Protein AF-A0A6S6TS39-F1 (afdb_monomer)

pLDDT: mean 79.41, std 11.92, range [46.09, 97.5]

Sequence (449 aa):
MVLFSTSRSLKNEEISLLAIIEVIFAVGVYWGIAIYYNIYWHIILSISIVPFLLLQSKQSIELSLDKFHSYSLASNKTLFFSLFILLPLFSLGNIFYFKLDYILLWIFSIIIVCFYIILIFAILVFGLSNLKIESRIELASTMSSLYYSFIKIILDLLDSIRAKVVGTILNLRYGYMNITSNWFRRTFLMDMVSVPEIITGIENDTKSESRTFKVSKTWHYIVVKKEVYYESLKEYDIKMMWAFKISSIIQLIGIYFITLVYRISIKSTFWFYYPLILVIKKPNLTTSQDIGVFLSRQYETVLAKIGLLVSIGSLSMFIFKNLKVFEWLPIESSPIKPFLLLFYIDYSALENWKIIHLVLSLLIVVLYLYSDWIKKPYTLNNKPLKKDINVKTIIYLNNIKNLLLNLYLICAFIYVNSFFKILEYNYVPSFLNGFFVKLLELVRYVPFN

Secondary structure (DSSP, 8-state):
-BSS--HHHHHTTPPBHHHHHHHHHHHHHHHHHHHHH---HHHHHHHHHTHHHHS--HHHHHHHHHHHHHHHHHTTTHHHHHHHHHHHHHHHHHHHHS-GGGHHHHHHHHHHHHHHHHHHHHHHHHHHS---HHHHHHHHHHHHHHHHHHHHHHHHHHHHHHHHHHHHHHTHHHHHHTHHHHHHIIIII--TTSPP-SSTTGGG-STTTTTS--HHHHHHHHHHTTTTSTTS--HHHHHHHHHHHHHHHHHHHHHHHHHHHHHHHHHHHHHHTSSTTTT-------SHHHHHHHHHHHHTSHHHHHHHHHHHHHHHHHHHHHS-HHHHTT----TTHHHHHHH---GGG--HHHHHHHHHHHHHHHHHHHHHHHHHHHHHTTPPP---HHHHHHHHHHHHHHHHHHHHHHHHHHHHHHHTTGGGSTTS-HHHHHHHHHHHHHHH--TT-

Radius of gyration: 29.43 Å; Cα contacts (8 Å, |Δi|>4): 382; chains: 1; bounding box: 97×46×82 Å

Nearest PDB structures (foldseek):
  5dwk-assembly1_B  TM=5.947E-01  e=8.948E+00  Escherichia coli K-12

Mean predicted aligned error: 11.2 Å

Structure (mmCIF, N/CA/C/O backbone):
data_AF-A0A6S6TS39-F1
#
_entry.id   AF-A0A6S6TS39-F1
#
loop_
_atom_site.group_PDB
_atom_site.id
_atom_site.type_symbol
_atom_site.label_atom_id
_atom_site.label_alt_id
_atom_site.label_comp_id
_atom_site.label_asym_id
_atom_site.label_entity_id
_atom_site.label_seq_id
_atom_site.pdbx_PDB_ins_code
_atom_site.Cartn_x
_atom_site.Cartn_y
_atom_site.Cartn_z
_atom_site.occupancy
_atom_site.B_iso_or_equiv
_atom_site.auth_seq_id
_atom_site.auth_comp_id
_atom_site.auth_asym_id
_atom_site.auth_atom_id
_atom_site.pdbx_PDB_model_num
ATOM 1 N N . MET A 1 1 ? -5.250 -24.556 -14.741 1.00 92.50 1 MET A N 1
ATOM 2 C CA . MET A 1 1 ? -4.093 -24.144 -13.917 1.00 92.50 1 MET A CA 1
ATOM 3 C C . MET A 1 1 ? -2.839 -24.431 -14.724 1.00 92.50 1 MET A C 1
ATOM 5 O O . MET A 1 1 ? -2.787 -25.486 -15.342 1.00 92.50 1 MET A O 1
ATOM 9 N N . VAL A 1 2 ? -1.878 -23.513 -14.756 1.00 96.25 2 VAL A N 1
ATOM 10 C CA . VAL A 1 2 ? -0.612 -23.634 -15.503 1.00 96.25 2 VAL A CA 1
ATOM 11 C C . VAL A 1 2 ? 0.579 -23.571 -14.549 1.00 96.25 2 VAL A C 1
ATOM 13 O O . VAL A 1 2 ? 0.452 -23.044 -13.447 1.00 96.25 2 VAL A O 1
ATOM 16 N N . LEU A 1 3 ? 1.736 -24.109 -14.949 1.00 96.62 3 LEU A N 1
ATOM 17 C CA . LEU A 1 3 ? 2.952 -24.054 -14.125 1.00 96.62 3 LEU A CA 1
ATOM 18 C C . LEU A 1 3 ? 3.475 -22.618 -13.978 1.00 96.62 3 LEU A C 1
ATOM 20 O O . LEU A 1 3 ? 3.738 -22.177 -12.862 1.00 96.62 3 LEU A O 1
ATOM 24 N N . PHE A 1 4 ? 3.580 -21.898 -15.096 1.00 96.50 4 PHE A N 1
ATOM 25 C CA . PHE A 1 4 ? 3.997 -20.500 -15.175 1.00 96.50 4 PHE A CA 1
ATOM 26 C C . PHE A 1 4 ? 3.076 -19.717 -16.117 1.00 96.50 4 PHE A C 1
ATOM 28 O O . PHE A 1 4 ? 2.427 -20.279 -17.004 1.00 96.50 4 PHE A O 1
ATOM 35 N N . SER A 1 5 ? 3.012 -18.409 -15.912 1.00 93.25 5 SER A N 1
ATOM 36 C CA . SER A 1 5 ? 2.142 -17.495 -16.627 1.00 93.25 5 SER A CA 1
ATOM 37 C C . SER A 1 5 ? 2.709 -17.193 -18.012 1.00 93.25 5 SER A C 1
ATOM 39 O O . SER A 1 5 ? 3.876 -16.851 -18.188 1.00 93.25 5 SER A O 1
ATOM 41 N N . THR A 1 6 ? 1.865 -17.345 -19.025 1.00 93.56 6 THR A N 1
ATOM 42 C CA . THR A 1 6 ? 2.149 -16.997 -20.419 1.00 93.56 6 THR A CA 1
ATOM 43 C C . THR A 1 6 ? 1.131 -15.965 -20.885 1.00 93.56 6 THR A C 1
ATOM 45 O O . THR A 1 6 ? 0.047 -15.851 -20.312 1.00 93.56 6 THR A O 1
ATOM 48 N N . SER A 1 7 ? 1.410 -15.232 -21.965 1.00 89.88 7 SER A N 1
ATOM 49 C CA . SER A 1 7 ? 0.432 -14.283 -22.524 1.00 89.88 7 SER A CA 1
ATOM 50 C C . SER A 1 7 ? -0.902 -14.959 -22.872 1.00 89.88 7 SER A C 1
ATOM 52 O O . SER A 1 7 ? -1.961 -14.355 -22.710 1.00 89.88 7 SER A O 1
ATOM 54 N N . ARG A 1 8 ? -0.863 -16.233 -23.295 1.00 93.62 8 ARG A N 1
ATOM 55 C CA . ARG A 1 8 ? -2.058 -17.047 -23.554 1.00 93.62 8 ARG A CA 1
ATOM 56 C C . ARG A 1 8 ? -2.806 -17.379 -22.262 1.00 93.62 8 ARG A C 1
ATOM 58 O O . ARG A 1 8 ? -4.007 -17.138 -22.199 1.00 93.62 8 ARG A O 1
ATOM 65 N N . SER A 1 9 ? -2.112 -17.870 -21.235 1.00 92.75 9 SER A N 1
ATOM 66 C CA . SER A 1 9 ? -2.749 -18.235 -19.962 1.00 92.75 9 SER A CA 1
ATOM 67 C C . SER A 1 9 ? -3.325 -17.012 -19.239 1.00 92.75 9 SER A C 1
ATOM 69 O O . SER A 1 9 ? -4.412 -17.085 -18.679 1.00 92.75 9 SER A O 1
ATOM 71 N N . LEU A 1 10 ? -2.652 -15.855 -19.321 1.00 89.38 10 LEU A N 1
ATOM 72 C CA . LEU A 1 10 ? -3.146 -14.583 -18.784 1.00 89.38 10 LEU A CA 1
ATOM 73 C C . LEU A 1 10 ? -4.407 -14.092 -19.505 1.00 89.38 10 LEU A C 1
ATOM 75 O O . LEU A 1 10 ? -5.267 -13.494 -18.863 1.00 89.38 10 LEU A O 1
ATOM 79 N N . LYS A 1 11 ? -4.523 -14.328 -20.820 1.00 88.94 11 LYS A N 1
ATOM 80 C CA . LYS A 1 11 ? -5.725 -14.000 -21.606 1.00 88.94 11 LYS A CA 1
ATOM 81 C C . LYS A 1 11 ? -6.897 -14.930 -21.276 1.00 88.94 11 LYS A C 1
ATOM 83 O O . LYS A 1 11 ? -8.036 -14.482 -21.299 1.00 88.94 11 LYS A O 1
ATOM 88 N N . ASN A 1 12 ? -6.602 -16.186 -20.955 1.00 90.12 12 ASN A N 1
ATOM 89 C CA . ASN A 1 12 ? -7.577 -17.200 -20.549 1.00 90.12 12 ASN A CA 1
ATOM 90 C C . ASN A 1 12 ? -7.895 -17.185 -19.042 1.00 90.12 12 ASN A C 1
ATOM 92 O O . ASN A 1 12 ? -8.660 -18.025 -18.582 1.00 90.12 12 ASN A O 1
ATOM 96 N N . GLU A 1 13 ? -7.279 -16.282 -18.274 1.00 88.38 13 GLU A N 1
ATOM 97 C CA . GLU A 1 13 ? -7.418 -16.186 -16.815 1.00 88.38 13 GLU A CA 1
ATOM 98 C C . GLU A 1 13 ? -7.093 -17.487 -16.057 1.00 88.38 13 GLU A C 1
ATOM 100 O O . GLU A 1 13 ? -7.673 -17.820 -15.022 1.00 88.38 13 GLU A O 1
ATOM 105 N N . GLU A 1 14 ? -6.110 -18.232 -16.556 1.00 92.25 14 GLU A N 1
ATOM 106 C CA . GLU A 1 14 ? -5.670 -19.480 -15.944 1.00 92.25 14 GLU A CA 1
ATOM 107 C C . GLU A 1 14 ? -4.732 -19.213 -14.756 1.00 92.25 14 GLU A C 1
ATOM 109 O O . GLU A 1 14 ? -3.702 -18.551 -14.888 1.00 92.25 14 GLU A O 1
ATOM 114 N N . ILE A 1 15 ? -5.065 -19.780 -13.592 1.00 92.25 15 ILE A N 1
ATOM 115 C CA . ILE A 1 15 ? -4.259 -19.681 -12.363 1.00 92.25 15 ILE A CA 1
ATOM 116 C C . ILE A 1 15 ? -2.853 -20.255 -12.584 1.00 92.25 15 ILE A C 1
ATOM 118 O O . ILE A 1 15 ? -2.721 -21.375 -13.088 1.00 92.25 15 ILE A O 1
ATOM 122 N N . SER A 1 16 ? -1.825 -19.513 -12.160 1.00 96.62 16 SER A N 1
ATOM 123 C CA . SER A 1 16 ? -0.421 -19.938 -12.169 1.00 96.62 16 SER A CA 1
ATOM 124 C C . SER A 1 16 ? -0.044 -20.593 -10.836 1.00 96.62 16 SER A C 1
ATOM 126 O O . SER A 1 16 ? -0.217 -20.005 -9.766 1.00 96.62 16 SER A O 1
ATOM 128 N N . LEU A 1 17 ? 0.502 -21.812 -10.890 1.00 95.50 17 LEU A N 1
ATOM 129 C CA . LEU A 1 17 ? 1.027 -22.513 -9.716 1.00 95.50 17 LEU A CA 1
ATOM 130 C C . LEU A 1 17 ? 2.202 -21.748 -9.099 1.00 95.50 17 LEU A C 1
ATOM 132 O O . LEU A 1 17 ? 2.266 -21.600 -7.878 1.00 95.50 17 LEU A O 1
ATOM 136 N N . LEU A 1 18 ? 3.098 -21.216 -9.935 1.00 96.19 18 LEU A N 1
ATOM 137 C CA . LEU A 1 18 ? 4.202 -20.380 -9.475 1.00 96.19 18 LEU A CA 1
ATOM 138 C C . LEU A 1 18 ? 3.677 -19.146 -8.731 1.00 96.19 18 LEU A C 1
ATOM 140 O O . LEU A 1 18 ? 4.179 -18.819 -7.659 1.00 96.19 18 LEU A O 1
ATOM 144 N N . ALA A 1 19 ? 2.602 -18.520 -9.221 1.00 94.69 19 ALA A N 1
ATOM 145 C CA . ALA A 1 19 ? 2.002 -17.382 -8.535 1.00 94.69 19 ALA A CA 1
ATOM 146 C C . ALA A 1 19 ? 1.493 -17.734 -7.124 1.00 94.69 19 ALA A C 1
ATOM 148 O O . ALA A 1 19 ? 1.641 -16.909 -6.224 1.00 94.69 19 ALA A O 1
ATOM 149 N N . ILE A 1 20 ? 0.954 -18.943 -6.915 1.00 92.38 20 ILE A N 1
ATOM 150 C CA . ILE A 1 20 ? 0.531 -19.440 -5.592 1.00 92.38 20 ILE A CA 1
ATOM 151 C C . ILE A 1 20 ? 1.739 -19.630 -4.667 1.00 92.38 20 ILE A C 1
ATOM 153 O O . ILE A 1 20 ? 1.710 -19.183 -3.519 1.00 92.38 20 ILE A O 1
ATOM 157 N N . ILE A 1 21 ? 2.812 -20.257 -5.159 1.00 95.06 21 ILE A N 1
ATOM 158 C CA . ILE A 1 21 ? 4.052 -20.448 -4.388 1.00 95.06 21 ILE A CA 1
ATOM 159 C C . ILE A 1 21 ? 4.615 -19.089 -3.954 1.00 95.06 21 ILE A C 1
ATOM 161 O O . ILE A 1 21 ? 5.001 -18.911 -2.800 1.00 95.06 21 ILE A O 1
ATOM 165 N N . GLU A 1 22 ? 4.589 -18.102 -4.849 1.00 94.62 22 GLU A N 1
ATOM 166 C CA . GLU A 1 22 ? 5.013 -16.733 -4.552 1.00 94.62 22 GLU A CA 1
ATOM 167 C C . GLU A 1 22 ? 4.161 -16.062 -3.480 1.00 94.62 22 GLU A C 1
ATOM 169 O O . GLU A 1 22 ? 4.697 -15.299 -2.684 1.00 94.62 22 GLU A O 1
ATOM 174 N N . VAL A 1 23 ? 2.855 -16.334 -3.433 1.00 92.69 23 VAL A N 1
ATOM 175 C CA . VAL A 1 23 ? 1.986 -15.834 -2.360 1.00 92.69 23 VAL A CA 1
ATOM 176 C C . VAL A 1 23 ? 2.403 -16.426 -1.019 1.00 92.69 23 VAL A C 1
ATOM 178 O O . VAL A 1 23 ? 2.607 -15.673 -0.069 1.00 92.69 23 VAL A O 1
ATOM 181 N N . ILE A 1 24 ? 2.595 -17.746 -0.939 1.00 90.00 24 ILE A N 1
ATOM 182 C CA . ILE A 1 24 ? 3.038 -18.419 0.294 1.00 90.00 24 ILE A CA 1
ATOM 183 C C . ILE A 1 24 ? 4.392 -17.857 0.745 1.00 90.00 24 ILE A C 1
ATOM 185 O O . ILE A 1 24 ? 4.561 -17.495 1.911 1.00 90.00 24 ILE A O 1
ATOM 189 N N . PHE A 1 25 ? 5.331 -17.715 -0.192 1.00 93.12 25 PHE A N 1
ATOM 190 C CA . PHE A 1 25 ? 6.647 -17.143 0.065 1.00 93.12 25 PHE A CA 1
ATOM 191 C C . PHE A 1 25 ? 6.563 -15.685 0.539 1.00 93.12 25 PHE A C 1
ATOM 193 O O . PHE A 1 25 ? 7.126 -15.343 1.578 1.00 93.12 25 PHE A O 1
ATOM 200 N N . ALA A 1 26 ? 5.824 -14.828 -0.172 1.00 91.12 26 ALA A N 1
ATOM 201 C CA . ALA A 1 26 ? 5.662 -13.414 0.163 1.00 91.12 26 ALA A CA 1
ATOM 202 C C . ALA A 1 26 ? 5.066 -13.228 1.563 1.00 91.12 26 ALA A C 1
ATOM 204 O O . ALA A 1 26 ? 5.538 -12.394 2.336 1.00 91.12 26 ALA A O 1
ATOM 205 N N . VAL A 1 27 ? 4.055 -14.028 1.904 1.00 87.50 27 VAL A N 1
ATOM 206 C CA . VAL A 1 27 ? 3.425 -14.038 3.228 1.00 87.50 27 VAL A CA 1
ATOM 207 C C . VAL A 1 27 ? 4.436 -14.466 4.290 1.00 87.50 27 VAL A C 1
ATOM 209 O O . VAL A 1 27 ? 4.607 -13.751 5.277 1.00 87.50 27 VAL A O 1
ATOM 212 N N . GLY A 1 28 ? 5.151 -15.574 4.071 1.00 87.88 28 GLY A N 1
ATOM 213 C CA . GLY A 1 28 ? 6.171 -16.074 4.996 1.00 87.88 28 GLY A CA 1
ATOM 214 C C . GLY A 1 28 ? 7.279 -15.055 5.266 1.00 87.88 28 GLY A C 1
ATOM 215 O O . GLY A 1 28 ? 7.607 -14.799 6.423 1.00 87.88 28 GLY A O 1
ATOM 216 N N . VAL A 1 29 ? 7.798 -14.402 4.222 1.00 88.12 29 VAL A N 1
ATOM 217 C CA . VAL A 1 29 ? 8.829 -13.358 4.346 1.00 88.12 29 VAL A CA 1
ATOM 218 C C . VAL A 1 29 ? 8.300 -12.138 5.098 1.00 88.12 29 VAL A C 1
ATOM 220 O O . VAL A 1 29 ? 8.944 -11.671 6.037 1.00 88.12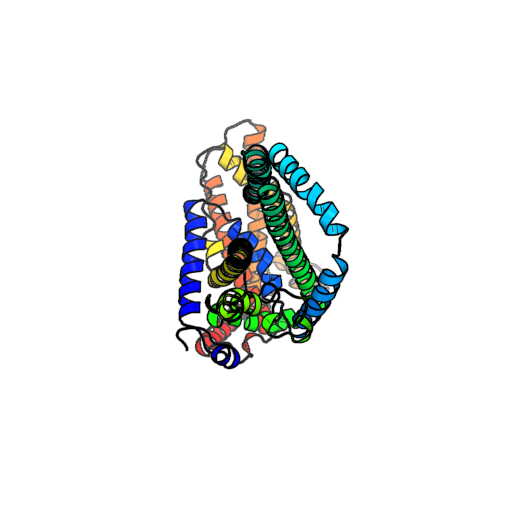 29 VAL A O 1
ATOM 223 N N . TYR A 1 30 ? 7.119 -11.626 4.735 1.00 86.38 30 TYR A N 1
ATOM 224 C CA . TYR A 1 30 ? 6.560 -10.428 5.372 1.00 86.38 30 TYR A CA 1
ATOM 225 C C . TYR A 1 30 ? 6.293 -10.647 6.862 1.00 86.38 30 TYR A C 1
ATOM 227 O O . TYR A 1 30 ? 6.600 -9.769 7.673 1.00 86.38 30 TYR A O 1
ATOM 235 N N . TRP A 1 31 ? 5.761 -11.813 7.228 1.00 81.56 31 TRP A N 1
ATOM 236 C CA . TRP A 1 31 ? 5.548 -12.184 8.623 1.00 81.56 31 TRP A CA 1
ATOM 237 C C . TRP A 1 31 ? 6.845 -12.484 9.360 1.00 81.56 31 TRP A C 1
ATOM 239 O O . TRP A 1 31 ? 6.991 -12.051 10.499 1.00 81.56 31 TRP A O 1
ATOM 249 N N . GLY A 1 32 ? 7.801 -13.157 8.717 1.00 83.81 32 GLY A N 1
ATOM 250 C CA . GLY A 1 32 ? 9.127 -13.394 9.280 1.00 83.81 32 GLY A CA 1
ATOM 251 C C . GLY A 1 32 ? 9.801 -12.082 9.675 1.00 83.81 32 GLY A C 1
ATOM 252 O O . GLY A 1 32 ? 10.236 -11.936 10.815 1.00 83.81 32 GLY A O 1
ATOM 253 N N . ILE A 1 33 ? 9.776 -11.083 8.783 1.00 81.38 33 ILE A N 1
ATOM 254 C CA . ILE A 1 33 ? 10.296 -9.737 9.063 1.00 81.38 33 ILE A CA 1
ATOM 255 C C . ILE A 1 33 ? 9.521 -9.078 10.213 1.00 81.38 33 ILE A C 1
ATOM 257 O O . ILE A 1 33 ? 10.133 -8.551 11.143 1.00 81.38 33 ILE A O 1
ATOM 261 N N . ALA A 1 34 ? 8.185 -9.120 10.175 1.00 80.50 34 ALA A N 1
ATOM 262 C CA . ALA A 1 34 ? 7.348 -8.476 11.186 1.00 80.50 34 ALA A CA 1
ATOM 263 C C . ALA A 1 34 ? 7.547 -9.074 12.589 1.00 80.50 34 ALA A C 1
ATOM 265 O O . ALA A 1 34 ? 7.658 -8.335 13.565 1.00 80.50 34 ALA A O 1
ATOM 266 N N . ILE A 1 35 ? 7.626 -10.401 12.698 1.00 77.75 35 ILE A N 1
ATOM 267 C CA . ILE A 1 35 ? 7.796 -11.111 13.970 1.00 77.75 35 ILE A CA 1
ATOM 268 C C . ILE A 1 35 ? 9.220 -10.927 14.497 1.00 77.75 35 ILE A C 1
ATOM 270 O O . ILE A 1 35 ? 9.390 -10.577 15.666 1.00 77.75 35 ILE A O 1
ATOM 274 N N . TYR A 1 36 ? 10.228 -11.130 13.642 1.00 80.88 36 TYR A N 1
ATOM 275 C CA . TYR A 1 36 ? 11.634 -11.117 14.046 1.00 80.88 36 TYR A CA 1
ATOM 276 C C . TYR A 1 36 ? 12.121 -9.709 14.400 1.00 80.88 36 TYR A C 1
ATOM 278 O O . TYR A 1 36 ? 12.690 -9.502 15.469 1.00 80.88 36 TYR A O 1
ATOM 286 N N . TYR A 1 37 ? 11.849 -8.720 13.544 1.00 77.88 37 TYR A N 1
ATOM 287 C CA . TYR A 1 37 ? 12.325 -7.349 13.753 1.00 77.88 37 TYR A CA 1
ATOM 288 C C . TYR A 1 37 ? 11.336 -6.469 14.516 1.00 77.88 37 TYR A C 1
ATOM 290 O O . TYR A 1 37 ? 11.698 -5.373 14.937 1.00 77.88 37 TYR A O 1
ATOM 298 N N . ASN A 1 38 ? 10.087 -6.913 14.706 1.00 70.94 38 ASN A N 1
ATOM 299 C CA . ASN A 1 38 ? 9.017 -6.094 15.283 1.00 70.94 38 ASN A CA 1
ATOM 300 C C . ASN A 1 38 ? 8.771 -4.779 14.514 1.00 70.94 38 ASN A C 1
ATOM 302 O O . ASN A 1 38 ? 8.335 -3.780 15.090 1.00 70.94 38 ASN A O 1
ATOM 306 N N . ILE A 1 39 ? 9.069 -4.777 13.215 1.00 72.56 39 ILE A N 1
ATOM 307 C CA . ILE A 1 39 ? 8.872 -3.647 12.309 1.00 72.56 39 ILE A CA 1
ATOM 308 C C . ILE A 1 39 ? 7.662 -3.965 11.436 1.00 72.56 39 ILE A C 1
ATOM 310 O O . ILE A 1 39 ? 7.615 -5.024 10.827 1.00 72.56 39 ILE A O 1
ATOM 314 N N . TYR A 1 40 ? 6.699 -3.045 11.353 1.00 76.56 40 TYR A N 1
ATOM 315 C CA . TYR A 1 40 ? 5.485 -3.196 10.532 1.00 76.56 40 TYR A CA 1
ATOM 316 C C . TYR A 1 40 ? 5.431 -2.181 9.380 1.00 76.56 40 TYR A C 1
ATOM 318 O O . TYR A 1 40 ? 4.423 -2.061 8.690 1.00 76.56 40 TYR A O 1
ATOM 326 N N . TRP A 1 41 ? 6.507 -1.423 9.155 1.00 71.25 41 TRP A N 1
ATOM 327 C CA . TRP A 1 41 ? 6.534 -0.376 8.133 1.00 71.25 41 TRP A CA 1
ATOM 328 C C . TRP A 1 41 ? 6.331 -0.914 6.719 1.00 71.25 41 TRP A C 1
ATOM 330 O O . TRP A 1 41 ? 5.611 -0.299 5.940 1.00 71.25 41 TRP A O 1
ATOM 340 N N . HIS A 1 42 ? 6.894 -2.081 6.397 1.00 74.19 42 HIS A N 1
ATOM 341 C CA . HIS A 1 42 ? 6.711 -2.731 5.093 1.00 74.19 42 HIS A CA 1
ATOM 342 C C . HIS A 1 42 ? 5.250 -3.109 4.830 1.00 74.19 42 HIS A C 1
ATOM 344 O O . HIS A 1 42 ? 4.783 -3.056 3.696 1.00 74.19 42 HIS A O 1
ATOM 350 N N . ILE A 1 43 ? 4.515 -3.437 5.891 1.00 74.69 43 ILE A N 1
ATOM 351 C CA . ILE A 1 43 ? 3.088 -3.754 5.851 1.00 74.69 43 ILE A CA 1
ATOM 352 C C . ILE A 1 43 ? 2.281 -2.498 5.555 1.00 74.69 43 ILE A C 1
ATOM 354 O O . ILE A 1 43 ? 1.477 -2.482 4.626 1.00 74.69 43 ILE A O 1
ATOM 358 N N . ILE A 1 44 ? 2.518 -1.441 6.335 1.00 70.88 44 ILE A N 1
ATOM 359 C CA . ILE A 1 44 ? 1.826 -0.159 6.180 1.00 70.88 44 ILE A CA 1
ATOM 360 C C . ILE A 1 44 ? 2.080 0.392 4.776 1.00 70.88 44 ILE A C 1
ATOM 362 O O . ILE A 1 44 ? 1.135 0.748 4.080 1.00 70.88 44 ILE A O 1
ATOM 366 N N . LEU A 1 45 ? 3.339 0.378 4.334 1.00 72.94 45 LEU A N 1
ATOM 367 C CA . LEU A 1 45 ? 3.734 0.815 3.000 1.00 72.94 45 LEU A CA 1
ATOM 368 C C . LEU A 1 45 ? 3.036 -0.003 1.906 1.00 72.94 45 LEU A C 1
ATOM 370 O O . LEU A 1 45 ? 2.529 0.584 0.952 1.00 72.94 45 LEU A O 1
ATOM 374 N N . SER A 1 46 ? 2.930 -1.329 2.068 1.00 77.12 46 SER A N 1
ATOM 375 C CA . SER A 1 46 ? 2.149 -2.174 1.157 1.00 77.12 46 SER A CA 1
ATOM 376 C C . SER A 1 46 ? 0.694 -1.715 1.076 1.00 77.12 46 SER A C 1
ATOM 378 O O . SER A 1 46 ? 0.188 -1.437 -0.009 1.00 77.12 46 SER A O 1
ATOM 380 N N . ILE A 1 47 ? 0.038 -1.563 2.229 1.00 74.31 47 ILE A N 1
ATOM 381 C CA . ILE A 1 47 ? -1.371 -1.163 2.324 1.00 74.31 47 ILE A CA 1
ATOM 382 C C . ILE A 1 47 ? -1.598 0.214 1.690 1.00 74.31 47 ILE A C 1
ATOM 384 O O . ILE A 1 47 ? -2.595 0.404 0.999 1.00 74.31 47 ILE A O 1
ATOM 388 N N . SER A 1 48 ? -0.680 1.165 1.872 1.00 69.88 48 SER A N 1
ATOM 389 C CA . SER A 1 48 ? -0.782 2.500 1.266 1.00 69.88 48 SER A CA 1
ATOM 390 C C . SER A 1 48 ? -0.651 2.480 -0.258 1.00 69.88 48 SER A C 1
ATOM 392 O O . SER A 1 48 ? -1.228 3.324 -0.941 1.00 69.88 48 SER A O 1
ATOM 394 N N . ILE A 1 49 ? 0.102 1.525 -0.798 1.00 75.50 49 ILE A N 1
ATOM 395 C CA . ILE A 1 49 ? 0.394 1.414 -2.228 1.00 75.50 49 ILE A CA 1
ATOM 396 C C . ILE A 1 49 ? -0.671 0.584 -2.974 1.00 75.50 49 ILE A C 1
ATOM 398 O O . ILE A 1 49 ? -0.961 0.846 -4.145 1.00 75.50 49 ILE A O 1
ATOM 402 N N . VAL A 1 50 ? -1.303 -0.377 -2.295 1.00 81.94 50 VAL A N 1
ATOM 403 C CA . VAL A 1 50 ? -2.327 -1.291 -2.836 1.00 81.94 50 VAL A CA 1
ATOM 404 C C . VAL A 1 50 ? -3.495 -0.591 -3.558 1.00 81.94 50 VAL A C 1
ATOM 406 O O . VAL A 1 50 ? -3.876 -1.070 -4.629 1.00 81.94 50 VAL A O 1
ATOM 409 N N . PRO A 1 51 ? -4.064 0.539 -3.092 1.00 78.81 51 PRO A N 1
ATOM 410 C CA . PRO A 1 51 ? -5.136 1.218 -3.819 1.00 78.81 51 PRO A CA 1
ATOM 411 C C . PRO A 1 51 ? -4.755 1.569 -5.261 1.00 78.81 51 PRO A C 1
ATOM 413 O O . PRO A 1 51 ? -5.521 1.289 -6.174 1.00 78.81 51 PRO A O 1
ATOM 416 N N . PHE A 1 52 ? -3.540 2.066 -5.508 1.00 80.44 52 PHE A N 1
ATOM 417 C CA . PHE A 1 52 ? -3.074 2.429 -6.859 1.00 80.44 52 PHE A CA 1
ATOM 418 C C . PHE A 1 52 ? -2.865 1.220 -7.787 1.00 80.44 52 PHE A C 1
ATOM 420 O O . PHE A 1 52 ? -2.659 1.352 -8.998 1.00 80.44 52 PHE A O 1
ATOM 427 N N . LEU A 1 53 ? -2.902 0.018 -7.219 1.00 81.56 53 LEU A N 1
ATOM 428 C CA . LEU A 1 53 ? -2.764 -1.246 -7.929 1.00 81.56 53 LEU A CA 1
ATOM 429 C C . LEU A 1 53 ? -4.083 -1.890 -8.258 1.00 81.56 53 LEU A C 1
ATOM 431 O O . LEU A 1 53 ? -4.243 -2.449 -9.344 1.00 81.56 53 LEU A O 1
ATOM 435 N N . LEU A 1 54 ? -4.979 -1.852 -7.282 1.00 84.50 54 LEU A N 1
ATOM 436 C CA . LEU A 1 54 ? -6.262 -2.512 -7.376 1.00 84.50 54 LEU A CA 1
ATOM 437 C C . LEU A 1 54 ? -7.296 -1.615 -8.046 1.00 84.50 54 LEU A C 1
ATOM 439 O O . LEU A 1 54 ? -8.152 -2.130 -8.752 1.00 84.50 54 LEU A O 1
ATOM 443 N N . LEU A 1 55 ? -7.182 -0.291 -7.924 1.00 85.25 55 LEU A N 1
ATOM 444 C CA . LEU A 1 55 ? -8.099 0.673 -8.543 1.00 85.25 55 LEU A CA 1
ATOM 445 C C . LEU A 1 55 ? -7.791 0.936 -10.027 1.00 85.25 55 LEU A C 1
ATOM 447 O O . LEU A 1 55 ? -7.995 2.040 -10.528 1.00 85.25 55 LEU A O 1
ATOM 451 N N . GLN A 1 56 ? -7.299 -0.064 -10.754 1.00 91.06 56 GLN A N 1
ATOM 452 C CA . GLN A 1 56 ? -6.989 0.085 -12.170 1.00 91.06 56 GLN A CA 1
ATOM 453 C C . GLN A 1 56 ? -8.201 -0.265 -13.037 1.00 91.06 56 GLN A C 1
ATOM 455 O O . GLN A 1 56 ? -8.896 -1.254 -12.841 1.00 91.06 56 GLN A O 1
ATOM 460 N N . SER A 1 57 ? -8.468 0.560 -14.030 1.00 93.75 57 SER A N 1
ATOM 461 C CA . SER A 1 57 ? -9.454 0.324 -15.078 1.00 93.75 57 SER A CA 1
ATOM 462 C C . SER A 1 57 ? -8.788 0.497 -16.434 1.00 93.75 57 SER A C 1
ATOM 464 O O . SER A 1 57 ? -7.695 1.057 -16.522 1.00 93.75 57 SER A O 1
ATOM 466 N N . LYS A 1 58 ? -9.436 0.036 -17.508 1.00 94.31 58 LYS A N 1
ATOM 467 C CA . LYS A 1 58 ? -8.928 0.270 -18.869 1.00 94.31 58 LYS A CA 1
ATOM 468 C C . LYS A 1 58 ? -8.727 1.770 -19.120 1.00 94.31 58 LYS A C 1
ATOM 470 O O . LYS A 1 58 ? -7.653 2.176 -19.542 1.00 94.31 58 LYS A O 1
ATOM 475 N N . GLN A 1 59 ? -9.695 2.584 -18.701 1.00 95.94 59 GLN A N 1
ATOM 476 C CA . GLN A 1 59 ? -9.658 4.043 -18.796 1.00 95.94 59 GLN A CA 1
ATOM 477 C C . GLN A 1 59 ? -8.521 4.654 -17.971 1.00 95.94 59 GLN A C 1
ATOM 479 O O . GLN A 1 59 ? -7.823 5.546 -18.449 1.00 95.94 59 GLN A O 1
ATOM 484 N N . SER A 1 60 ? -8.297 4.176 -16.737 1.00 95.06 60 SER A N 1
ATOM 485 C CA . SER A 1 60 ? -7.176 4.676 -15.932 1.00 95.06 60 SER A CA 1
ATOM 486 C C . SER A 1 60 ? -5.835 4.316 -16.560 1.00 95.06 60 SER A C 1
ATOM 488 O O . SER A 1 60 ? -4.919 5.123 -16.504 1.00 95.06 60 SER A O 1
ATOM 490 N N . ILE A 1 61 ? -5.715 3.115 -17.135 1.00 94.62 61 ILE A N 1
ATOM 491 C CA . ILE A 1 61 ? -4.493 2.635 -17.788 1.00 94.62 61 ILE A CA 1
ATOM 492 C C . ILE A 1 61 ? -4.191 3.474 -19.030 1.00 94.62 61 ILE A C 1
ATOM 494 O O . ILE A 1 61 ? -3.085 3.994 -19.144 1.00 94.62 61 ILE A O 1
ATOM 498 N N . GLU A 1 62 ? -5.172 3.665 -19.911 1.00 95.06 62 GLU A N 1
ATOM 499 C CA . GLU A 1 62 ? -5.037 4.499 -21.111 1.00 95.06 62 GLU A CA 1
ATOM 500 C C . GLU A 1 62 ? -4.653 5.938 -20.749 1.00 95.06 62 GLU A C 1
ATOM 502 O O . GLU A 1 62 ? -3.671 6.467 -21.268 1.00 95.06 62 GLU A O 1
ATOM 507 N N . LEU A 1 63 ? -5.343 6.538 -19.772 1.00 95.12 63 LEU A N 1
ATOM 508 C CA . LEU A 1 63 ? -5.028 7.887 -19.305 1.00 95.12 63 LEU A CA 1
ATOM 509 C C . LEU A 1 63 ? -3.636 7.971 -18.664 1.00 95.12 63 LEU A C 1
ATOM 511 O O . LEU A 1 63 ? -2.925 8.954 -18.866 1.00 95.12 63 LEU A O 1
ATOM 515 N N . SER A 1 64 ? -3.227 6.961 -17.891 1.00 93.88 64 SER A N 1
ATOM 516 C CA . SER A 1 64 ? -1.877 6.891 -17.330 1.00 93.88 64 SER A CA 1
ATOM 517 C C . SER A 1 64 ? -0.815 6.772 -18.419 1.00 93.88 64 SER A C 1
ATOM 519 O O . SER A 1 64 ? 0.211 7.434 -18.313 1.00 93.88 64 SER A O 1
ATOM 521 N N . LEU A 1 65 ? -1.047 5.989 -19.473 1.00 93.31 65 LEU A N 1
ATOM 522 C CA . LEU A 1 65 ? -0.123 5.894 -20.606 1.00 93.31 65 LEU A CA 1
ATOM 523 C C . LEU A 1 65 ? -0.014 7.239 -21.332 1.00 93.31 65 LEU A C 1
ATOM 525 O O . LEU A 1 65 ? 1.090 7.750 -21.505 1.00 93.31 65 LEU A O 1
ATOM 529 N N . ASP A 1 66 ? -1.142 7.873 -21.656 1.00 93.50 66 ASP A N 1
ATOM 530 C CA . ASP A 1 66 ? -1.154 9.182 -22.320 1.00 93.50 66 ASP A CA 1
ATOM 531 C C . ASP A 1 66 ? -0.458 10.263 -21.469 1.00 93.50 66 ASP A C 1
ATOM 533 O O . ASP A 1 66 ? 0.350 11.049 -21.977 1.00 93.50 66 ASP A O 1
ATOM 537 N N . LYS A 1 67 ? -0.707 10.290 -20.150 1.00 93.06 67 LYS A N 1
ATOM 538 C CA . LYS A 1 67 ? -0.026 11.221 -19.237 1.00 93.06 67 LYS A CA 1
ATOM 539 C C . LYS A 1 67 ? 1.457 10.919 -19.112 1.00 93.06 67 LYS A C 1
ATOM 541 O O . LYS A 1 67 ? 2.245 11.861 -19.134 1.00 93.06 67 LYS A O 1
ATOM 546 N N . PHE A 1 68 ? 1.842 9.652 -19.038 1.00 91.25 68 PHE A N 1
ATOM 547 C CA . PHE A 1 68 ? 3.246 9.267 -18.992 1.00 91.25 68 PHE A CA 1
ATOM 548 C C . PHE A 1 68 ? 4.000 9.727 -20.240 1.00 91.25 68 PHE A C 1
ATOM 550 O O . PHE A 1 68 ? 5.055 10.341 -20.108 1.00 91.25 68 PHE A O 1
ATOM 557 N N . HIS A 1 69 ? 3.429 9.539 -21.433 1.00 88.62 69 HIS A N 1
ATOM 558 C CA . HIS A 1 69 ? 4.010 10.065 -22.672 1.00 88.62 69 HIS A CA 1
ATOM 559 C C . HIS A 1 69 ? 4.164 11.584 -22.618 1.00 88.62 69 HIS A C 1
ATOM 561 O O . HIS A 1 69 ? 5.223 12.109 -22.956 1.00 88.62 69 HIS A O 1
ATOM 567 N N . SER A 1 70 ? 3.144 12.298 -22.132 1.00 89.06 70 SER A N 1
ATOM 568 C CA . SER A 1 70 ? 3.215 13.758 -21.997 1.00 89.06 70 SER A CA 1
ATOM 569 C C . SER A 1 70 ? 4.295 14.213 -21.006 1.00 89.06 70 SER A C 1
ATOM 571 O O . SER A 1 70 ? 5.015 15.170 -21.285 1.00 89.06 70 SER A O 1
ATOM 573 N N . TYR A 1 71 ? 4.453 13.510 -19.879 1.00 86.38 71 TYR A N 1
ATOM 574 C CA . TYR A 1 71 ? 5.452 13.825 -18.857 1.00 86.38 71 TYR A CA 1
ATOM 575 C C . TYR A 1 71 ? 6.863 13.502 -19.330 1.00 86.38 71 TYR A C 1
ATOM 577 O O . TYR A 1 71 ? 7.729 14.367 -19.255 1.00 86.38 71 TYR A O 1
ATOM 585 N N . SER A 1 72 ? 7.065 12.329 -19.929 1.00 81.62 72 SER A N 1
ATOM 586 C CA . SER A 1 72 ? 8.354 11.922 -20.489 1.00 81.62 72 SER A CA 1
ATOM 587 C C . SER A 1 72 ? 8.842 12.902 -21.566 1.00 81.62 72 SER A C 1
ATOM 589 O O . SER A 1 72 ? 10.025 13.236 -21.622 1.00 81.62 72 SER A O 1
ATOM 591 N N . LEU A 1 73 ? 7.929 13.453 -22.379 1.00 79.88 73 LEU A N 1
ATOM 592 C CA . LEU A 1 73 ? 8.258 14.496 -23.358 1.00 79.88 73 LEU A CA 1
ATOM 593 C C . LEU A 1 73 ? 8.604 15.843 -22.701 1.00 79.88 73 LEU A C 1
ATOM 595 O O . LEU A 1 73 ? 9.543 16.512 -23.143 1.00 79.88 73 LEU A O 1
ATOM 599 N N . ALA A 1 74 ? 7.859 16.234 -21.663 1.00 78.19 74 ALA A N 1
ATOM 600 C CA . ALA A 1 74 ? 8.019 17.509 -20.962 1.00 78.19 74 ALA A CA 1
ATOM 601 C C . ALA A 1 74 ? 9.212 17.538 -19.991 1.00 78.19 74 ALA A C 1
ATOM 603 O O . ALA A 1 74 ? 9.760 18.606 -19.733 1.00 78.19 74 ALA A O 1
ATOM 604 N N . SER A 1 75 ? 9.662 16.380 -19.499 1.00 67.62 75 SER A N 1
ATOM 605 C CA . SER A 1 75 ? 10.799 16.205 -18.574 1.00 67.62 75 SER A CA 1
ATOM 606 C C . SER A 1 75 ? 12.167 16.582 -19.193 1.00 67.62 75 SER A C 1
ATOM 608 O O . SER A 1 75 ? 13.231 16.438 -18.587 1.00 67.62 75 SER A O 1
ATOM 610 N N . ASN A 1 76 ? 12.170 17.121 -20.415 1.00 63.53 76 ASN A N 1
ATOM 611 C CA . ASN A 1 76 ? 13.369 17.459 -21.163 1.00 63.53 76 ASN A CA 1
ATOM 612 C C . ASN A 1 76 ? 14.150 18.643 -20.551 1.00 63.53 76 ASN A C 1
ATOM 614 O O . ASN A 1 76 ? 13.786 19.812 -20.659 1.00 63.53 76 ASN A O 1
ATOM 618 N N . LYS A 1 77 ? 15.318 18.291 -20.002 1.00 62.03 77 LYS A N 1
ATOM 619 C CA . LYS A 1 77 ? 16.498 19.111 -19.660 1.00 62.03 77 LYS A CA 1
ATOM 620 C C . LYS A 1 77 ? 16.460 19.921 -18.359 1.00 62.03 77 LYS A C 1
ATOM 622 O O . LYS A 1 77 ? 17.404 19.791 -17.583 1.00 62.03 77 LYS A O 1
ATOM 627 N N . THR A 1 78 ? 15.433 20.719 -18.073 1.00 59.56 78 THR A N 1
ATOM 628 C CA . THR A 1 78 ? 15.451 21.613 -16.887 1.00 59.56 78 THR A CA 1
ATOM 629 C C . THR A 1 78 ? 15.283 20.860 -15.565 1.00 59.56 78 THR A C 1
ATOM 631 O O . THR A 1 78 ? 16.071 21.054 -14.639 1.00 59.56 78 THR A O 1
ATOM 634 N N . LEU A 1 79 ? 14.323 19.931 -15.494 1.00 62.31 79 LEU A N 1
ATOM 635 C CA . LEU A 1 79 ? 14.127 19.062 -14.326 1.00 62.31 79 LEU A CA 1
ATOM 636 C C . LEU A 1 79 ? 15.342 18.165 -14.075 1.00 62.31 79 LEU A C 1
ATOM 638 O O . LEU A 1 79 ? 15.794 18.053 -12.937 1.00 62.31 79 LEU A O 1
ATOM 642 N N . PHE A 1 80 ? 15.923 17.610 -15.141 1.00 64.38 80 PHE A N 1
ATOM 643 C CA . PHE A 1 80 ? 17.137 16.799 -15.066 1.00 64.38 80 PHE A CA 1
ATOM 644 C C . PHE A 1 80 ? 18.292 17.561 -14.403 1.00 64.38 80 PHE A C 1
ATOM 646 O O . PHE A 1 80 ? 18.907 17.056 -13.466 1.00 64.38 80 PHE A O 1
ATOM 653 N N . PHE A 1 81 ? 18.551 18.798 -14.841 1.00 62.72 81 PHE A N 1
ATOM 654 C CA . PHE A 1 81 ? 19.637 19.612 -14.294 1.00 62.72 81 PHE A CA 1
ATOM 655 C C . PHE A 1 81 ? 19.376 20.015 -12.835 1.00 62.72 81 PHE A C 1
ATOM 657 O O . PHE A 1 81 ? 20.284 19.982 -12.008 1.00 62.72 81 PHE A O 1
ATOM 664 N N . SER A 1 82 ? 18.122 20.328 -12.492 1.00 65.19 82 SER A N 1
ATOM 665 C CA . SER A 1 82 ? 17.752 20.646 -11.109 1.00 65.19 82 SER A CA 1
ATOM 666 C C . SER A 1 82 ? 17.921 19.447 -10.171 1.00 65.19 82 SER A C 1
ATOM 668 O O . SER A 1 82 ? 18.493 19.591 -9.095 1.00 65.19 82 SER A O 1
ATOM 670 N N . LEU A 1 83 ? 17.518 18.243 -10.588 1.00 64.69 83 LEU A N 1
ATOM 671 C CA . LEU A 1 83 ? 17.648 17.030 -9.779 1.00 64.69 83 LEU A CA 1
ATOM 672 C C . LEU A 1 83 ? 19.096 16.554 -9.675 1.00 64.69 83 LEU A C 1
ATOM 674 O O . LEU A 1 83 ? 19.475 16.057 -8.620 1.00 64.69 83 LEU A O 1
ATOM 678 N N . PHE A 1 84 ? 19.915 16.770 -10.710 1.00 65.81 84 PHE A N 1
ATOM 679 C CA . PHE A 1 84 ? 21.358 16.513 -10.671 1.00 65.81 84 PHE A CA 1
ATOM 680 C C . PHE A 1 84 ? 22.034 17.235 -9.499 1.00 65.81 84 PHE A C 1
ATOM 682 O O . PHE A 1 84 ? 22.908 16.681 -8.841 1.00 65.81 84 PHE A O 1
ATOM 689 N N . ILE A 1 85 ? 21.616 18.471 -9.226 1.00 65.94 85 ILE A N 1
ATOM 690 C CA . ILE A 1 85 ? 22.188 19.296 -8.159 1.00 65.94 85 ILE A CA 1
ATOM 691 C C . ILE A 1 85 ? 21.468 19.042 -6.827 1.00 65.94 85 ILE A C 1
ATOM 693 O O . ILE A 1 85 ? 22.104 18.970 -5.777 1.00 65.94 85 ILE A O 1
ATOM 697 N N . LEU A 1 86 ? 20.143 18.876 -6.855 1.00 67.88 86 LEU A N 1
ATOM 698 C CA . LEU A 1 86 ? 19.323 18.793 -5.647 1.00 67.88 86 LEU A CA 1
ATOM 699 C C . LEU A 1 86 ? 19.352 17.420 -4.967 1.00 67.88 86 LEU A C 1
ATOM 701 O O . LEU A 1 86 ? 19.298 17.390 -3.741 1.00 67.88 86 LEU A O 1
ATOM 705 N N . LEU A 1 87 ? 19.456 16.294 -5.692 1.00 68.00 87 LEU A N 1
ATOM 706 C CA . LEU A 1 87 ? 19.473 14.960 -5.060 1.00 68.00 87 LEU A CA 1
ATOM 707 C C . LEU A 1 87 ? 20.638 14.788 -4.068 1.00 68.00 87 LEU A C 1
ATOM 709 O O . LEU A 1 87 ? 20.385 14.357 -2.941 1.00 68.00 87 LEU A O 1
ATOM 713 N N . PRO A 1 88 ? 21.889 15.136 -4.431 1.00 66.12 88 PRO A N 1
ATOM 714 C CA . PRO A 1 88 ? 23.026 15.044 -3.517 1.00 66.12 88 PRO A CA 1
ATOM 715 C C . PRO A 1 88 ? 22.847 15.944 -2.297 1.00 66.12 88 PRO A C 1
ATOM 717 O O . PRO A 1 88 ? 23.005 15.486 -1.167 1.00 66.12 88 PRO A O 1
ATOM 720 N N . LEU A 1 89 ? 22.436 17.196 -2.513 1.00 67.75 89 LEU A N 1
ATOM 721 C CA . LEU A 1 89 ? 22.219 18.165 -1.437 1.00 67.75 89 LEU A CA 1
ATOM 722 C C . LEU A 1 89 ? 21.105 17.717 -0.482 1.00 67.75 89 LEU A C 1
ATOM 724 O O . LEU A 1 89 ? 21.263 17.804 0.734 1.00 67.75 89 LEU A O 1
ATOM 728 N N . PHE A 1 90 ? 20.012 17.175 -1.020 1.00 66.75 90 PHE A N 1
ATOM 729 C CA . PHE A 1 90 ? 18.906 16.636 -0.233 1.00 66.75 90 PHE A CA 1
ATOM 730 C C . PHE A 1 90 ? 19.317 15.377 0.540 1.00 66.75 90 PHE A C 1
ATOM 732 O O . PHE A 1 90 ? 18.977 15.239 1.712 1.00 66.75 90 PHE A O 1
ATOM 739 N N . SER A 1 91 ? 20.094 14.480 -0.077 1.00 65.25 91 SER A N 1
ATOM 740 C CA . SER A 1 91 ? 20.601 13.270 0.584 1.00 65.25 91 SER A CA 1
ATOM 741 C C . SER A 1 91 ? 21.561 13.592 1.735 1.00 65.25 91 SER A C 1
ATOM 743 O O . SER A 1 91 ? 21.423 13.020 2.815 1.00 65.25 91 SER A O 1
ATOM 745 N N . LEU A 1 92 ? 22.457 14.571 1.557 1.00 66.94 92 LEU A N 1
ATOM 746 C CA . LEU A 1 92 ? 23.321 15.085 2.620 1.00 66.94 92 LEU A CA 1
ATOM 747 C C . LEU A 1 92 ? 22.492 15.731 3.734 1.00 66.94 92 LEU A C 1
ATOM 749 O O . LEU A 1 92 ? 22.666 15.385 4.899 1.00 66.94 92 LEU A O 1
ATOM 753 N N . GLY A 1 93 ? 21.531 16.593 3.385 1.00 63.94 93 GLY A N 1
ATOM 754 C CA . GLY A 1 93 ? 20.602 17.184 4.350 1.00 63.94 93 GLY A CA 1
ATOM 755 C C . GLY A 1 93 ? 19.864 16.127 5.176 1.00 63.94 93 GLY A C 1
ATOM 756 O O . GLY A 1 93 ? 19.783 16.249 6.395 1.00 63.94 93 GLY A O 1
ATOM 757 N N . ASN A 1 94 ? 19.406 15.040 4.551 1.00 60.72 94 ASN A N 1
ATOM 758 C CA . ASN A 1 94 ? 18.715 13.965 5.263 1.00 60.72 94 ASN A CA 1
ATOM 759 C C . ASN A 1 94 ? 19.621 13.181 6.216 1.00 60.72 94 ASN A C 1
ATOM 761 O O . ASN A 1 94 ? 19.172 12.818 7.303 1.00 60.72 94 ASN A O 1
ATOM 765 N N . ILE A 1 95 ? 20.881 12.948 5.838 1.00 66.31 95 ILE A N 1
ATOM 766 C CA . ILE A 1 95 ? 21.872 12.292 6.704 1.00 66.31 95 ILE A CA 1
ATOM 767 C C . ILE A 1 95 ? 22.115 13.126 7.968 1.00 66.31 95 ILE A C 1
ATOM 769 O O . ILE A 1 95 ? 22.194 12.564 9.059 1.00 66.31 95 ILE A O 1
ATOM 773 N N . PHE A 1 96 ? 22.185 14.454 7.838 1.00 62.41 96 PHE A N 1
ATOM 774 C CA . PHE A 1 96 ? 22.467 15.346 8.965 1.00 62.41 96 PHE A CA 1
ATOM 775 C C . PHE A 1 96 ? 21.237 15.705 9.812 1.00 62.41 96 PHE A C 1
ATOM 777 O O . PHE A 1 96 ? 21.388 15.956 11.006 1.00 62.41 96 PHE A O 1
ATOM 784 N N . TYR A 1 97 ? 20.038 15.756 9.223 1.00 52.88 97 TYR A N 1
ATOM 785 C CA . TYR A 1 97 ? 18.869 16.365 9.873 1.00 52.88 97 TYR A CA 1
ATOM 786 C C . TYR A 1 97 ? 17.812 15.366 10.357 1.00 52.88 97 TYR A C 1
ATOM 788 O O . TYR A 1 97 ? 17.103 15.644 11.327 1.00 52.88 97 TYR A O 1
ATOM 796 N N . PHE A 1 98 ? 17.675 14.199 9.719 1.00 49.94 98 PHE A N 1
ATOM 797 C CA . PHE A 1 98 ? 16.656 13.232 10.126 1.00 49.94 98 PHE A CA 1
ATOM 798 C C . PHE A 1 98 ? 17.181 12.275 11.197 1.00 49.94 98 PHE A C 1
ATOM 800 O O . PHE A 1 98 ? 18.179 11.580 11.014 1.00 49.94 98 PHE A O 1
ATOM 807 N N . LYS A 1 99 ? 16.447 12.200 12.315 1.00 55.28 99 LYS A N 1
ATOM 808 C CA . LYS A 1 99 ? 16.606 11.133 13.310 1.00 55.28 99 LYS A CA 1
ATOM 809 C C . LYS A 1 99 ? 16.448 9.762 12.640 1.00 55.28 99 LYS A C 1
ATOM 811 O O . LYS A 1 99 ? 15.656 9.605 11.711 1.00 55.28 99 LYS A O 1
ATOM 816 N N . LEU A 1 100 ? 17.165 8.777 13.186 1.00 52.62 100 LEU A N 1
ATOM 817 C CA . LEU A 1 100 ? 17.266 7.364 12.777 1.00 52.62 100 LEU A CA 1
ATOM 818 C C . LEU A 1 100 ? 15.926 6.633 12.537 1.00 52.62 100 LEU A C 1
ATOM 820 O O . LEU A 1 100 ? 15.918 5.524 12.014 1.00 52.62 100 LEU A O 1
ATOM 824 N N . ASP A 1 101 ? 14.795 7.247 12.878 1.00 49.31 101 ASP A N 1
ATOM 825 C CA . ASP A 1 101 ? 13.452 6.684 12.744 1.00 49.31 101 ASP A CA 1
ATOM 826 C C . ASP A 1 101 ? 13.025 6.455 11.276 1.00 49.31 101 ASP A C 1
ATOM 828 O O . ASP A 1 101 ? 12.145 5.635 11.012 1.00 49.31 101 ASP A O 1
ATOM 832 N N . TYR A 1 102 ? 13.675 7.109 10.303 1.00 59.28 102 TYR A N 1
ATOM 833 C CA . TYR A 1 102 ? 13.386 6.971 8.865 1.00 59.28 102 TYR A CA 1
ATOM 834 C C . TYR A 1 102 ? 14.449 6.154 8.113 1.00 59.28 102 TYR A C 1
ATOM 836 O O . TYR A 1 102 ? 14.986 6.590 7.093 1.00 59.28 102 TYR A O 1
ATOM 844 N N . ILE A 1 103 ? 14.723 4.938 8.597 1.00 56.19 103 ILE A N 1
ATOM 845 C CA . ILE A 1 103 ? 15.755 4.012 8.081 1.00 56.19 103 ILE A CA 1
ATOM 846 C C . ILE A 1 103 ? 15.730 3.872 6.547 1.00 56.19 103 ILE A C 1
ATOM 848 O O . ILE A 1 103 ? 16.777 3.889 5.914 1.00 56.19 103 ILE A O 1
ATOM 852 N N . LEU A 1 104 ? 14.550 3.783 5.925 1.00 51.34 104 LEU A N 1
ATOM 853 C CA . LEU A 1 104 ? 14.406 3.648 4.466 1.00 51.34 104 LEU A CA 1
ATOM 854 C C . LEU A 1 104 ? 14.889 4.883 3.691 1.00 51.34 104 LEU A C 1
ATOM 856 O O . LEU A 1 104 ? 15.567 4.743 2.674 1.00 51.34 104 LEU A O 1
ATOM 860 N N . LEU A 1 105 ? 14.572 6.084 4.181 1.00 57.53 105 LEU A N 1
ATOM 861 C CA . LEU A 1 105 ? 15.018 7.339 3.573 1.00 57.53 105 LEU A CA 1
ATOM 862 C C . LEU A 1 105 ? 16.536 7.507 3.731 1.00 57.53 105 LEU A C 1
ATOM 864 O O . LEU A 1 105 ? 17.213 8.005 2.830 1.00 57.53 105 LEU A O 1
ATOM 868 N N . TRP A 1 106 ? 17.062 7.035 4.862 1.00 63.22 106 TRP A N 1
ATOM 869 C CA . TRP A 1 106 ? 18.489 6.993 5.164 1.00 63.22 106 TRP A CA 1
ATOM 870 C C . TRP A 1 106 ? 19.237 6.022 4.245 1.00 63.22 106 TRP A C 1
ATOM 872 O O . TRP A 1 106 ? 20.213 6.419 3.618 1.00 63.22 106 TRP A O 1
ATOM 882 N N . ILE A 1 107 ? 18.741 4.791 4.073 1.00 62.06 107 ILE A N 1
ATOM 883 C CA . ILE A 1 107 ? 19.313 3.798 3.147 1.00 62.06 107 ILE A CA 1
ATOM 884 C C . ILE A 1 107 ? 19.315 4.339 1.716 1.00 62.06 107 ILE A C 1
ATOM 886 O O . ILE A 1 107 ? 20.330 4.256 1.031 1.00 62.06 107 ILE A O 1
ATOM 890 N N . PHE A 1 108 ? 18.208 4.937 1.267 1.00 61.50 108 PHE A N 1
ATOM 891 C CA . PHE A 1 108 ? 18.127 5.525 -0.069 1.00 61.50 108 PHE A CA 1
ATOM 892 C C . PHE A 1 108 ? 19.125 6.679 -0.253 1.00 61.50 108 PHE A C 1
ATOM 894 O O . PHE A 1 108 ? 19.825 6.736 -1.264 1.00 61.50 108 PHE A O 1
ATOM 901 N N . SER A 1 109 ? 19.252 7.550 0.753 1.00 66.25 109 SER A N 1
ATOM 902 C CA . SER A 1 109 ? 20.224 8.649 0.751 1.00 66.25 109 SER A CA 1
ATOM 903 C C . SER A 1 109 ? 21.665 8.129 0.737 1.00 66.25 109 SER A C 1
ATOM 905 O O . SER A 1 109 ? 22.470 8.619 -0.049 1.00 66.25 109 SER A O 1
ATOM 907 N N . ILE A 1 110 ? 21.981 7.089 1.519 1.00 68.00 110 ILE A N 1
ATOM 908 C CA . ILE A 1 110 ? 23.293 6.426 1.500 1.00 68.00 110 ILE A CA 1
ATOM 909 C C . ILE A 1 110 ? 23.580 5.842 0.120 1.00 68.00 110 ILE A C 1
ATOM 911 O O . ILE A 1 110 ? 24.669 6.054 -0.391 1.00 68.00 110 ILE A O 1
ATOM 915 N N . ILE A 1 111 ? 22.630 5.141 -0.506 1.00 69.12 111 ILE A N 1
ATOM 916 C CA . ILE A 1 111 ? 22.838 4.549 -1.837 1.00 69.12 111 ILE A CA 1
ATOM 917 C C . ILE A 1 111 ? 23.185 5.638 -2.858 1.00 69.12 111 ILE A C 1
ATOM 919 O O . ILE A 1 111 ? 24.141 5.477 -3.616 1.00 69.12 111 ILE A O 1
ATOM 923 N N . ILE A 1 112 ? 22.459 6.760 -2.845 1.00 67.44 112 ILE A N 1
ATOM 924 C CA . ILE A 1 112 ? 22.724 7.902 -3.733 1.00 67.44 112 ILE A CA 1
ATOM 925 C C . ILE A 1 112 ? 24.111 8.495 -3.462 1.00 67.44 112 ILE A C 1
ATOM 927 O O . ILE A 1 112 ? 24.878 8.712 -4.401 1.00 67.44 112 ILE A O 1
ATOM 931 N N . VAL A 1 113 ? 24.454 8.728 -2.192 1.00 69.44 113 VAL A N 1
ATOM 932 C CA . VAL A 1 113 ? 25.747 9.307 -1.797 1.00 69.44 113 VAL A CA 1
ATOM 933 C C . VAL A 1 113 ? 26.900 8.362 -2.130 1.00 69.44 113 VAL A C 1
ATOM 935 O O . VAL A 1 113 ? 27.871 8.791 -2.742 1.00 69.44 113 VAL A O 1
ATOM 938 N N . CYS A 1 114 ? 26.797 7.074 -1.802 1.00 71.44 114 CYS A N 1
ATOM 939 C CA . CYS A 1 114 ? 27.794 6.061 -2.141 1.00 71.44 114 CYS A CA 1
ATOM 940 C C . CYS A 1 114 ? 27.991 5.959 -3.652 1.00 71.44 114 CYS A C 1
ATOM 942 O O . CYS A 1 114 ? 29.129 5.899 -4.106 1.00 71.44 114 CYS A O 1
ATOM 944 N N . PHE A 1 115 ? 26.912 5.991 -4.438 1.00 71.25 115 PHE A N 1
ATOM 945 C CA . PHE A 1 115 ? 27.009 6.004 -5.894 1.00 71.25 115 PHE A CA 1
ATOM 946 C C . PHE A 1 115 ? 27.766 7.239 -6.400 1.00 71.25 115 PHE A C 1
ATOM 948 O O . PHE A 1 115 ? 28.666 7.110 -7.228 1.00 71.25 115 PHE A O 1
ATOM 955 N N . TYR A 1 116 ? 27.477 8.419 -5.844 1.00 71.94 116 TYR A N 1
ATOM 956 C CA . TYR A 1 116 ? 28.206 9.653 -6.150 1.00 71.94 116 TYR A CA 1
ATOM 957 C C . TYR A 1 116 ? 29.680 9.595 -5.746 1.00 71.94 116 TYR A C 1
ATOM 959 O O . TYR A 1 116 ? 30.539 10.017 -6.514 1.00 71.94 116 TYR A O 1
ATOM 967 N N . ILE A 1 117 ? 29.989 9.054 -4.567 1.00 74.06 117 ILE A N 1
ATOM 968 C CA . ILE A 1 117 ? 31.367 8.884 -4.096 1.00 74.06 117 ILE A CA 1
ATOM 969 C C . ILE A 1 117 ? 32.117 7.923 -5.013 1.00 74.06 117 ILE A C 1
ATOM 971 O O . ILE A 1 117 ? 33.230 8.238 -5.412 1.00 74.06 117 ILE A O 1
ATOM 975 N N . ILE A 1 118 ? 31.516 6.793 -5.395 1.00 75.25 118 ILE A N 1
ATOM 976 C CA . ILE A 1 118 ? 32.114 5.836 -6.337 1.00 75.25 118 ILE A CA 1
ATOM 977 C C . ILE A 1 118 ? 32.363 6.508 -7.690 1.00 75.25 118 ILE A C 1
ATOM 979 O O . ILE A 1 118 ? 33.431 6.329 -8.268 1.00 75.25 118 ILE A O 1
ATOM 983 N N . LEU A 1 119 ? 31.417 7.319 -8.172 1.00 70.19 119 LEU A N 1
ATOM 984 C CA . LEU A 1 119 ? 31.559 8.068 -9.418 1.00 70.19 119 LEU A CA 1
ATOM 985 C C . LEU A 1 119 ? 32.719 9.074 -9.341 1.00 70.19 119 LEU A C 1
ATOM 987 O O . LEU A 1 119 ? 33.582 9.084 -10.214 1.00 70.19 119 LEU A O 1
ATOM 991 N N . ILE A 1 120 ? 32.767 9.895 -8.288 1.00 75.25 120 ILE A N 1
ATOM 992 C CA . ILE A 1 120 ? 33.822 10.895 -8.068 1.00 75.25 120 ILE A CA 1
ATOM 993 C C . ILE A 1 120 ? 35.176 10.209 -7.885 1.00 75.25 120 ILE A C 1
ATOM 995 O O . ILE A 1 120 ? 36.160 10.623 -8.488 1.00 75.25 120 ILE A O 1
ATOM 999 N N . PHE A 1 121 ? 35.232 9.145 -7.087 1.00 75.25 121 PHE A N 1
ATOM 1000 C CA . PHE A 1 121 ? 36.443 8.369 -6.853 1.00 75.25 121 PHE A CA 1
ATOM 1001 C C . PHE A 1 121 ? 36.943 7.720 -8.140 1.00 75.25 121 PHE A C 1
ATOM 1003 O O . PHE A 1 121 ? 38.134 7.792 -8.419 1.00 75.25 121 PHE A O 1
ATOM 1010 N N . ALA A 1 122 ? 36.054 7.167 -8.971 1.00 69.62 122 ALA A N 1
ATOM 1011 C CA . ALA A 1 122 ? 36.420 6.694 -10.299 1.00 69.62 122 ALA A CA 1
ATOM 1012 C C . ALA A 1 122 ? 37.003 7.847 -11.132 1.00 69.62 122 ALA A C 1
ATOM 1014 O O . ALA A 1 122 ? 38.122 7.737 -11.625 1.00 69.62 122 ALA A O 1
ATOM 1015 N N . ILE A 1 123 ? 36.323 8.992 -11.217 1.00 69.25 123 ILE A N 1
ATOM 1016 C CA . ILE A 1 123 ? 36.830 10.161 -11.954 1.00 69.25 123 ILE A CA 1
ATOM 1017 C C . ILE A 1 123 ? 38.219 10.592 -11.446 1.00 69.25 123 ILE A C 1
ATOM 1019 O O . ILE A 1 123 ? 39.097 10.867 -12.260 1.00 69.25 123 ILE A O 1
ATOM 1023 N N . LEU A 1 124 ? 38.450 10.604 -10.130 1.00 73.44 124 LEU A N 1
ATOM 1024 C CA . LEU A 1 124 ? 39.724 10.999 -9.519 1.00 73.44 124 LEU A CA 1
ATOM 1025 C C . LEU A 1 124 ? 40.836 9.966 -9.735 1.00 73.44 124 LEU A C 1
ATOM 1027 O O . LEU A 1 124 ? 41.907 10.326 -10.216 1.00 73.44 124 LEU A O 1
ATOM 1031 N N . VAL A 1 125 ? 40.600 8.689 -9.423 1.00 74.75 125 VAL A N 1
ATOM 1032 C CA . VAL A 1 125 ? 41.591 7.611 -9.593 1.00 74.75 125 VAL A CA 1
ATOM 1033 C C . VAL A 1 125 ? 42.000 7.490 -11.054 1.00 74.75 125 VAL A C 1
ATOM 1035 O O . VAL A 1 125 ? 43.187 7.401 -11.365 1.00 74.75 125 VAL A O 1
ATOM 1038 N N . PHE A 1 126 ? 41.036 7.556 -11.969 1.00 63.97 126 PHE A N 1
ATOM 1039 C CA . PHE A 1 126 ? 41.326 7.484 -13.394 1.00 63.97 126 PHE A CA 1
ATOM 1040 C C . PHE A 1 126 ? 41.899 8.795 -13.944 1.00 63.97 126 PHE A C 1
ATOM 1042 O O . PHE A 1 126 ? 42.784 8.754 -14.800 1.00 63.97 126 PHE A O 1
ATOM 1049 N N . GLY A 1 127 ? 41.490 9.946 -13.408 1.00 67.62 127 GLY A N 1
ATOM 1050 C CA . GLY A 1 127 ? 42.089 11.246 -13.709 1.00 67.62 127 GLY A CA 1
ATOM 1051 C C . GLY A 1 127 ? 43.557 11.350 -13.285 1.00 67.62 127 GLY A C 1
ATOM 1052 O O . GLY A 1 127 ? 44.337 12.023 -13.955 1.00 67.62 127 GLY A O 1
ATOM 1053 N N . LEU A 1 128 ? 43.949 10.644 -12.221 1.00 68.00 128 LEU A N 1
ATOM 1054 C CA . LEU A 1 128 ? 45.324 10.590 -11.713 1.00 68.00 128 LEU A CA 1
ATOM 1055 C C . LEU A 1 128 ? 46.158 9.448 -12.318 1.00 68.00 128 LEU A C 1
ATOM 1057 O O . LEU A 1 128 ? 47.384 9.502 -12.285 1.00 68.00 128 LEU A O 1
ATOM 1061 N N . SER A 1 129 ? 45.528 8.422 -12.891 1.00 73.62 129 SER A N 1
ATOM 1062 C CA . SER A 1 129 ? 46.231 7.287 -13.502 1.00 73.62 129 SER A CA 1
ATOM 1063 C C . SER A 1 129 ? 47.019 7.689 -14.757 1.00 73.62 129 SER A C 1
ATOM 1065 O O . SER A 1 129 ? 46.522 8.470 -15.560 1.00 73.62 129 SER A O 1
ATOM 1067 N N . ASN A 1 130 ? 48.199 7.107 -15.016 1.00 77.19 130 ASN A N 1
ATOM 1068 C CA . ASN A 1 130 ? 49.021 7.345 -16.230 1.00 77.19 130 ASN A CA 1
ATOM 1069 C C . ASN A 1 130 ? 48.379 6.863 -17.555 1.00 77.19 130 ASN A C 1
ATOM 1071 O O . ASN A 1 130 ? 49.058 6.659 -18.560 1.00 77.19 130 ASN A O 1
ATOM 1075 N N . LEU A 1 131 ? 47.063 6.661 -17.569 1.00 75.44 131 LEU A N 1
ATOM 1076 C CA . LEU A 1 131 ? 46.287 6.379 -18.760 1.00 75.44 131 LEU A CA 1
ATOM 1077 C C . LEU A 1 131 ? 46.427 7.503 -19.792 1.00 75.44 131 LEU A C 1
ATOM 1079 O O . LEU A 1 131 ? 46.421 8.689 -19.449 1.00 75.44 131 LEU A O 1
ATOM 1083 N N . LYS A 1 132 ? 46.498 7.117 -21.072 1.00 83.69 132 LYS A N 1
ATOM 1084 C CA . LYS A 1 132 ? 46.462 8.057 -22.198 1.00 83.69 132 LYS A CA 1
ATOM 1085 C C . LYS A 1 132 ? 45.195 8.912 -22.105 1.00 83.69 132 LYS A C 1
ATOM 1087 O O . LYS A 1 132 ? 44.130 8.402 -21.754 1.00 83.69 132 LYS A O 1
ATOM 1092 N N . ILE A 1 133 ? 45.305 10.192 -22.461 1.00 79.62 133 ILE A N 1
ATOM 1093 C CA . ILE A 1 133 ? 44.214 11.182 -22.386 1.00 79.62 133 ILE A CA 1
ATOM 1094 C C . ILE A 1 133 ? 42.917 10.655 -23.025 1.00 79.62 133 ILE A C 1
ATOM 1096 O O . ILE A 1 133 ? 41.849 10.793 -22.434 1.00 79.62 133 ILE A O 1
ATOM 1100 N N . GLU A 1 134 ? 43.016 9.966 -24.165 1.00 76.06 134 GLU A N 1
ATOM 1101 C CA . GLU A 1 134 ? 41.881 9.353 -24.874 1.00 76.06 134 GLU A CA 1
ATOM 1102 C C . GLU A 1 134 ? 41.067 8.398 -23.984 1.00 76.06 134 GLU A C 1
ATOM 1104 O O . GLU A 1 134 ? 39.850 8.530 -23.875 1.00 76.06 134 GLU A O 1
ATOM 1109 N N . SER A 1 135 ? 41.738 7.496 -23.261 1.00 74.81 135 SER A N 1
ATOM 1110 C CA . SER A 1 135 ? 41.069 6.542 -22.363 1.00 74.81 135 SER A CA 1
ATOM 1111 C C . SER A 1 135 ? 40.427 7.203 -21.138 1.00 74.81 135 SER A C 1
ATOM 1113 O O . SER A 1 135 ? 39.429 6.703 -20.620 1.00 74.81 135 SER A O 1
ATOM 1115 N N . ARG A 1 136 ? 40.940 8.362 -20.696 1.00 72.12 136 ARG A N 1
ATOM 1116 C CA . ARG A 1 136 ? 40.317 9.142 -19.613 1.00 72.12 136 ARG A CA 1
ATOM 1117 C C . ARG A 1 136 ? 39.016 9.799 -20.080 1.00 72.12 136 ARG A C 1
ATOM 1119 O O . ARG A 1 136 ? 38.022 9.756 -19.356 1.00 72.12 136 ARG A O 1
ATOM 1126 N N . ILE A 1 137 ? 39.016 10.377 -21.284 1.00 75.19 137 ILE A N 1
ATOM 1127 C CA . ILE A 1 137 ? 37.832 11.013 -21.885 1.00 75.19 137 ILE A CA 1
ATOM 1128 C C . ILE A 1 137 ? 36.727 9.975 -22.100 1.00 75.19 137 ILE A C 1
ATOM 1130 O O . ILE A 1 137 ? 35.574 10.210 -21.736 1.00 75.19 137 ILE A O 1
ATOM 1134 N N . GLU A 1 138 ? 37.074 8.804 -22.630 1.00 70.19 138 GLU A N 1
ATOM 1135 C CA . GLU A 1 138 ? 36.110 7.732 -22.867 1.00 70.19 138 GLU A CA 1
ATOM 1136 C C . GLU A 1 138 ? 35.490 7.217 -21.567 1.00 70.19 138 GLU A C 1
ATOM 1138 O O . GLU A 1 138 ? 34.266 7.082 -21.472 1.00 70.19 138 GLU A O 1
ATOM 1143 N N . LEU A 1 139 ? 36.304 6.967 -20.540 1.00 70.38 139 LEU A N 1
ATOM 1144 C CA . LEU A 1 139 ? 35.786 6.503 -19.262 1.00 70.38 139 LEU A CA 1
ATOM 1145 C C . LEU A 1 139 ? 34.867 7.549 -18.625 1.00 70.38 139 LEU A C 1
ATOM 1147 O O . LEU A 1 139 ? 33.787 7.199 -18.150 1.00 70.38 139 LEU A O 1
ATOM 1151 N N . ALA A 1 140 ? 35.248 8.829 -18.668 1.00 72.38 140 ALA A N 1
ATOM 1152 C CA . ALA A 1 140 ? 34.396 9.919 -18.203 1.00 72.38 140 ALA A CA 1
ATOM 1153 C C . ALA A 1 140 ? 33.068 9.968 -18.980 1.00 72.38 140 ALA A C 1
ATOM 1155 O O . ALA A 1 140 ? 32.006 10.113 -18.372 1.00 72.38 140 ALA A O 1
ATOM 1156 N N . SER A 1 141 ? 33.102 9.771 -20.303 1.00 73.81 141 SER A N 1
ATOM 1157 C CA . SER A 1 141 ? 31.894 9.706 -21.136 1.00 73.81 141 SER A CA 1
ATOM 1158 C C . SER A 1 141 ? 31.008 8.505 -20.784 1.00 73.81 141 SER A C 1
ATOM 1160 O O . SER A 1 141 ? 29.789 8.643 -20.665 1.00 73.81 141 SER A O 1
ATOM 1162 N N . THR A 1 142 ? 31.618 7.349 -20.512 1.00 73.75 142 THR A N 1
ATOM 1163 C CA . THR A 1 142 ? 30.923 6.124 -20.110 1.00 73.75 142 THR A CA 1
ATOM 1164 C C . THR A 1 142 ? 30.251 6.327 -18.759 1.00 73.75 142 THR A C 1
ATOM 1166 O O . THR A 1 142 ? 29.052 6.098 -18.635 1.00 73.75 142 THR A O 1
ATOM 1169 N N . MET A 1 143 ? 30.981 6.834 -17.764 1.00 71.12 143 MET A N 1
ATOM 1170 C CA . MET A 1 143 ? 30.454 7.107 -16.423 1.00 71.12 143 MET A CA 1
ATOM 1171 C C . MET A 1 143 ? 29.343 8.160 -16.448 1.00 71.12 143 MET A C 1
ATOM 1173 O O . MET A 1 143 ? 28.313 7.973 -15.803 1.00 71.12 143 MET A O 1
ATOM 1177 N N . SER A 1 144 ? 29.499 9.219 -17.247 1.00 73.75 144 SER A N 1
ATOM 1178 C CA . SER A 1 144 ? 28.450 10.220 -17.472 1.00 73.75 144 SER A CA 1
ATOM 1179 C C . SER A 1 144 ? 27.192 9.594 -18.088 1.00 73.75 144 SER A C 1
ATOM 1181 O O . SER A 1 144 ? 26.081 9.867 -17.638 1.00 73.75 144 SER A O 1
ATOM 1183 N N . SER A 1 145 ? 27.350 8.676 -19.046 1.00 73.38 145 SER A N 1
ATOM 1184 C CA . SER A 1 145 ? 26.238 7.931 -19.652 1.00 73.38 145 SER A CA 1
ATOM 1185 C C . SER A 1 145 ? 25.538 6.987 -18.660 1.00 73.38 145 SER A C 1
ATOM 1187 O O . SER A 1 145 ? 24.303 6.970 -18.592 1.00 73.38 145 SER A O 1
ATOM 1189 N N . LEU A 1 146 ? 26.299 6.249 -17.835 1.00 73.88 146 LEU A N 1
ATOM 1190 C CA . LEU A 1 146 ? 25.750 5.417 -16.751 1.00 73.88 146 LEU A CA 1
ATOM 1191 C C . LEU A 1 146 ? 24.903 6.266 -15.801 1.00 73.88 146 LEU A C 1
ATOM 1193 O O . LEU A 1 146 ? 23.770 5.915 -15.472 1.00 73.88 146 LEU A O 1
ATOM 1197 N N . TYR A 1 147 ? 25.463 7.400 -15.395 1.00 75.00 147 TYR A N 1
ATOM 1198 C CA . TYR A 1 147 ? 24.853 8.324 -14.462 1.00 75.00 147 TYR A CA 1
ATOM 1199 C C . TYR A 1 147 ? 23.576 8.960 -15.033 1.00 75.00 147 TYR A C 1
ATOM 1201 O O . TYR A 1 147 ? 22.521 8.939 -14.394 1.00 75.00 147 TYR A O 1
ATOM 1209 N N . TYR A 1 148 ? 23.644 9.464 -16.269 1.00 76.25 148 TYR A N 1
ATOM 1210 C CA . TYR A 1 148 ? 22.498 10.012 -16.992 1.00 76.25 148 TYR A CA 1
ATOM 1211 C C . TYR A 1 148 ? 21.364 8.993 -17.086 1.00 76.25 148 TYR A C 1
ATOM 1213 O O . TYR A 1 148 ? 20.205 9.314 -16.817 1.00 76.25 148 TYR A O 1
ATOM 1221 N N . SER A 1 149 ? 21.706 7.749 -17.414 1.00 76.31 149 SER A N 1
ATOM 1222 C CA . SER A 1 149 ? 20.724 6.677 -17.524 1.00 76.31 149 SER A CA 1
ATOM 1223 C C . SER A 1 149 ? 20.090 6.344 -16.172 1.00 76.31 149 SER A C 1
ATOM 1225 O O . SER A 1 149 ? 18.882 6.145 -16.103 1.00 76.31 149 SER A O 1
ATOM 1227 N N . PHE A 1 150 ? 20.865 6.357 -15.084 1.00 76.38 150 PHE A N 1
ATOM 1228 C CA . PHE A 1 150 ? 20.337 6.152 -13.735 1.00 76.38 150 PHE A CA 1
ATOM 1229 C C . PHE A 1 150 ? 19.350 7.252 -13.314 1.00 76.38 150 PHE A C 1
ATOM 1231 O O . PHE A 1 150 ? 18.244 6.935 -12.874 1.00 76.38 150 PHE A O 1
ATOM 1238 N N . ILE A 1 151 ? 19.690 8.537 -13.503 1.00 77.88 151 ILE A N 1
ATOM 1239 C CA . ILE A 1 151 ? 18.734 9.631 -13.245 1.00 77.88 151 ILE A CA 1
ATOM 1240 C C . ILE A 1 151 ? 17.485 9.457 -14.103 1.00 77.88 151 ILE A C 1
ATOM 1242 O O . ILE A 1 151 ? 16.373 9.601 -13.597 1.00 77.88 151 ILE A O 1
ATOM 1246 N N . LYS A 1 152 ? 17.656 9.166 -15.397 1.00 78.75 152 LYS A N 1
ATOM 1247 C CA . LYS A 1 152 ? 16.530 9.017 -16.319 1.00 78.75 152 LYS A CA 1
ATOM 1248 C C . LYS A 1 152 ? 15.550 7.950 -15.836 1.00 78.75 152 LYS A C 1
ATOM 1250 O O . LYS A 1 152 ? 14.350 8.167 -15.894 1.00 78.75 152 LYS A O 1
ATOM 1255 N N . ILE A 1 153 ? 16.044 6.851 -15.278 1.00 78.50 153 ILE A N 1
ATOM 1256 C CA . ILE A 1 153 ? 15.199 5.804 -14.695 1.00 78.50 153 ILE A CA 1
ATOM 1257 C C . ILE A 1 153 ? 14.410 6.306 -13.497 1.00 78.50 153 ILE A C 1
ATOM 1259 O O . ILE A 1 153 ? 13.228 5.997 -13.376 1.00 78.50 153 ILE A O 1
ATOM 1263 N N . ILE A 1 154 ? 15.046 7.068 -12.607 1.00 79.38 154 ILE A N 1
ATOM 1264 C CA . ILE A 1 154 ? 14.350 7.662 -11.464 1.00 79.38 154 ILE A CA 1
ATOM 1265 C C . ILE A 1 154 ? 13.253 8.607 -11.963 1.00 79.38 154 ILE A C 1
ATOM 1267 O O . ILE A 1 154 ? 12.134 8.554 -11.459 1.00 79.38 154 ILE A O 1
ATOM 1271 N N . LEU A 1 155 ? 13.548 9.426 -12.973 1.00 81.94 155 LEU A N 1
ATOM 1272 C CA . LEU A 1 155 ? 12.570 10.310 -13.603 1.00 81.94 155 LEU A CA 1
ATOM 1273 C C . LEU A 1 155 ? 11.407 9.529 -14.220 1.00 81.94 155 LEU A C 1
ATOM 1275 O O . LEU A 1 155 ? 10.259 9.806 -13.889 1.00 81.94 155 LEU A O 1
ATOM 1279 N N . ASP A 1 156 ? 11.694 8.508 -15.025 1.00 82.62 156 ASP A N 1
ATOM 1280 C CA . ASP A 1 156 ? 10.679 7.658 -15.651 1.00 82.62 156 ASP A CA 1
ATOM 1281 C C . ASP A 1 156 ? 9.831 6.923 -14.589 1.00 82.62 156 ASP A C 1
ATOM 1283 O O . ASP A 1 156 ? 8.616 6.769 -14.741 1.00 82.62 156 ASP A O 1
ATOM 1287 N N . LEU A 1 157 ? 10.434 6.509 -13.468 1.00 83.69 157 LEU A N 1
ATOM 1288 C CA . LEU A 1 157 ? 9.721 5.919 -12.333 1.00 83.69 157 LEU A CA 1
ATOM 1289 C C . LEU A 1 157 ? 8.789 6.940 -11.663 1.00 83.69 157 LEU A C 1
ATOM 1291 O O . LEU A 1 157 ? 7.638 6.618 -11.364 1.00 83.69 157 LEU A O 1
ATOM 1295 N N . LEU A 1 158 ? 9.261 8.166 -11.430 1.00 83.00 158 LEU A N 1
ATOM 1296 C CA . LEU A 1 158 ? 8.461 9.239 -10.833 1.00 83.00 158 LEU A CA 1
ATOM 1297 C C . LEU A 1 158 ? 7.306 9.651 -11.749 1.00 83.00 158 LEU A C 1
ATOM 1299 O O . LEU A 1 158 ? 6.170 9.773 -11.284 1.00 83.00 158 LEU A O 1
ATOM 1303 N N . ASP A 1 159 ? 7.569 9.799 -13.044 1.00 85.94 159 ASP A N 1
ATOM 1304 C CA . ASP A 1 159 ? 6.560 10.126 -14.048 1.00 85.94 159 ASP A CA 1
ATOM 1305 C C . ASP A 1 159 ? 5.530 9.000 -14.177 1.00 85.94 159 ASP A C 1
ATOM 1307 O O . ASP A 1 159 ? 4.330 9.273 -14.261 1.00 85.94 159 ASP A O 1
ATOM 1311 N N . SER A 1 160 ? 5.962 7.738 -14.095 1.00 87.38 160 SER A N 1
ATOM 1312 C CA . SER A 1 160 ? 5.069 6.579 -14.002 1.00 87.38 160 SER A CA 1
ATOM 1313 C C . SER A 1 160 ? 4.152 6.655 -12.785 1.00 87.38 160 SER A C 1
ATOM 1315 O O . SER A 1 160 ? 2.931 6.522 -12.913 1.00 87.38 160 SER A O 1
ATOM 1317 N N . ILE A 1 161 ? 4.717 6.887 -11.595 1.00 86.06 161 ILE A N 1
ATOM 1318 C CA . ILE A 1 161 ? 3.943 6.983 -10.353 1.00 86.06 161 ILE A CA 1
ATOM 1319 C C . ILE A 1 161 ? 2.939 8.130 -10.465 1.00 86.06 161 ILE A C 1
ATOM 1321 O O . ILE A 1 161 ? 1.752 7.936 -10.195 1.00 86.06 161 ILE A O 1
ATOM 1325 N N . ARG A 1 162 ? 3.378 9.304 -10.928 1.00 86.69 162 ARG A N 1
ATOM 1326 C CA . ARG A 1 162 ? 2.512 10.470 -11.126 1.00 86.69 162 ARG A CA 1
ATOM 1327 C C . ARG A 1 162 ? 1.376 10.160 -12.095 1.00 86.69 162 ARG A C 1
ATOM 1329 O O . ARG A 1 162 ? 0.216 10.428 -11.784 1.00 86.69 162 ARG A O 1
ATOM 1336 N N . ALA A 1 163 ? 1.687 9.572 -13.246 1.00 90.44 163 ALA A N 1
ATOM 1337 C CA . ALA A 1 163 ? 0.699 9.226 -14.256 1.00 90.44 163 ALA A CA 1
ATOM 1338 C C . ALA A 1 163 ? -0.311 8.185 -13.748 1.00 90.44 163 ALA A C 1
ATOM 1340 O O . ALA A 1 163 ? -1.509 8.308 -14.020 1.00 90.44 163 ALA A O 1
ATOM 1341 N N . LYS A 1 164 ? 0.132 7.202 -12.954 1.00 90.50 164 LYS A N 1
ATOM 1342 C CA . LYS A 1 164 ? -0.747 6.236 -12.275 1.00 90.50 164 LYS A CA 1
ATOM 1343 C C . LYS A 1 164 ? -1.672 6.896 -11.270 1.00 90.50 164 LYS A C 1
ATOM 1345 O O . LYS A 1 164 ? -2.866 6.609 -11.277 1.00 90.50 164 LYS A O 1
ATOM 1350 N N . VAL A 1 165 ? -1.138 7.763 -10.412 1.00 87.81 165 VAL A N 1
ATOM 1351 C CA . VAL A 1 165 ? -1.924 8.473 -9.395 1.00 87.81 165 VAL A CA 1
ATOM 1352 C C . VAL A 1 165 ? -3.013 9.301 -10.074 1.00 87.81 165 VAL A C 1
ATOM 1354 O O . VAL A 1 165 ? -4.185 9.156 -9.736 1.00 87.81 165 VAL A O 1
ATOM 1357 N N . VAL A 1 166 ? -2.654 10.085 -11.094 1.00 91.56 166 VAL A N 1
ATOM 1358 C CA . VAL A 1 166 ? -3.610 10.891 -11.868 1.00 91.56 166 VAL A CA 1
ATOM 1359 C C . VAL A 1 166 ? -4.655 10.007 -12.554 1.00 91.56 166 VAL A C 1
ATOM 1361 O O . VAL A 1 166 ? -5.852 10.249 -12.406 1.00 91.56 166 VAL A O 1
ATOM 1364 N N . GLY A 1 167 ? -4.220 8.958 -13.259 1.00 93.44 167 GLY A N 1
ATOM 1365 C CA . GLY A 1 167 ? -5.118 8.042 -13.966 1.00 93.44 167 GLY A CA 1
ATOM 1366 C C . GLY A 1 167 ? -6.104 7.338 -13.034 1.00 93.44 167 GLY A C 1
ATOM 1367 O O . GLY A 1 167 ? -7.288 7.230 -13.358 1.00 93.44 167 GLY A O 1
ATOM 1368 N N . THR A 1 168 ? -5.631 6.913 -11.861 1.00 91.62 168 THR A N 1
ATOM 1369 C CA . THR A 1 168 ? -6.428 6.221 -10.839 1.00 91.62 168 THR A CA 1
ATOM 1370 C C . THR A 1 168 ? -7.438 7.156 -10.181 1.00 91.62 168 THR A C 1
ATOM 1372 O O . THR A 1 168 ? -8.607 6.801 -10.074 1.00 91.62 168 THR A O 1
ATOM 1375 N N . ILE A 1 169 ? -7.020 8.359 -9.768 1.00 90.56 169 ILE A N 1
ATOM 1376 C CA . ILE A 1 169 ? -7.901 9.324 -9.088 1.00 90.56 169 ILE A CA 1
ATOM 1377 C C . ILE A 1 169 ? -9.036 9.765 -10.016 1.00 90.56 169 ILE A C 1
ATOM 1379 O O . ILE A 1 169 ? -10.197 9.759 -9.613 1.00 90.56 169 ILE A O 1
ATOM 1383 N N . LEU A 1 170 ? -8.721 10.094 -11.271 1.00 94.69 170 LEU A N 1
ATOM 1384 C CA . LEU A 1 170 ? -9.720 10.567 -12.234 1.00 94.69 170 LEU A CA 1
ATOM 1385 C C . LEU A 1 170 ? -10.699 9.469 -12.677 1.00 94.69 170 LEU A C 1
ATOM 1387 O O . LEU A 1 170 ? -11.804 9.777 -13.111 1.00 94.69 170 LEU A O 1
ATOM 1391 N N . ASN A 1 171 ? -10.330 8.193 -12.527 1.00 95.31 171 ASN A N 1
ATOM 1392 C CA . ASN A 1 171 ? -11.160 7.044 -12.900 1.00 95.31 171 ASN A CA 1
ATOM 1393 C C . ASN A 1 171 ? -11.497 6.144 -11.700 1.00 95.31 171 ASN A C 1
ATOM 1395 O O . ASN A 1 171 ? -11.711 4.940 -11.862 1.00 95.31 171 ASN A O 1
ATOM 1399 N N . LEU A 1 172 ? -11.568 6.717 -10.494 1.00 90.06 172 LEU A N 1
ATOM 1400 C CA . LEU A 1 172 ? -11.699 5.961 -9.245 1.00 90.06 172 LEU A CA 1
ATOM 1401 C C . LEU A 1 172 ? -12.943 5.064 -9.218 1.00 90.06 172 LEU A C 1
ATOM 1403 O O . LEU A 1 172 ? -12.872 3.932 -8.746 1.00 90.06 172 LEU A O 1
ATOM 1407 N N . ARG A 1 173 ? -14.061 5.524 -9.797 1.00 86.56 173 ARG A N 1
ATOM 1408 C CA . ARG A 1 173 ? -15.302 4.738 -9.912 1.00 86.56 173 ARG A CA 1
ATOM 1409 C C . ARG A 1 173 ? -15.095 3.442 -10.703 1.00 86.56 173 ARG A C 1
ATOM 1411 O O . ARG A 1 173 ? -15.504 2.381 -10.244 1.00 86.56 173 ARG A O 1
ATOM 1418 N N . TYR A 1 174 ? -14.458 3.520 -11.871 1.00 88.12 174 TYR A N 1
ATOM 1419 C CA . TYR A 1 174 ? -14.179 2.344 -12.703 1.00 88.12 174 TYR A CA 1
ATOM 1420 C C . TYR A 1 174 ? -13.102 1.457 -12.080 1.00 88.12 174 TYR A C 1
ATOM 1422 O O . TYR A 1 174 ? -13.190 0.234 -12.146 1.00 88.12 174 TYR A O 1
ATOM 1430 N N . GLY A 1 175 ? -12.098 2.066 -11.445 1.00 85.00 175 GLY A N 1
ATOM 1431 C CA . GLY A 1 175 ? -11.088 1.348 -10.677 1.00 85.00 175 GLY A CA 1
ATOM 1432 C C . GLY A 1 175 ? -11.707 0.504 -9.568 1.00 85.00 175 GLY A C 1
ATOM 1433 O O . GLY A 1 175 ? -11.367 -0.667 -9.425 1.00 85.00 175 GLY A O 1
ATOM 1434 N N . TYR A 1 176 ? -12.668 1.075 -8.840 1.00 76.31 176 TYR A N 1
ATOM 1435 C CA . TYR A 1 176 ? -13.373 0.403 -7.756 1.00 76.31 176 TYR A CA 1
ATOM 1436 C C . TYR A 1 176 ? -14.108 -0.862 -8.225 1.00 76.31 176 TYR A C 1
ATOM 1438 O O . TYR A 1 176 ? -13.986 -1.914 -7.601 1.00 76.31 176 TYR A O 1
ATOM 1446 N N . MET A 1 177 ? -14.796 -0.792 -9.368 1.00 76.81 177 MET A N 1
ATOM 1447 C CA . MET A 1 177 ? -15.493 -1.945 -9.961 1.00 76.81 177 MET A CA 1
ATOM 1448 C C . MET A 1 177 ? -14.544 -3.093 -10.341 1.00 76.81 177 MET A C 1
ATOM 1450 O O . MET A 1 177 ? -14.959 -4.247 -10.369 1.00 76.81 177 MET A O 1
ATOM 1454 N N . ASN A 1 178 ? -13.266 -2.793 -10.592 1.00 82.44 178 ASN A N 1
ATOM 1455 C CA . ASN A 1 178 ? -12.272 -3.770 -11.033 1.00 82.44 178 ASN A CA 1
ATOM 1456 C C . ASN A 1 178 ? -11.344 -4.271 -9.914 1.00 82.44 178 ASN A C 1
ATOM 1458 O O . ASN A 1 178 ? -10.491 -5.112 -10.198 1.00 82.44 178 ASN A O 1
ATOM 1462 N N . ILE A 1 179 ? -11.485 -3.800 -8.664 1.00 81.06 179 ILE A N 1
ATOM 1463 C CA . ILE A 1 179 ? -10.583 -4.147 -7.543 1.00 81.06 179 ILE A CA 1
ATOM 1464 C C . ILE A 1 179 ? -10.361 -5.652 -7.445 1.00 81.06 179 ILE A C 1
ATOM 1466 O O . ILE A 1 179 ? -9.219 -6.105 -7.389 1.00 81.06 179 ILE A O 1
ATOM 1470 N N . THR A 1 180 ? -11.443 -6.425 -7.459 1.00 75.38 180 THR A N 1
ATOM 1471 C CA . THR A 1 180 ? -11.394 -7.874 -7.243 1.00 75.38 180 THR A CA 1
ATOM 1472 C C . THR A 1 180 ? -10.739 -8.596 -8.407 1.00 75.38 180 THR A C 1
ATOM 1474 O O . THR A 1 180 ? -9.870 -9.436 -8.185 1.00 75.38 180 THR A O 1
ATOM 1477 N N . SER A 1 181 ? -11.082 -8.221 -9.642 1.00 79.50 181 SER A N 1
ATOM 1478 C CA . SER A 1 181 ? -10.449 -8.779 -10.841 1.00 79.50 181 SER A CA 1
ATOM 1479 C C . SER A 1 181 ? -8.954 -8.444 -10.875 1.00 79.50 181 SER A C 1
ATOM 1481 O O . SER A 1 181 ? -8.121 -9.327 -11.069 1.00 79.50 181 SER A O 1
ATOM 1483 N N . ASN A 1 182 ? -8.582 -7.196 -10.574 1.00 87.25 182 ASN A N 1
ATOM 1484 C CA . ASN A 1 182 ? -7.185 -6.768 -10.520 1.00 87.25 182 ASN A CA 1
ATOM 1485 C C . ASN A 1 182 ? -6.403 -7.473 -9.416 1.00 87.25 182 ASN A C 1
ATOM 1487 O O . ASN A 1 182 ? -5.266 -7.891 -9.640 1.00 87.25 182 ASN A O 1
ATOM 1491 N N . TRP A 1 183 ? -6.997 -7.614 -8.232 1.00 86.44 183 TRP A N 1
ATOM 1492 C CA . TRP A 1 183 ? -6.379 -8.309 -7.112 1.00 86.44 183 TRP A CA 1
ATOM 1493 C C . TRP A 1 183 ? -6.157 -9.779 -7.448 1.00 86.44 183 TRP A C 1
ATOM 1495 O O . TRP A 1 183 ? -5.033 -10.268 -7.325 1.00 86.44 183 TRP A O 1
ATOM 1505 N N . PHE A 1 184 ? -7.189 -10.459 -7.949 1.00 82.69 184 PHE A N 1
ATOM 1506 C CA . PHE A 1 184 ? -7.110 -11.860 -8.345 1.00 82.69 184 PHE A CA 1
ATOM 1507 C C . PHE A 1 184 ? -6.056 -12.061 -9.436 1.00 82.69 184 PHE A C 1
ATOM 1509 O O . PHE A 1 184 ? -5.154 -12.889 -9.293 1.00 82.69 184 PHE A O 1
ATOM 1516 N N . ARG A 1 185 ? -6.085 -11.223 -10.477 1.00 88.75 185 ARG A N 1
ATOM 1517 C CA . ARG A 1 185 ? -5.121 -11.260 -11.578 1.00 88.75 185 ARG A CA 1
ATOM 1518 C C . ARG A 1 185 ? -3.684 -11.068 -11.109 1.00 88.75 185 ARG A C 1
ATOM 1520 O O . ARG A 1 185 ? -2.806 -11.829 -11.506 1.00 88.75 185 ARG A O 1
ATOM 1527 N N . ARG A 1 186 ? -3.425 -10.084 -10.247 1.00 89.81 186 ARG A N 1
ATOM 1528 C CA . ARG A 1 186 ? -2.070 -9.797 -9.742 1.00 89.81 186 ARG A CA 1
ATOM 1529 C C . ARG A 1 186 ? -1.568 -10.833 -8.737 1.00 89.81 186 ARG A C 1
ATOM 1531 O O . ARG A 1 186 ? -0.361 -11.033 -8.635 1.00 89.81 186 ARG A O 1
ATOM 1538 N N . THR A 1 187 ? -2.476 -11.471 -8.007 1.00 89.38 187 THR A N 1
ATOM 1539 C CA . THR A 1 187 ? -2.132 -12.431 -6.951 1.00 89.38 187 THR A CA 1
ATOM 1540 C C . THR A 1 187 ? -1.935 -13.836 -7.515 1.00 89.38 187 THR A C 1
ATOM 1542 O O . THR A 1 187 ? -0.929 -14.473 -7.209 1.00 89.38 187 THR A O 1
ATOM 1545 N N . PHE A 1 188 ? -2.847 -14.290 -8.381 1.00 90.06 188 PHE A N 1
ATOM 1546 C CA . PHE A 1 188 ? -2.949 -15.691 -8.804 1.00 90.06 188 PHE A CA 1
ATOM 1547 C C . PHE A 1 188 ? -2.679 -15.946 -10.286 1.00 90.06 188 PHE A C 1
ATOM 1549 O O . PHE A 1 188 ? -2.324 -17.068 -10.643 1.00 90.06 188 PHE A O 1
ATOM 1556 N N . LEU A 1 189 ? -2.846 -14.945 -11.155 1.00 92.69 189 LEU A N 1
ATOM 1557 C CA . LEU A 1 189 ? -2.616 -15.121 -12.596 1.00 92.69 189 LEU A CA 1
ATOM 1558 C C . LEU A 1 189 ? -1.195 -14.705 -12.998 1.00 92.69 189 LEU A C 1
ATOM 1560 O O . LEU A 1 189 ? -0.561 -15.375 -13.806 1.00 92.69 189 LEU A O 1
ATOM 1564 N N . MET A 1 190 ? -0.681 -13.615 -12.421 1.00 92.88 190 MET A N 1
ATOM 1565 C CA . MET A 1 190 ? 0.660 -13.089 -12.694 1.00 92.88 190 MET A CA 1
ATOM 1566 C C . MET A 1 190 ? 1.700 -13.647 -11.713 1.00 92.88 190 MET A C 1
ATOM 1568 O O . MET A 1 190 ? 1.593 -13.455 -10.499 1.00 92.88 190 MET A O 1
ATOM 1572 N N . ASP A 1 191 ? 2.744 -14.284 -12.235 1.00 94.06 191 ASP A N 1
ATOM 1573 C CA . ASP A 1 191 ? 3.932 -14.714 -11.481 1.00 94.06 191 ASP A CA 1
ATOM 1574 C C . ASP A 1 191 ? 5.166 -13.875 -11.829 1.00 94.06 191 ASP A C 1
ATOM 1576 O O . ASP A 1 191 ? 5.091 -12.977 -12.665 1.00 94.06 191 ASP A O 1
ATOM 1580 N N . MET A 1 192 ? 6.304 -14.131 -11.187 1.00 90.88 192 MET A N 1
ATOM 1581 C CA . MET A 1 192 ? 7.575 -13.444 -11.415 1.00 90.88 192 MET A CA 1
ATOM 1582 C C . MET A 1 192 ? 8.111 -13.588 -12.839 1.00 90.88 192 MET A C 1
ATOM 1584 O O . MET A 1 192 ? 8.897 -12.740 -13.235 1.00 90.88 192 MET A O 1
ATOM 1588 N N . VAL A 1 193 ? 7.681 -14.581 -13.624 1.00 88.50 193 VAL A N 1
ATOM 1589 C CA . VAL A 1 193 ? 8.099 -14.705 -15.031 1.00 88.50 193 VAL A CA 1
ATOM 1590 C C . VAL A 1 193 ? 7.396 -13.659 -15.896 1.00 88.50 193 VAL A C 1
ATOM 1592 O O . VAL A 1 193 ? 7.980 -13.147 -16.852 1.00 88.50 193 VAL A O 1
ATOM 1595 N N . SER A 1 194 ? 6.161 -13.284 -15.545 1.00 87.12 194 SER A N 1
ATOM 1596 C CA . SER A 1 194 ? 5.478 -12.186 -16.232 1.00 87.12 194 SER A CA 1
ATOM 1597 C C . SER A 1 194 ? 6.228 -10.868 -16.036 1.00 87.12 194 SER A C 1
ATOM 1599 O O . SER A 1 194 ? 6.534 -10.475 -14.904 1.00 87.12 194 SER A O 1
ATOM 1601 N N . VAL A 1 195 ? 6.474 -10.159 -17.142 1.00 82.31 195 VAL A N 1
ATOM 1602 C CA . VAL A 1 195 ? 7.188 -8.877 -17.150 1.00 82.31 195 VAL A CA 1
ATOM 1603 C C . VAL A 1 195 ? 6.530 -7.929 -16.142 1.00 82.31 195 VAL A C 1
ATOM 1605 O O . VAL A 1 195 ? 5.329 -7.662 -16.235 1.00 82.31 195 VAL A O 1
ATOM 1608 N N . PRO A 1 196 ? 7.260 -7.460 -15.121 1.00 75.81 196 PRO A N 1
ATOM 1609 C CA . PRO A 1 196 ? 6.697 -6.570 -14.136 1.00 75.81 196 PRO A CA 1
ATOM 1610 C C . PRO A 1 196 ? 6.593 -5.169 -14.735 1.00 75.81 196 PRO A C 1
ATOM 1612 O O . PRO A 1 196 ? 7.570 -4.529 -15.114 1.00 75.81 196 PRO A O 1
ATOM 1615 N N . GLU A 1 197 ? 5.356 -4.708 -14.863 1.00 75.19 197 GLU A N 1
ATOM 1616 C CA . GLU A 1 197 ? 5.053 -3.451 -15.529 1.00 75.19 197 GLU A CA 1
ATOM 1617 C C . GLU A 1 197 ? 5.208 -2.271 -14.557 1.00 75.19 197 GLU A C 1
ATOM 1619 O O . GLU A 1 197 ? 4.430 -2.117 -13.605 1.00 75.19 197 GLU A O 1
ATOM 1624 N N . ILE A 1 198 ? 6.188 -1.393 -14.821 1.00 77.75 198 ILE A N 1
ATOM 1625 C CA . ILE A 1 198 ? 6.289 -0.098 -14.129 1.00 77.75 198 ILE A CA 1
ATOM 1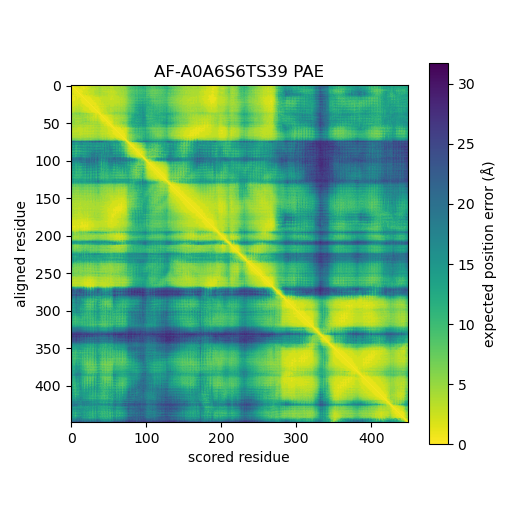626 C C . ILE A 1 198 ? 5.035 0.727 -14.394 1.00 77.75 198 ILE A C 1
ATOM 1628 O O . ILE A 1 198 ? 4.560 1.368 -13.469 1.00 77.75 198 ILE A O 1
ATOM 1632 N N . ILE A 1 199 ? 4.481 0.697 -15.607 1.00 82.31 199 ILE A N 1
ATOM 1633 C CA . ILE A 1 199 ? 3.182 1.277 -15.967 1.00 82.31 199 ILE A CA 1
ATOM 1634 C C . ILE A 1 199 ? 2.352 0.161 -16.559 1.00 82.31 199 ILE A C 1
ATOM 1636 O O . ILE A 1 199 ? 2.771 -0.458 -17.533 1.00 82.31 199 ILE A O 1
ATOM 1640 N N . THR A 1 200 ? 1.194 -0.102 -15.961 1.00 84.56 200 THR A N 1
ATOM 1641 C CA . THR A 1 200 ? 0.331 -1.183 -16.424 1.00 84.56 200 THR A CA 1
ATOM 1642 C C . THR A 1 200 ? -0.022 -0.969 -17.896 1.00 84.56 200 THR A C 1
ATOM 1644 O O . THR A 1 200 ? -0.402 0.136 -18.269 1.00 84.56 200 THR A O 1
ATOM 1647 N N . GLY A 1 201 ? 0.101 -2.003 -18.724 1.00 86.62 201 GLY A N 1
ATOM 1648 C CA . GLY A 1 201 ? -0.235 -1.948 -20.147 1.00 86.62 201 GLY A CA 1
ATOM 1649 C C . GLY A 1 201 ? 0.833 -1.343 -21.063 1.00 86.62 201 GLY A C 1
ATOM 1650 O O . GLY A 1 201 ? 0.627 -1.355 -22.274 1.00 86.62 201 GLY A O 1
ATOM 1651 N N . ILE A 1 202 ? 1.976 -0.876 -20.543 1.00 88.25 202 ILE A N 1
ATOM 1652 C CA . ILE A 1 202 ? 3.030 -0.265 -21.375 1.00 88.25 202 ILE A CA 1
ATOM 1653 C C . ILE A 1 202 ? 3.624 -1.231 -22.404 1.00 88.25 202 ILE A C 1
ATOM 1655 O O . ILE A 1 202 ? 3.988 -0.824 -23.503 1.00 88.25 202 ILE A O 1
ATOM 1659 N N . GLU A 1 203 ? 3.682 -2.524 -22.085 1.00 85.75 203 GLU A N 1
ATOM 1660 C CA . GLU A 1 203 ? 4.193 -3.536 -23.012 1.00 85.75 203 GLU A CA 1
ATOM 1661 C C . GLU A 1 203 ? 3.286 -3.676 -24.245 1.00 85.75 203 GLU A C 1
ATOM 1663 O O . GLU A 1 203 ? 3.782 -3.829 -25.364 1.00 85.75 203 GLU A O 1
ATOM 1668 N N . ASN A 1 204 ? 1.974 -3.501 -24.064 1.00 86.12 204 ASN A N 1
ATOM 1669 C CA . ASN A 1 204 ? 0.974 -3.592 -25.131 1.00 86.12 204 ASN A CA 1
ATOM 1670 C C . ASN A 1 204 ? 0.753 -2.270 -25.882 1.00 86.12 204 ASN A C 1
ATOM 1672 O O . ASN A 1 204 ? 0.069 -2.263 -26.902 1.00 86.12 204 ASN A O 1
ATOM 1676 N N . ASP A 1 205 ? 1.296 -1.155 -25.392 1.00 87.88 205 ASP A N 1
ATOM 1677 C CA . ASP A 1 205 ? 1.084 0.152 -26.007 1.00 87.88 205 ASP A CA 1
ATOM 1678 C C . ASP A 1 205 ? 1.893 0.291 -27.306 1.00 87.88 205 ASP A C 1
ATOM 1680 O O . ASP A 1 205 ? 3.124 0.187 -27.309 1.00 87.88 205 ASP A O 1
ATOM 1684 N N . THR A 1 206 ? 1.210 0.525 -28.424 1.00 85.00 206 THR A N 1
ATOM 1685 C CA . THR A 1 206 ? 1.830 0.708 -29.745 1.00 85.00 206 THR A CA 1
ATOM 1686 C C . THR A 1 206 ? 2.350 2.130 -29.948 1.00 85.00 206 THR A C 1
ATOM 1688 O O . THR A 1 206 ? 3.348 2.323 -30.639 1.00 85.00 206 THR A O 1
ATOM 1691 N N . LYS A 1 207 ? 1.773 3.138 -29.272 1.00 82.69 207 LYS A N 1
ATOM 1692 C CA . LYS A 1 207 ? 2.264 4.535 -29.326 1.00 82.69 207 LYS A CA 1
ATOM 1693 C C . LYS A 1 207 ? 3.696 4.658 -28.787 1.00 82.69 207 LYS A C 1
ATOM 1695 O O . LYS A 1 207 ? 4.440 5.579 -29.120 1.00 82.69 207 LYS A O 1
ATOM 1700 N N . SER A 1 208 ? 4.074 3.703 -27.944 1.00 70.12 208 SER A N 1
ATOM 1701 C CA . SER A 1 208 ? 5.302 3.644 -27.163 1.00 70.12 208 SER A CA 1
ATOM 1702 C C . SER A 1 208 ? 6.554 3.222 -27.957 1.00 70.12 208 SER A C 1
ATOM 1704 O O . SER A 1 208 ? 7.673 3.443 -27.471 1.00 70.12 208 SER A O 1
ATOM 1706 N N . GLU A 1 209 ? 6.399 2.673 -29.170 1.00 66.62 209 GLU A N 1
ATOM 1707 C CA . GLU A 1 209 ? 7.440 1.920 -29.895 1.00 66.62 209 GLU A CA 1
ATOM 1708 C C . GLU A 1 209 ? 8.779 2.649 -30.095 1.00 66.62 209 GLU A C 1
ATOM 1710 O O . GLU A 1 209 ? 9.827 1.993 -30.141 1.00 66.62 209 GLU A O 1
ATOM 1715 N N . SER A 1 210 ? 8.793 3.983 -30.160 1.00 56.88 210 SER A N 1
ATOM 1716 C CA . SER A 1 2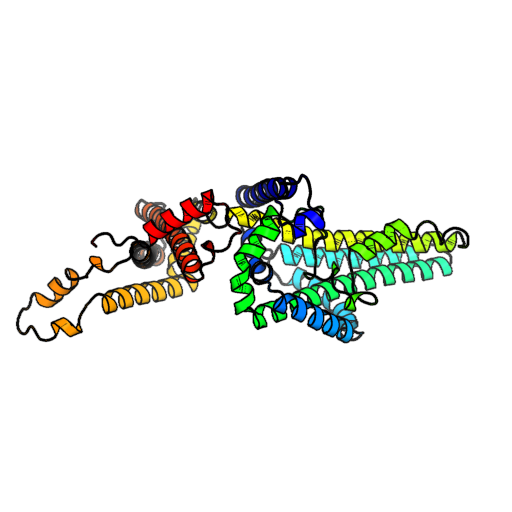10 ? 10.011 4.753 -30.452 1.00 56.88 210 SER A CA 1
ATOM 1717 C C . SER A 1 210 ? 10.683 5.421 -29.245 1.00 56.88 210 SER A C 1
ATOM 1719 O O . SER A 1 210 ? 11.867 5.740 -29.346 1.00 56.88 210 SER A O 1
ATOM 1721 N N . ARG A 1 211 ? 9.994 5.641 -28.111 1.00 61.19 211 ARG A N 1
ATOM 1722 C CA . ARG A 1 211 ? 10.501 6.565 -27.063 1.00 61.19 211 ARG A CA 1
ATOM 1723 C C . ARG A 1 211 ? 10.434 6.089 -25.617 1.00 61.19 211 ARG A C 1
ATOM 1725 O O . ARG A 1 211 ? 11.089 6.699 -24.778 1.00 61.19 211 ARG A O 1
ATOM 1732 N N . THR A 1 212 ? 9.696 5.028 -25.307 1.00 65.00 212 THR A N 1
ATOM 1733 C CA . THR A 1 212 ? 9.488 4.621 -23.904 1.00 65.00 212 THR A CA 1
ATOM 1734 C C . THR A 1 212 ? 10.214 3.331 -23.543 1.00 65.00 212 THR A C 1
ATOM 1736 O O . THR A 1 212 ? 10.499 2.484 -24.393 1.00 65.00 212 THR A O 1
ATOM 1739 N N . PHE A 1 213 ? 10.545 3.207 -22.259 1.00 69.94 213 PHE A N 1
ATOM 1740 C CA . PHE A 1 213 ? 11.234 2.054 -21.697 1.00 69.94 213 PHE A CA 1
ATOM 1741 C C . PHE A 1 213 ? 10.278 0.851 -21.617 1.00 69.94 213 PHE A C 1
ATOM 1743 O O . PHE A 1 213 ? 9.502 0.728 -20.672 1.00 69.94 213 PHE A O 1
ATOM 1750 N N . LYS A 1 214 ? 10.328 -0.036 -22.620 1.00 81.94 214 LYS A N 1
ATOM 1751 C CA . LYS A 1 214 ? 9.735 -1.382 -22.545 1.00 81.94 214 LYS A CA 1
ATOM 1752 C C . LYS A 1 214 ? 10.790 -2.363 -22.056 1.00 81.94 214 LYS A C 1
ATOM 1754 O O . LYS A 1 214 ? 11.854 -2.470 -22.670 1.00 81.94 214 LYS A O 1
ATOM 1759 N N . VAL A 1 215 ? 10.495 -3.104 -20.992 1.00 78.38 215 VAL A N 1
ATOM 1760 C CA . VAL A 1 215 ? 11.429 -4.087 -20.421 1.00 78.38 215 VAL A CA 1
ATOM 1761 C C . VAL A 1 215 ? 11.710 -5.181 -21.448 1.00 78.38 215 VAL A C 1
ATOM 1763 O O . VAL A 1 215 ? 12.866 -5.569 -21.623 1.00 78.38 215 VAL A O 1
ATOM 1766 N N . SER A 1 216 ? 10.685 -5.612 -22.191 1.00 79.62 216 SER A N 1
ATOM 1767 C CA . SER A 1 216 ? 10.826 -6.598 -23.272 1.00 79.62 216 SER A CA 1
ATOM 1768 C C . SER A 1 216 ? 11.809 -6.146 -24.360 1.00 79.62 216 SER A C 1
ATOM 1770 O O . SER A 1 216 ? 12.670 -6.917 -24.789 1.00 79.62 216 SER A O 1
ATOM 1772 N N . LYS A 1 217 ? 11.738 -4.873 -24.767 1.00 80.25 217 LYS A N 1
ATOM 1773 C CA . LYS A 1 217 ? 12.613 -4.286 -25.786 1.00 80.25 217 LYS A CA 1
ATOM 1774 C C . LYS A 1 217 ? 14.040 -4.136 -25.274 1.00 80.25 217 LYS A C 1
ATOM 1776 O O . LYS A 1 217 ? 14.975 -4.463 -26.002 1.00 80.25 217 LYS A O 1
ATOM 1781 N N . THR A 1 218 ? 14.215 -3.688 -24.031 1.00 77.38 218 THR A N 1
ATOM 1782 C CA . THR A 1 218 ? 15.536 -3.599 -23.391 1.00 77.38 218 THR A CA 1
ATOM 1783 C C . THR A 1 218 ? 16.178 -4.983 -23.281 1.00 77.38 218 THR A C 1
ATOM 1785 O O . THR A 1 218 ? 17.349 -5.147 -23.615 1.00 77.38 218 THR A O 1
ATOM 1788 N N . TRP A 1 219 ? 15.402 -6.004 -22.911 1.00 77.19 219 TRP A N 1
ATOM 1789 C CA . TRP A 1 219 ? 15.868 -7.390 -22.880 1.00 77.19 219 TRP A CA 1
ATOM 1790 C C . TRP A 1 219 ? 16.268 -7.896 -24.270 1.00 77.19 219 TRP A C 1
ATOM 1792 O O . TRP A 1 219 ? 17.369 -8.414 -24.453 1.00 77.19 219 TRP A O 1
ATOM 1802 N N . HIS A 1 220 ? 15.417 -7.677 -25.276 1.00 79.06 220 HIS A N 1
ATOM 1803 C CA . HIS A 1 220 ? 15.710 -8.043 -26.661 1.00 79.06 220 HIS A CA 1
ATOM 1804 C C . HIS A 1 220 ? 16.978 -7.347 -27.179 1.00 79.06 220 HIS A C 1
ATOM 1806 O O . HIS A 1 220 ? 17.810 -7.982 -27.820 1.00 79.06 220 HIS A O 1
ATOM 1812 N N . TYR A 1 221 ? 17.183 -6.072 -26.836 1.00 75.75 221 TYR A N 1
ATOM 1813 C CA . TYR A 1 221 ? 18.397 -5.330 -27.178 1.00 75.75 221 TYR A CA 1
ATOM 1814 C C . TYR A 1 221 ? 19.656 -5.948 -26.550 1.00 75.75 221 TYR A C 1
ATOM 1816 O O . TYR A 1 221 ? 20.685 -6.058 -27.212 1.00 75.75 221 TYR A O 1
ATOM 1824 N N . ILE A 1 222 ? 19.577 -6.392 -25.291 1.00 75.44 222 ILE A N 1
ATOM 1825 C CA . ILE A 1 222 ? 20.690 -7.033 -24.573 1.00 75.44 222 ILE A CA 1
ATOM 1826 C C . ILE A 1 222 ? 21.030 -8.410 -25.174 1.00 75.44 222 ILE A C 1
ATOM 1828 O O . ILE A 1 222 ? 22.209 -8.783 -25.223 1.00 75.44 222 ILE A O 1
ATOM 1832 N N . VAL A 1 223 ? 20.020 -9.168 -25.613 1.00 76.62 223 VAL A N 1
ATOM 1833 C CA . VAL A 1 223 ? 20.177 -10.557 -26.080 1.00 76.62 223 VAL A CA 1
ATOM 1834 C C . VAL A 1 223 ? 20.486 -10.644 -27.580 1.00 76.62 223 VAL A C 1
ATOM 1836 O O . VAL A 1 223 ? 21.458 -11.297 -27.950 1.00 76.62 223 VAL A O 1
ATOM 1839 N N . VAL A 1 224 ? 19.701 -9.985 -28.438 1.00 68.94 224 VAL A N 1
ATOM 1840 C CA . VAL A 1 224 ? 19.644 -10.271 -29.888 1.00 68.94 224 VAL A CA 1
ATOM 1841 C C . VAL A 1 224 ? 20.617 -9.442 -30.721 1.00 68.94 224 VAL A C 1
ATOM 1843 O O . VAL A 1 224 ? 21.143 -9.932 -31.715 1.00 68.94 224 VAL A O 1
ATOM 1846 N N . LYS A 1 225 ? 20.977 -8.222 -30.305 1.00 63.91 225 LYS A N 1
ATOM 1847 C CA . LYS A 1 225 ? 21.953 -7.403 -31.059 1.00 63.91 225 LYS A CA 1
ATOM 1848 C C . LYS A 1 225 ? 23.393 -7.939 -31.036 1.00 63.91 225 LYS A C 1
ATOM 1850 O O . LYS A 1 225 ? 24.294 -7.298 -31.569 1.00 63.91 225 LYS A O 1
ATOM 1855 N N . LYS A 1 226 ? 23.609 -9.111 -30.434 1.00 60.38 226 LYS A N 1
ATOM 1856 C CA . LYS A 1 226 ? 24.907 -9.767 -30.298 1.00 60.38 226 LYS A CA 1
ATOM 1857 C C . LYS A 1 226 ? 25.484 -10.270 -31.629 1.00 60.38 226 LYS A C 1
ATOM 1859 O O . LYS A 1 226 ? 26.686 -10.457 -31.695 1.00 60.38 226 LYS A O 1
ATOM 1864 N N . GLU A 1 227 ? 24.680 -10.486 -32.668 1.00 58.31 227 GLU A N 1
ATOM 1865 C CA . GLU A 1 227 ? 25.171 -11.205 -33.859 1.00 58.31 227 GLU A CA 1
ATOM 1866 C C . GLU A 1 227 ? 25.481 -10.303 -35.057 1.00 58.31 227 GLU A C 1
ATOM 1868 O O . GLU A 1 227 ? 26.439 -10.557 -35.770 1.00 58.31 227 GLU A O 1
ATOM 1873 N N . VAL A 1 228 ? 24.759 -9.196 -35.246 1.00 60.47 228 VAL A N 1
ATOM 1874 C CA . VAL A 1 228 ? 24.872 -8.410 -36.493 1.00 60.47 228 VAL A CA 1
ATOM 1875 C C . VAL A 1 228 ? 25.977 -7.343 -36.448 1.00 60.47 228 VAL A C 1
ATOM 1877 O O . VAL A 1 228 ? 26.463 -6.915 -37.486 1.00 60.47 228 VAL A O 1
ATOM 1880 N N . TYR A 1 229 ? 26.392 -6.888 -35.262 1.00 58.81 229 TYR A N 1
ATOM 1881 C CA . TYR A 1 229 ? 27.292 -5.729 -35.133 1.00 58.81 229 TYR A CA 1
ATOM 1882 C C . TYR A 1 229 ? 28.761 -6.076 -34.848 1.00 58.81 229 TYR A C 1
ATOM 1884 O O . TYR A 1 229 ? 29.607 -5.188 -34.889 1.00 58.81 229 TYR A O 1
ATOM 1892 N N . TYR A 1 230 ? 29.084 -7.333 -34.534 1.00 61.09 230 TYR A N 1
ATOM 1893 C CA . TYR A 1 230 ? 30.431 -7.696 -34.078 1.00 61.09 230 TYR A CA 1
ATOM 1894 C C . TYR A 1 230 ? 31.456 -7.844 -35.210 1.00 61.09 230 TYR A C 1
ATOM 1896 O O . TYR A 1 230 ? 32.648 -7.740 -34.940 1.00 61.09 230 TYR A O 1
ATOM 1904 N N . GLU A 1 231 ? 31.029 -8.034 -36.461 1.00 64.62 231 GLU A N 1
ATOM 1905 C CA . GLU A 1 231 ? 31.957 -8.298 -37.572 1.00 64.62 231 GLU A CA 1
ATOM 1906 C C . GLU A 1 231 ? 32.704 -7.054 -38.082 1.00 64.62 231 GLU A C 1
ATOM 1908 O O . GLU A 1 231 ? 33.743 -7.191 -38.721 1.00 64.62 231 GLU A O 1
ATOM 1913 N N . SER A 1 232 ? 32.234 -5.837 -37.781 1.00 66.81 232 SER A N 1
ATOM 1914 C CA . SER A 1 232 ? 32.805 -4.596 -38.335 1.00 66.81 232 SER A CA 1
ATOM 1915 C C . SER A 1 232 ? 33.387 -3.628 -37.301 1.00 66.81 232 SER A C 1
ATOM 1917 O O . SER A 1 232 ? 33.834 -2.540 -37.666 1.00 66.81 232 SER A O 1
ATOM 1919 N N . LEU A 1 233 ? 33.329 -3.962 -36.013 1.00 68.00 233 LEU A N 1
ATOM 1920 C CA . LEU A 1 233 ? 33.694 -3.049 -34.930 1.00 68.00 233 LEU A CA 1
ATOM 1921 C C . LEU A 1 233 ? 35.150 -3.249 -34.499 1.00 68.00 233 LEU A C 1
ATOM 1923 O O . LEU A 1 233 ? 35.617 -4.377 -34.333 1.00 68.00 233 LEU A O 1
ATOM 1927 N N . LYS A 1 234 ? 35.877 -2.145 -34.290 1.00 75.75 234 LYS A N 1
ATOM 1928 C CA . LYS A 1 234 ? 37.244 -2.206 -33.752 1.00 75.75 234 LYS A CA 1
ATOM 1929 C C . LYS A 1 234 ? 37.189 -2.747 -32.321 1.00 75.75 234 LYS A C 1
ATOM 1931 O O . LYS A 1 234 ? 36.204 -2.548 -31.615 1.00 75.75 234 LYS A O 1
ATOM 1936 N N . GLU A 1 235 ? 38.277 -3.358 -31.848 1.00 72.94 235 GLU A N 1
ATOM 1937 C CA . GLU A 1 235 ? 38.406 -3.878 -30.470 1.00 72.94 235 GLU A CA 1
ATOM 1938 C C . GLU A 1 235 ? 38.011 -2.841 -29.393 1.00 72.94 235 GLU A C 1
ATOM 1940 O O . GLU A 1 235 ? 37.506 -3.174 -28.321 1.00 72.94 235 GLU A O 1
ATOM 1945 N N . TYR A 1 236 ? 38.183 -1.561 -29.723 1.00 60.47 236 TYR A N 1
ATOM 1946 C CA . TYR A 1 236 ? 37.747 -0.408 -28.946 1.00 60.47 236 TYR A CA 1
ATOM 1947 C C . TYR A 1 236 ? 36.220 -0.322 -28.753 1.00 60.47 236 TYR A C 1
ATOM 1949 O O . TYR A 1 236 ? 35.739 -0.243 -27.622 1.00 60.47 236 TYR A O 1
ATOM 1957 N N . ASP A 1 237 ? 35.441 -0.434 -29.829 1.00 73.00 237 ASP A N 1
ATOM 1958 C CA . ASP A 1 237 ? 33.977 -0.332 -29.792 1.00 73.00 237 ASP A CA 1
ATOM 1959 C C . ASP A 1 237 ? 33.341 -1.482 -28.992 1.00 73.00 237 ASP A C 1
ATOM 1961 O O . ASP A 1 237 ? 32.267 -1.343 -28.399 1.00 73.00 237 ASP A O 1
ATOM 1965 N N . ILE A 1 238 ? 34.042 -2.619 -28.913 1.00 75.06 238 ILE A N 1
ATOM 1966 C CA . ILE A 1 238 ? 33.621 -3.787 -28.139 1.00 75.06 238 ILE A CA 1
ATOM 1967 C C . ILE A 1 238 ? 33.570 -3.449 -26.640 1.00 75.06 238 ILE A C 1
ATOM 1969 O O . ILE A 1 238 ? 32.590 -3.794 -25.976 1.00 75.06 238 ILE A O 1
ATOM 1973 N N . LYS A 1 239 ? 34.569 -2.739 -26.091 1.00 71.31 239 LYS A N 1
ATOM 1974 C CA . LYS A 1 239 ? 34.610 -2.375 -24.657 1.00 71.31 239 LYS A CA 1
ATOM 1975 C C . LYS A 1 239 ? 33.504 -1.390 -24.279 1.00 71.31 239 LYS A C 1
ATOM 1977 O O . LYS A 1 239 ? 32.810 -1.610 -23.284 1.00 71.31 239 LYS A O 1
ATOM 1982 N N . MET A 1 240 ? 33.294 -0.356 -25.094 1.00 68.00 240 MET A N 1
ATOM 1983 C CA . MET A 1 240 ? 32.223 0.624 -24.882 1.00 68.00 240 MET A CA 1
ATOM 1984 C C . MET A 1 240 ? 30.838 -0.039 -24.946 1.00 68.00 240 MET A C 1
ATOM 1986 O O . MET A 1 240 ? 29.971 0.219 -24.105 1.00 68.00 240 MET A O 1
ATOM 1990 N N . MET A 1 241 ? 30.643 -0.972 -25.882 1.00 73.75 241 MET A N 1
ATOM 1991 C CA . MET A 1 241 ? 29.410 -1.752 -25.984 1.00 73.75 241 MET A CA 1
ATOM 1992 C C . MET A 1 241 ? 29.176 -2.641 -24.753 1.00 73.75 241 MET A C 1
ATOM 1994 O O . MET A 1 241 ? 28.047 -2.712 -24.261 1.00 73.75 241 MET A O 1
ATOM 1998 N N . TRP A 1 242 ? 30.216 -3.284 -24.210 1.00 76.81 242 TRP A N 1
ATOM 1999 C CA . TRP A 1 242 ? 30.102 -4.052 -22.965 1.00 76.81 242 TRP A CA 1
ATOM 2000 C C . TRP A 1 242 ? 29.719 -3.173 -21.777 1.00 76.81 242 TRP A C 1
ATOM 2002 O O . TRP A 1 242 ? 28.833 -3.554 -21.013 1.00 76.81 242 TRP A O 1
ATOM 2012 N N . ALA A 1 243 ? 30.314 -1.986 -21.642 1.00 70.38 243 ALA A N 1
ATOM 2013 C CA . ALA A 1 243 ? 29.949 -1.047 -20.584 1.00 70.38 243 ALA A CA 1
ATOM 2014 C C . ALA A 1 243 ? 28.484 -0.595 -20.705 1.00 70.38 243 ALA A C 1
ATOM 2016 O O . ALA A 1 243 ? 27.744 -0.608 -19.719 1.00 70.38 243 ALA A O 1
ATOM 2017 N N . PHE A 1 244 ? 28.026 -0.285 -21.923 1.00 71.00 244 PHE A N 1
ATOM 2018 C CA . PHE A 1 244 ? 26.625 0.047 -22.189 1.00 71.00 244 PHE A CA 1
ATOM 2019 C C . PHE A 1 244 ? 25.682 -1.125 -21.873 1.00 71.00 244 PHE A C 1
ATOM 2021 O O . PHE A 1 244 ? 24.605 -0.936 -21.300 1.00 71.00 244 PHE A O 1
ATOM 2028 N N . LYS A 1 245 ? 26.094 -2.356 -22.193 1.00 78.69 245 LYS A N 1
ATOM 2029 C CA . LYS A 1 245 ? 25.328 -3.573 -21.908 1.00 78.69 245 LYS A CA 1
ATOM 2030 C C . LYS A 1 245 ? 25.222 -3.839 -20.410 1.00 78.69 245 LYS A C 1
ATOM 2032 O O . LYS A 1 245 ? 24.121 -4.067 -19.920 1.00 78.69 245 LYS A O 1
ATOM 2037 N N . ILE A 1 246 ? 26.335 -3.758 -19.682 1.00 76.25 246 ILE A N 1
ATOM 2038 C CA . ILE A 1 246 ? 26.368 -3.900 -18.220 1.00 76.25 246 ILE A CA 1
ATOM 2039 C C . ILE A 1 246 ? 25.495 -2.824 -17.574 1.00 76.25 246 ILE A C 1
ATOM 2041 O O . ILE A 1 246 ? 24.676 -3.149 -16.719 1.00 76.25 246 ILE A O 1
ATOM 2045 N N . SER A 1 247 ? 25.589 -1.576 -18.041 1.00 71.50 247 SER A N 1
ATOM 2046 C CA . SER A 1 247 ? 24.696 -0.497 -17.611 1.00 71.50 247 SER A CA 1
ATOM 2047 C C . SER A 1 247 ? 23.234 -0.871 -17.777 1.00 71.50 247 SER A C 1
ATOM 2049 O O . SER A 1 247 ? 22.473 -0.858 -16.817 1.00 71.50 247 SER A O 1
ATOM 2051 N N . SER A 1 248 ? 22.854 -1.268 -18.990 1.00 73.69 248 SER A N 1
ATOM 2052 C CA . SER A 1 248 ? 21.476 -1.609 -19.334 1.00 73.69 248 SER A CA 1
ATOM 2053 C C . SER A 1 248 ? 20.966 -2.788 -18.501 1.00 73.69 248 SER A C 1
ATOM 2055 O O . SER A 1 248 ? 19.805 -2.803 -18.103 1.00 73.69 248 SER A O 1
ATOM 2057 N N . ILE A 1 249 ? 21.835 -3.754 -18.185 1.00 79.50 249 ILE A N 1
ATOM 2058 C CA . ILE A 1 249 ? 21.521 -4.879 -17.299 1.00 79.50 249 ILE A CA 1
ATOM 2059 C C . ILE A 1 249 ? 21.302 -4.394 -15.864 1.00 79.50 249 ILE A C 1
ATOM 2061 O O . ILE A 1 249 ? 20.288 -4.741 -15.271 1.00 79.50 249 ILE A O 1
ATOM 2065 N N . ILE A 1 250 ? 22.202 -3.577 -15.309 1.00 75.19 250 ILE A N 1
ATOM 2066 C CA . ILE A 1 250 ? 22.067 -3.027 -13.948 1.00 75.19 250 ILE A CA 1
ATOM 2067 C C . ILE A 1 250 ? 20.772 -2.221 -13.826 1.00 75.19 250 ILE A C 1
ATOM 2069 O O . ILE A 1 250 ? 20.031 -2.368 -12.858 1.00 75.19 250 ILE A O 1
ATOM 2073 N N . GLN A 1 251 ? 20.475 -1.406 -14.833 1.00 73.44 251 GLN A N 1
ATOM 2074 C CA . GLN A 1 251 ? 19.245 -0.629 -14.927 1.00 73.44 251 GLN A CA 1
ATOM 2075 C C . GLN A 1 251 ? 18.005 -1.520 -14.943 1.00 73.44 251 GLN A C 1
ATOM 2077 O O . GLN A 1 251 ? 17.068 -1.301 -14.172 1.00 73.44 251 GLN A O 1
ATOM 2082 N N . LEU A 1 252 ? 18.018 -2.548 -15.796 1.00 78.94 252 LEU A N 1
ATOM 2083 C CA . LEU A 1 252 ? 16.937 -3.515 -15.892 1.00 78.94 252 LEU A CA 1
ATOM 2084 C C . LEU A 1 252 ? 16.754 -4.234 -14.557 1.00 78.94 252 LEU A C 1
ATOM 2086 O O . LEU A 1 252 ? 15.632 -4.285 -14.076 1.00 78.94 252 LEU A O 1
ATOM 2090 N N . ILE A 1 253 ? 17.832 -4.681 -13.908 1.00 80.00 253 ILE A N 1
ATOM 2091 C CA . ILE A 1 253 ? 17.792 -5.312 -12.583 1.00 80.00 253 ILE A CA 1
ATOM 2092 C C . ILE A 1 253 ? 17.222 -4.357 -11.532 1.00 80.00 253 ILE A C 1
ATOM 2094 O O . ILE A 1 253 ? 16.356 -4.768 -10.771 1.00 80.00 253 ILE A O 1
ATOM 2098 N N . GLY A 1 254 ? 17.656 -3.096 -11.486 1.00 78.88 254 GLY A N 1
ATOM 2099 C CA . GLY A 1 254 ? 17.190 -2.126 -10.490 1.00 78.88 254 GLY A CA 1
ATOM 2100 C C . GLY A 1 254 ? 15.693 -1.833 -10.607 1.00 78.88 254 GLY A C 1
ATOM 2101 O O . GLY A 1 254 ? 14.953 -1.911 -9.625 1.00 78.88 254 GLY A O 1
ATOM 2102 N N . ILE A 1 255 ? 15.220 -1.569 -11.825 1.00 77.94 255 ILE A N 1
ATOM 2103 C CA . ILE A 1 255 ? 13.794 -1.368 -12.116 1.00 77.94 255 ILE A CA 1
ATOM 2104 C C . ILE A 1 255 ? 12.985 -2.631 -11.819 1.00 77.94 255 ILE A C 1
ATOM 2106 O O . ILE A 1 255 ? 11.921 -2.586 -11.189 1.00 77.94 255 ILE A O 1
ATOM 2110 N N . TYR A 1 256 ? 13.483 -3.767 -12.297 1.00 82.44 256 TYR A N 1
ATOM 2111 C CA . TYR A 1 256 ? 12.842 -5.059 -12.127 1.00 82.44 256 TYR A CA 1
ATOM 2112 C C . TYR A 1 256 ? 12.739 -5.410 -10.646 1.00 82.44 256 TYR A C 1
ATOM 2114 O O . TYR A 1 256 ? 11.695 -5.852 -10.188 1.00 82.44 256 TYR A O 1
ATOM 2122 N N . PHE A 1 257 ? 13.770 -5.110 -9.860 1.00 8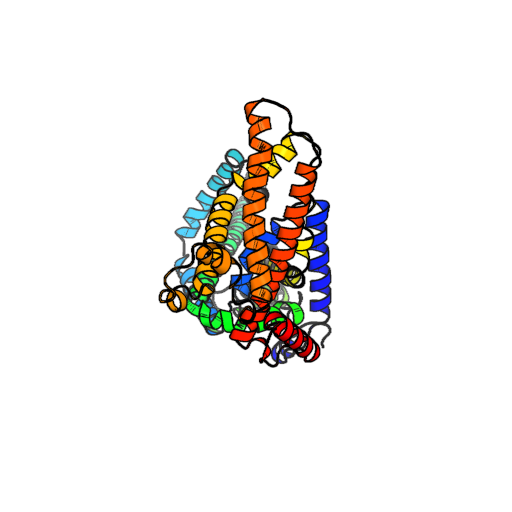2.62 257 PHE A N 1
ATOM 2123 C CA . PHE A 1 257 ? 13.771 -5.312 -8.421 1.00 82.62 257 PHE A CA 1
ATOM 2124 C C . PHE A 1 257 ? 12.695 -4.475 -7.726 1.00 82.62 257 PHE A C 1
ATOM 2126 O O . PHE A 1 257 ? 11.912 -5.022 -6.953 1.00 82.62 257 PHE A O 1
ATOM 2133 N N . ILE A 1 258 ? 12.584 -3.177 -8.034 1.00 82.56 258 ILE A N 1
ATOM 2134 C CA . ILE A 1 258 ? 11.543 -2.313 -7.448 1.00 82.56 258 ILE A CA 1
ATOM 2135 C C . ILE A 1 258 ? 10.148 -2.859 -7.771 1.00 82.56 258 ILE A C 1
ATOM 2137 O O . ILE A 1 258 ? 9.292 -2.969 -6.892 1.00 82.56 258 ILE A O 1
ATOM 2141 N N . THR A 1 259 ? 9.916 -3.236 -9.027 1.00 83.69 259 THR A N 1
ATOM 2142 C CA . THR A 1 259 ? 8.617 -3.754 -9.472 1.00 83.69 259 THR A CA 1
ATOM 2143 C C . THR A 1 259 ? 8.323 -5.173 -8.959 1.00 83.69 259 THR A C 1
ATOM 2145 O O . THR A 1 259 ? 7.162 -5.503 -8.705 1.00 83.69 259 THR A O 1
ATOM 2148 N N . LEU A 1 260 ? 9.349 -5.990 -8.709 1.00 85.44 260 LEU A N 1
ATOM 2149 C CA . LEU A 1 260 ? 9.238 -7.275 -8.019 1.00 85.44 260 LEU A CA 1
ATOM 2150 C C . LEU A 1 260 ? 8.876 -7.104 -6.547 1.00 85.44 260 LEU A C 1
ATOM 2152 O O . LEU A 1 260 ? 7.917 -7.724 -6.094 1.00 85.44 260 LEU A O 1
ATOM 2156 N N . VAL A 1 261 ? 9.601 -6.257 -5.809 1.00 84.25 261 VAL A N 1
ATOM 2157 C CA . VAL A 1 261 ? 9.295 -5.940 -4.402 1.00 84.25 261 VAL A CA 1
ATOM 2158 C C . VAL A 1 261 ? 7.852 -5.469 -4.297 1.00 84.25 261 VAL A C 1
ATOM 2160 O O . VAL A 1 261 ? 7.087 -5.936 -3.457 1.00 84.25 261 VAL A O 1
ATOM 2163 N N . TYR A 1 262 ? 7.448 -4.614 -5.227 1.00 82.25 262 TYR A N 1
ATOM 2164 C CA . TYR A 1 262 ? 6.085 -4.139 -5.352 1.00 82.25 262 TYR A CA 1
ATOM 2165 C C . TYR A 1 262 ? 5.063 -5.264 -5.606 1.00 82.25 262 TYR A C 1
ATOM 2167 O O . TYR A 1 262 ? 4.014 -5.295 -4.964 1.00 82.25 262 TYR A O 1
ATOM 2175 N N . ARG A 1 263 ? 5.361 -6.235 -6.480 1.00 87.94 263 ARG A N 1
ATOM 2176 C CA . ARG A 1 263 ? 4.500 -7.409 -6.725 1.00 87.94 263 ARG A CA 1
ATOM 2177 C C . ARG A 1 263 ? 4.407 -8.317 -5.498 1.00 87.94 263 ARG A C 1
ATOM 2179 O O . ARG A 1 263 ? 3.305 -8.714 -5.124 1.00 87.94 263 ARG A O 1
ATOM 2186 N N . ILE A 1 264 ? 5.535 -8.611 -4.853 1.00 87.94 264 ILE A N 1
ATOM 2187 C CA . ILE A 1 264 ? 5.598 -9.395 -3.610 1.00 87.94 264 ILE A CA 1
ATOM 2188 C C . ILE A 1 264 ? 4.758 -8.714 -2.522 1.00 87.94 264 ILE A C 1
ATOM 2190 O O . ILE A 1 264 ? 4.012 -9.387 -1.815 1.00 87.94 264 ILE A O 1
ATOM 2194 N N . SER A 1 265 ? 4.796 -7.382 -2.450 1.00 84.88 265 SER A N 1
ATOM 2195 C CA . SER A 1 265 ? 3.985 -6.592 -1.522 1.00 84.88 265 SER A CA 1
ATOM 2196 C C . SER A 1 265 ? 2.481 -6.791 -1.722 1.00 84.88 265 SER A C 1
ATOM 2198 O O . SER A 1 265 ? 1.744 -6.932 -0.750 1.00 84.88 265 SER A O 1
ATOM 2200 N N . ILE A 1 266 ? 2.008 -6.862 -2.970 1.00 85.12 266 ILE A N 1
ATOM 2201 C CA . ILE A 1 266 ? 0.599 -7.181 -3.263 1.00 85.12 266 ILE A CA 1
ATOM 2202 C C . ILE A 1 266 ? 0.284 -8.610 -2.849 1.00 85.12 266 ILE A C 1
ATOM 2204 O O . ILE A 1 266 ? -0.740 -8.859 -2.221 1.00 85.12 266 ILE A O 1
ATOM 2208 N N . LYS A 1 267 ? 1.160 -9.557 -3.177 1.00 90.00 267 LYS A N 1
ATOM 2209 C CA . LYS A 1 267 ? 0.929 -10.972 -2.874 1.00 90.00 267 LYS A CA 1
ATOM 2210 C C . LYS A 1 267 ? 0.871 -11.240 -1.378 1.00 90.00 267 LYS A C 1
ATOM 2212 O O . LYS A 1 267 ? 0.022 -12.006 -0.934 1.00 90.00 267 LYS A O 1
ATOM 2217 N N . SER A 1 268 ? 1.685 -10.550 -0.583 1.00 84.25 268 SER A N 1
ATOM 2218 C CA . SER A 1 268 ? 1.598 -10.643 0.874 1.00 84.25 268 SER A CA 1
ATOM 2219 C C . SER A 1 268 ? 0.266 -10.103 1.416 1.00 84.25 268 SER A C 1
ATOM 2221 O O . SER A 1 268 ? -0.191 -10.557 2.467 1.00 84.25 268 SER A O 1
ATOM 2223 N N . THR A 1 269 ? -0.436 -9.232 0.670 1.00 77.38 269 THR A N 1
ATOM 2224 C CA . THR A 1 269 ? -1.801 -8.782 1.022 1.00 77.38 269 THR A CA 1
ATOM 2225 C C . THR A 1 269 ? -2.874 -9.843 0.943 1.00 77.38 269 THR A C 1
ATOM 2227 O O . THR A 1 269 ? -3.934 -9.642 1.534 1.00 77.38 269 THR A O 1
ATOM 2230 N N . PHE A 1 270 ? -2.573 -11.007 0.358 1.00 71.44 270 PHE A N 1
ATOM 2231 C CA . PHE A 1 270 ? -3.467 -12.160 0.386 1.00 71.44 270 PHE A CA 1
ATOM 2232 C C . PHE A 1 270 ? -3.910 -12.523 1.814 1.00 71.44 270 PHE A C 1
ATOM 2234 O O . PHE A 1 270 ? -5.075 -12.844 2.027 1.00 71.44 270 PHE A O 1
ATOM 2241 N N . TRP A 1 271 ? -3.020 -12.379 2.805 1.00 61.66 271 TRP A N 1
ATOM 2242 C CA . TRP A 1 271 ? -3.341 -12.629 4.215 1.00 61.66 271 TRP A CA 1
ATOM 2243 C C . TRP A 1 271 ? -3.502 -11.358 5.057 1.00 61.66 271 TRP A C 1
ATOM 2245 O O . TRP A 1 271 ? -3.984 -11.464 6.180 1.00 61.66 271 TRP A O 1
ATOM 2255 N N . PHE A 1 272 ? -3.145 -10.158 4.573 1.00 56.84 272 PHE A N 1
ATOM 2256 C CA . PHE A 1 272 ? -3.198 -8.940 5.408 1.00 56.84 272 PHE A CA 1
ATOM 2257 C C . PHE A 1 272 ? -4.600 -8.616 5.944 1.00 56.84 272 PHE A C 1
ATOM 2259 O O . PHE A 1 272 ? -4.707 -7.997 7.001 1.00 56.84 272 PHE A O 1
ATOM 2266 N N . TYR A 1 273 ? -5.666 -9.069 5.283 1.00 56.78 273 TYR A N 1
ATOM 2267 C CA . TYR A 1 273 ? -7.032 -8.717 5.668 1.00 56.78 273 TYR A CA 1
ATOM 2268 C C . TYR A 1 273 ? -7.635 -9.532 6.823 1.00 56.78 273 TYR A C 1
ATOM 2270 O O . TYR A 1 273 ? -8.672 -9.116 7.332 1.00 56.78 273 TYR A O 1
ATOM 2278 N N . TYR A 1 274 ? -7.032 -10.641 7.279 1.00 46.09 274 TYR A N 1
ATOM 2279 C CA . TYR A 1 274 ? -7.726 -11.532 8.232 1.00 46.09 274 TYR A CA 1
ATOM 2280 C C . TYR A 1 274 ? -7.012 -11.779 9.583 1.00 46.09 274 TYR A C 1
ATOM 2282 O O . TYR A 1 274 ? -7.658 -11.607 10.616 1.00 46.09 274 TYR A O 1
ATOM 2290 N N . PRO A 1 275 ? -5.704 -12.099 9.674 1.00 48.50 275 PRO A N 1
ATOM 2291 C CA . PRO A 1 275 ? -5.088 -12.452 10.961 1.00 48.50 275 PRO A CA 1
ATOM 2292 C C . PRO A 1 275 ? -4.243 -11.343 11.609 1.00 48.50 275 PRO A C 1
ATOM 2294 O O . PRO A 1 275 ? -3.975 -11.402 12.806 1.00 48.50 275 PRO A O 1
ATOM 2297 N N . LEU A 1 276 ? -3.790 -10.324 10.872 1.00 47.56 276 LEU A N 1
ATOM 2298 C CA . LEU A 1 276 ? -2.710 -9.451 11.363 1.00 47.56 276 LEU A CA 1
ATOM 2299 C C . LEU A 1 276 ? -3.107 -8.474 12.460 1.00 47.56 276 LEU A C 1
ATOM 2301 O O . LEU A 1 276 ? -2.284 -8.122 13.301 1.00 47.56 276 LEU A O 1
ATOM 2305 N N . ILE A 1 277 ? -4.370 -8.076 12.506 1.00 47.97 277 ILE A N 1
ATOM 2306 C CA . ILE A 1 277 ? -4.839 -7.228 13.597 1.00 47.97 277 ILE A CA 1
ATOM 2307 C C . ILE A 1 277 ? -5.185 -8.084 14.840 1.00 47.97 277 ILE A C 1
ATOM 2309 O O . ILE A 1 277 ? -5.205 -7.577 15.961 1.00 47.97 277 ILE A O 1
ATOM 2313 N N . LEU A 1 278 ? -5.380 -9.401 14.682 1.00 46.50 278 LEU A N 1
ATOM 2314 C CA . LEU A 1 278 ? -5.521 -10.338 15.806 1.00 46.50 278 LEU A CA 1
ATOM 2315 C C . LEU A 1 278 ? -4.178 -10.641 16.479 1.00 46.50 278 LEU A C 1
ATOM 2317 O O . LEU A 1 278 ? -4.141 -10.968 17.663 1.00 46.50 278 LEU A O 1
ATOM 2321 N N . VAL A 1 279 ? -3.077 -10.449 15.749 1.00 48.62 279 VAL A N 1
ATOM 2322 C CA . VAL A 1 279 ? -1.697 -10.563 16.240 1.00 48.62 279 VAL A CA 1
ATOM 2323 C C . VAL A 1 279 ? -1.090 -9.174 16.486 1.00 48.62 279 VAL A C 1
ATOM 2325 O O . VAL A 1 279 ? 0.116 -8.979 16.344 1.00 48.62 279 VAL A O 1
ATOM 2328 N N . ILE A 1 280 ? -1.890 -8.176 16.899 1.00 53.22 280 ILE A N 1
ATOM 2329 C CA . ILE A 1 280 ? -1.301 -6.984 17.528 1.00 53.22 280 ILE A CA 1
ATOM 2330 C C . ILE A 1 280 ? -0.648 -7.460 18.820 1.00 53.22 280 ILE A C 1
ATOM 2332 O O . ILE A 1 280 ? -1.305 -7.743 19.824 1.00 53.22 280 ILE A O 1
ATOM 2336 N N . LYS A 1 281 ? 0.674 -7.599 18.724 1.00 53.22 281 LYS A N 1
ATOM 2337 C CA . LYS A 1 281 ? 1.603 -7.996 19.770 1.00 53.22 281 LYS A CA 1
ATOM 2338 C C . LYS A 1 281 ? 1.151 -7.417 21.105 1.00 53.22 281 LYS A C 1
ATOM 2340 O O . LYS A 1 281 ? 1.004 -6.199 21.234 1.00 53.22 281 LYS A O 1
ATOM 2345 N N . LYS A 1 282 ? 0.963 -8.289 22.105 1.00 63.38 282 LYS A N 1
ATOM 2346 C CA . LYS A 1 282 ? 0.806 -7.845 23.494 1.00 63.38 282 LYS A CA 1
ATOM 2347 C C . LYS A 1 282 ? 1.960 -6.879 23.768 1.00 63.38 282 LYS A C 1
ATOM 2349 O O . LYS A 1 282 ? 3.110 -7.285 23.579 1.00 63.38 282 LYS A O 1
ATOM 2354 N N . PRO A 1 283 ? 1.692 -5.618 24.142 1.00 68.25 283 PRO A N 1
ATOM 2355 C CA . PRO A 1 283 ? 2.769 -4.688 24.424 1.00 68.25 283 PRO A CA 1
ATOM 2356 C C . PRO A 1 283 ? 3.644 -5.329 25.503 1.00 68.25 283 PRO A C 1
ATOM 2358 O O . PRO A 1 283 ? 3.132 -5.810 26.520 1.00 68.25 283 PRO A O 1
ATOM 2361 N N . ASN A 1 284 ? 4.950 -5.427 25.245 1.00 75.12 284 ASN A N 1
ATOM 2362 C CA . ASN A 1 284 ? 5.874 -5.998 26.214 1.00 75.12 284 ASN A CA 1
ATOM 2363 C C . ASN A 1 284 ? 6.123 -4.947 27.298 1.00 75.12 284 ASN A C 1
ATOM 2365 O O . ASN A 1 284 ? 7.087 -4.198 27.246 1.00 75.12 284 ASN A O 1
ATOM 2369 N N . LEU A 1 285 ? 5.166 -4.828 28.216 1.00 86.00 285 LEU A N 1
ATOM 2370 C CA . LEU A 1 285 ? 5.193 -3.866 29.309 1.00 86.00 285 LEU A CA 1
ATOM 2371 C C . LEU A 1 285 ? 6.032 -4.449 30.447 1.00 86.00 285 LEU A C 1
ATOM 2373 O O . LEU A 1 285 ? 5.480 -5.088 31.356 1.00 86.00 285 LEU A O 1
ATOM 2377 N N . THR A 1 286 ? 7.353 -4.303 30.332 1.00 88.25 286 THR A N 1
ATOM 2378 C CA . THR A 1 286 ? 8.323 -4.704 31.360 1.00 88.25 286 THR A CA 1
ATOM 2379 C C . THR A 1 286 ? 8.606 -3.558 32.322 1.00 88.25 286 THR A C 1
ATOM 2381 O O . THR A 1 286 ? 8.674 -3.795 33.527 1.00 88.25 286 THR A O 1
ATOM 2384 N N . THR A 1 287 ? 8.706 -2.320 31.827 1.00 91.12 287 THR A N 1
ATOM 2385 C CA . THR A 1 287 ? 9.022 -1.150 32.657 1.00 91.12 287 THR A CA 1
ATOM 2386 C C . THR A 1 287 ? 7.791 -0.302 32.988 1.00 91.12 287 THR A C 1
ATOM 2388 O O . THR A 1 287 ? 6.786 -0.297 32.274 1.00 91.12 287 THR A O 1
ATOM 2391 N N . SER A 1 288 ? 7.863 0.456 34.086 1.00 90.00 288 SER A N 1
ATOM 2392 C CA . SER A 1 288 ? 6.840 1.446 34.461 1.00 90.00 288 SER A CA 1
ATOM 2393 C C . SER A 1 288 ? 6.666 2.530 33.390 1.00 90.00 288 SER A C 1
ATOM 2395 O O . SER A 1 288 ? 5.550 2.994 33.151 1.00 90.00 288 SER A O 1
ATOM 2397 N N . GLN A 1 289 ? 7.755 2.894 32.709 1.00 91.62 289 GLN A N 1
ATOM 2398 C CA . GLN A 1 289 ? 7.751 3.846 31.605 1.00 91.62 289 GLN A CA 1
ATOM 2399 C C . GLN A 1 289 ? 6.977 3.299 30.401 1.00 91.62 289 GLN A C 1
ATOM 2401 O O . GLN A 1 289 ? 6.132 4.013 29.862 1.00 91.62 289 GLN A O 1
ATOM 2406 N N . ASP A 1 290 ? 7.168 2.026 30.040 1.00 90.25 290 ASP A N 1
ATOM 2407 C CA . ASP A 1 290 ? 6.410 1.390 28.953 1.00 90.25 290 ASP A CA 1
ATOM 2408 C C . ASP A 1 290 ? 4.909 1.377 29.248 1.00 90.25 290 ASP A C 1
ATOM 2410 O O . ASP A 1 290 ? 4.097 1.646 28.362 1.00 90.25 290 ASP A O 1
ATOM 2414 N N . ILE A 1 291 ? 4.530 1.102 30.503 1.00 93.19 291 ILE A N 1
ATOM 2415 C CA . ILE A 1 291 ? 3.129 1.152 30.949 1.00 93.19 291 ILE A CA 1
ATOM 2416 C C . ILE A 1 291 ? 2.584 2.573 30.793 1.00 93.19 291 ILE A C 1
ATOM 2418 O O . ILE A 1 291 ? 1.501 2.754 30.237 1.00 93.19 291 ILE A O 1
ATOM 2422 N N . GLY A 1 292 ? 3.342 3.584 31.224 1.00 93.81 292 GLY A N 1
ATOM 2423 C CA . GLY A 1 292 ? 2.968 4.990 31.072 1.00 93.81 292 GLY A CA 1
ATOM 2424 C C . GLY A 1 292 ? 2.773 5.405 29.612 1.00 93.81 292 GLY A C 1
ATOM 2425 O O . GLY A 1 292 ? 1.775 6.053 29.297 1.00 93.81 292 GLY A O 1
ATOM 2426 N N . VAL A 1 293 ? 3.676 4.982 28.720 1.00 91.06 293 VAL A N 1
ATOM 2427 C CA . VAL A 1 293 ? 3.592 5.225 27.268 1.00 91.06 293 VAL A CA 1
ATOM 2428 C C . VAL A 1 293 ? 2.420 4.469 26.637 1.00 91.06 293 VAL A C 1
ATOM 2430 O O . VAL A 1 293 ? 1.757 4.969 25.729 1.00 91.06 293 VAL A O 1
ATOM 2433 N N . PHE A 1 294 ? 2.132 3.253 27.095 1.00 92.25 294 PHE A N 1
ATOM 2434 C CA . PHE A 1 294 ? 0.982 2.496 26.611 1.00 92.25 294 PHE A CA 1
ATOM 2435 C C . PHE A 1 294 ? -0.341 3.154 27.011 1.00 92.25 294 PHE A C 1
ATOM 2437 O O . PHE A 1 294 ? -1.206 3.319 26.152 1.00 92.25 294 PHE A O 1
ATOM 2444 N N . LEU A 1 295 ? -0.481 3.571 28.274 1.00 94.06 295 LEU A N 1
ATOM 2445 C CA . LEU A 1 295 ? -1.675 4.266 28.757 1.00 94.06 295 LEU A CA 1
ATOM 2446 C C . LEU A 1 295 ? -1.842 5.627 28.072 1.00 94.06 295 LEU A C 1
ATOM 2448 O O . LEU A 1 295 ? -2.939 5.933 27.613 1.00 94.06 295 LEU A O 1
ATOM 2452 N N . SER A 1 296 ? -0.766 6.410 27.914 1.00 93.00 296 SER A N 1
ATOM 2453 C CA . SER A 1 296 ? -0.833 7.698 27.206 1.00 93.00 296 SER A CA 1
ATOM 2454 C C . SER A 1 296 ? -1.302 7.546 25.765 1.00 93.00 296 SER A C 1
ATOM 2456 O O . SER A 1 296 ? -2.105 8.347 25.290 1.00 93.00 296 SER A O 1
ATOM 2458 N N . ARG A 1 297 ? -0.874 6.489 25.064 1.00 90.56 297 ARG A N 1
ATOM 2459 C CA . ARG A 1 297 ? -1.328 6.225 23.692 1.00 90.56 297 ARG A CA 1
ATOM 2460 C C . ARG A 1 297 ? -2.845 6.071 23.583 1.00 90.56 297 ARG A C 1
ATOM 2462 O O . ARG A 1 297 ? -3.388 6.474 22.556 1.00 90.56 297 ARG A O 1
ATOM 2469 N N . GLN A 1 298 ? -3.514 5.549 24.615 1.00 91.81 298 GLN A N 1
ATOM 2470 C CA . GLN A 1 298 ? -4.963 5.315 24.603 1.00 91.81 298 GLN A CA 1
ATOM 2471 C C . GLN A 1 298 ? -5.811 6.580 24.790 1.00 91.81 298 GLN A C 1
ATOM 2473 O O . GLN A 1 298 ? -6.987 6.533 24.442 1.00 91.81 298 GLN A O 1
ATOM 2478 N N . TYR A 1 299 ? -5.264 7.689 25.312 1.00 93.75 299 TYR A N 1
ATOM 2479 C CA . TYR A 1 299 ? -6.067 8.901 25.558 1.00 93.75 299 TYR A CA 1
ATOM 2480 C C . TYR A 1 299 ? -5.383 10.242 25.229 1.00 93.75 299 TYR A C 1
ATOM 2482 O O . TYR A 1 299 ? -6.061 11.210 24.891 1.00 93.75 299 TYR A O 1
ATOM 2490 N N . GLU A 1 300 ? -4.051 10.340 25.270 1.00 91.25 300 GLU A N 1
ATOM 2491 C CA . GLU A 1 300 ? -3.346 11.610 25.018 1.00 91.25 300 GLU A CA 1
ATOM 2492 C C . GLU A 1 300 ? -3.129 11.880 23.528 1.00 91.25 300 GLU A C 1
ATOM 2494 O O . GLU A 1 300 ? -3.099 13.040 23.110 1.00 91.25 300 GLU A O 1
ATOM 2499 N N . THR A 1 301 ? -2.994 10.826 22.716 1.00 88.44 301 THR A N 1
ATOM 2500 C CA . THR A 1 301 ? -2.719 10.975 21.281 1.00 88.44 301 THR A CA 1
ATOM 2501 C C . THR A 1 301 ? -3.893 11.622 20.548 1.00 88.44 301 THR A C 1
ATOM 2503 O O . THR A 1 301 ? -5.060 11.386 20.862 1.00 88.44 301 THR A O 1
ATOM 2506 N N . VAL A 1 302 ? -3.594 12.418 19.516 1.00 85.06 302 VAL A N 1
ATOM 2507 C CA . VAL A 1 302 ? -4.619 13.050 18.665 1.00 85.06 302 VAL A CA 1
ATOM 2508 C C . VAL A 1 302 ? -5.563 11.997 18.071 1.00 85.06 302 VAL A C 1
ATOM 2510 O O . VAL A 1 302 ? -6.776 12.186 18.073 1.00 85.06 302 VAL A O 1
ATOM 2513 N N . LEU A 1 303 ? -5.021 10.848 17.652 1.00 77.62 303 LEU A N 1
ATOM 2514 C CA . LEU A 1 303 ? -5.807 9.726 17.133 1.00 77.62 303 LEU A CA 1
ATOM 2515 C C . LEU A 1 303 ? -6.777 9.152 18.173 1.00 77.62 303 LEU A C 1
ATOM 2517 O O . LEU A 1 303 ? -7.916 8.854 17.823 1.00 77.62 303 LEU A O 1
ATOM 2521 N N . ALA A 1 304 ? -6.370 9.034 19.441 1.00 86.56 304 ALA A N 1
ATOM 2522 C CA . ALA A 1 304 ? -7.259 8.578 20.507 1.00 86.56 304 ALA A CA 1
ATOM 2523 C C . ALA A 1 304 ? -8.421 9.553 20.746 1.00 86.56 304 ALA A C 1
ATOM 2525 O O . ALA A 1 304 ? -9.564 9.121 20.879 1.00 86.56 304 ALA A O 1
ATOM 2526 N N . LYS A 1 305 ? -8.155 10.865 20.734 1.00 92.69 305 LYS A N 1
ATOM 2527 C CA . LYS A 1 305 ? -9.190 11.901 20.900 1.00 92.69 305 LYS A CA 1
ATOM 2528 C C . LYS A 1 305 ? -10.178 11.926 19.735 1.00 92.69 305 LYS A C 1
ATOM 2530 O O . LYS A 1 305 ? -11.383 11.992 19.959 1.00 92.69 305 LYS A O 1
ATOM 2535 N N . ILE A 1 306 ? -9.685 11.818 18.499 1.00 85.88 306 ILE A N 1
ATOM 2536 C CA . ILE A 1 306 ? -10.543 11.687 17.311 1.00 85.88 306 ILE A CA 1
ATOM 2537 C C . ILE A 1 306 ? -11.377 10.405 17.410 1.00 85.88 306 ILE A C 1
ATOM 2539 O O . ILE A 1 306 ? -12.589 10.448 17.220 1.00 85.88 306 ILE A O 1
ATOM 2543 N N . GLY A 1 307 ? -10.753 9.278 17.766 1.00 85.00 307 GLY A N 1
ATOM 2544 C CA . GLY A 1 307 ? -11.443 8.000 17.949 1.00 85.00 307 GLY A CA 1
ATOM 2545 C C . GLY A 1 307 ? -12.543 8.060 19.012 1.00 85.00 307 GLY A C 1
ATOM 2546 O O . GLY A 1 307 ? -13.626 7.513 18.801 1.00 85.00 307 GLY A O 1
ATOM 2547 N N . LEU A 1 308 ? -12.301 8.770 20.118 1.00 94.12 308 LEU A N 1
ATOM 2548 C CA . LEU A 1 308 ? -13.297 9.028 21.155 1.00 94.12 308 LEU A CA 1
ATOM 2549 C C . LEU A 1 308 ? -14.475 9.844 20.613 1.00 94.12 308 LEU A C 1
ATOM 2551 O O . LEU A 1 308 ? -15.617 9.424 20.774 1.00 94.12 308 LEU A O 1
ATOM 2555 N N . LEU A 1 309 ? -14.211 10.974 19.948 1.00 92.88 309 LEU A N 1
ATOM 2556 C CA . LEU A 1 309 ? -15.259 11.831 19.379 1.00 92.88 309 LEU A CA 1
ATOM 2557 C C . LEU A 1 309 ? -16.126 11.073 18.368 1.00 92.88 309 LEU A C 1
ATOM 2559 O O . LEU A 1 309 ? -17.351 11.147 18.434 1.00 92.88 309 LEU A O 1
ATOM 2563 N N . VAL A 1 310 ? -15.500 10.295 17.480 1.00 87.81 310 VAL A N 1
ATOM 2564 C CA . VAL A 1 310 ? -16.207 9.442 16.512 1.00 87.81 310 VAL A CA 1
ATOM 2565 C C . VAL A 1 310 ? -17.043 8.378 17.225 1.00 87.81 310 VAL A C 1
ATOM 2567 O O . VAL A 1 310 ? -18.182 8.137 16.834 1.00 87.81 310 VAL A O 1
ATOM 2570 N N . SER A 1 311 ? -16.519 7.767 18.290 1.00 92.12 311 SER A N 1
ATOM 2571 C CA . SER A 1 311 ? -17.242 6.741 19.053 1.00 92.12 311 SER A CA 1
ATOM 2572 C C . SER A 1 311 ? -18.443 7.315 19.803 1.00 92.12 311 SER A C 1
ATOM 2574 O O . SER A 1 311 ? -19.520 6.726 19.755 1.00 92.12 311 SER A O 1
ATOM 2576 N N . ILE A 1 312 ? -18.295 8.483 20.436 1.00 94.31 312 ILE A N 1
ATOM 2577 C CA . ILE A 1 312 ? -19.403 9.201 21.083 1.00 94.31 312 ILE A CA 1
ATOM 2578 C C . ILE A 1 312 ? -20.446 9.600 20.039 1.00 94.31 312 ILE A C 1
ATOM 2580 O O . ILE A 1 312 ? -21.630 9.356 20.242 1.00 94.31 312 ILE A O 1
ATOM 2584 N N . GLY A 1 313 ? -20.021 10.157 18.901 1.00 91.00 313 GLY A N 1
ATOM 2585 C CA . GLY A 1 313 ? -20.920 10.514 17.805 1.00 91.00 313 GLY A CA 1
ATOM 2586 C C . GLY A 1 313 ? -21.706 9.313 17.275 1.00 91.00 313 GLY A C 1
ATOM 2587 O O . GLY A 1 313 ? -22.919 9.411 17.109 1.00 91.00 313 GLY A O 1
ATOM 2588 N N . SER A 1 314 ? -21.041 8.170 17.078 1.00 88.19 314 SER A N 1
ATOM 2589 C CA . SER A 1 314 ? -21.678 6.925 16.630 1.00 88.19 314 SER A CA 1
ATOM 2590 C C . SER A 1 314 ? -22.706 6.407 17.641 1.00 88.19 314 SER A C 1
ATOM 2592 O O . SER A 1 314 ? -23.840 6.110 17.265 1.00 88.19 314 SER A O 1
ATOM 2594 N N . LEU A 1 315 ? -22.361 6.383 18.934 1.00 92.56 315 LEU A N 1
ATOM 2595 C CA . LEU A 1 315 ? -23.289 5.998 20.003 1.00 92.56 315 LEU A CA 1
ATOM 2596 C C . LEU A 1 315 ? -24.492 6.947 20.081 1.00 92.56 315 LEU A C 1
ATOM 2598 O O . LEU A 1 315 ? -25.627 6.487 20.155 1.00 92.56 315 LEU A O 1
ATOM 2602 N N . SER A 1 316 ? -24.268 8.259 19.996 1.00 88.62 316 SER A N 1
ATOM 2603 C CA . SER A 1 316 ? -25.340 9.260 19.999 1.00 88.62 316 SER A CA 1
ATOM 2604 C C . SER A 1 316 ? -26.255 9.129 18.782 1.00 88.62 316 SER A C 1
ATOM 2606 O O . SER A 1 316 ? -27.472 9.167 18.936 1.00 88.62 316 SER A O 1
ATOM 2608 N N . MET A 1 317 ? -25.701 8.928 17.580 1.00 86.12 317 MET A N 1
ATOM 2609 C CA . MET A 1 317 ? -26.490 8.687 16.364 1.00 86.12 317 MET A CA 1
ATOM 2610 C C . MET A 1 317 ? -27.286 7.386 16.453 1.00 86.12 317 MET A C 1
ATOM 2612 O O . MET A 1 317 ? -28.435 7.336 16.019 1.00 86.12 317 MET A O 1
ATOM 2616 N N . PHE A 1 318 ? -26.692 6.339 17.023 1.00 88.75 318 PHE A N 1
ATOM 2617 C CA . PHE A 1 318 ? -27.374 5.076 17.259 1.00 88.75 318 PHE A CA 1
ATOM 2618 C C . PHE A 1 318 ? -28.556 5.242 18.216 1.00 88.75 318 PHE A C 1
ATOM 2620 O O . PHE A 1 318 ? -29.659 4.795 17.903 1.00 88.75 318 PHE A O 1
ATOM 2627 N N . ILE A 1 319 ? -28.341 5.920 19.344 1.00 86.50 319 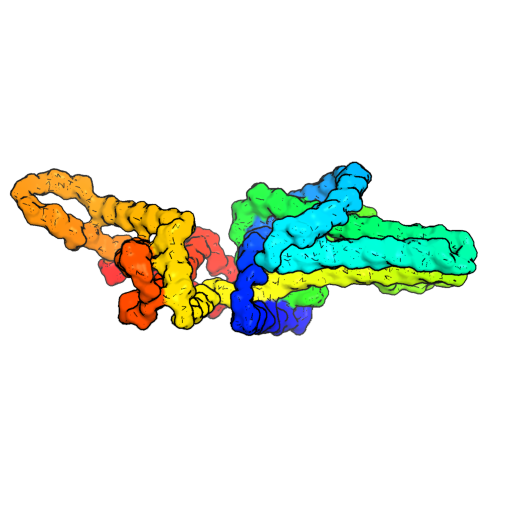ILE A N 1
ATOM 2628 C CA . ILE A 1 319 ? -29.390 6.236 20.315 1.00 86.50 319 ILE A CA 1
ATOM 2629 C C . ILE A 1 319 ? -30.481 7.065 19.630 1.00 86.50 319 ILE A C 1
ATOM 2631 O O . ILE A 1 319 ? -31.641 6.679 19.655 1.00 86.50 319 ILE A O 1
ATOM 2635 N N . PHE A 1 320 ? -30.120 8.139 18.927 1.00 83.81 320 PHE A N 1
ATOM 2636 C CA . PHE A 1 320 ? -31.078 9.013 18.247 1.00 83.81 320 PHE A CA 1
ATOM 2637 C C . PHE A 1 320 ? -31.917 8.291 17.184 1.00 83.81 320 PHE A C 1
ATOM 2639 O O . PHE A 1 320 ? -33.111 8.541 17.076 1.00 83.81 320 PHE A O 1
ATOM 2646 N N . LYS A 1 321 ? -31.312 7.390 16.400 1.00 83.75 321 LYS A N 1
ATOM 2647 C CA . LYS A 1 321 ? -32.013 6.659 15.335 1.00 83.75 321 LYS A CA 1
ATOM 2648 C C . LYS A 1 321 ? -32.990 5.612 15.875 1.00 83.75 321 LYS A C 1
ATOM 2650 O O . LYS A 1 321 ? -34.034 5.405 15.266 1.00 83.75 321 LYS A O 1
ATOM 2655 N N . ASN A 1 322 ? -32.627 4.914 16.951 1.00 83.25 322 ASN A N 1
ATOM 2656 C CA . ASN A 1 322 ? -33.434 3.807 17.482 1.00 83.25 322 ASN A CA 1
ATOM 2657 C C . ASN A 1 322 ? -34.407 4.252 18.571 1.00 83.25 322 ASN A C 1
ATOM 2659 O O . ASN A 1 322 ? -35.425 3.600 18.790 1.00 83.25 322 ASN A O 1
ATOM 2663 N N . LEU A 1 323 ? -34.137 5.377 19.231 1.00 78.19 323 LEU A N 1
ATOM 2664 C CA . LEU A 1 323 ? -35.156 6.050 20.008 1.00 78.19 323 LEU A CA 1
ATOM 2665 C C . LEU A 1 323 ? -36.150 6.664 19.023 1.00 78.19 323 LEU A C 1
ATOM 2667 O O . LEU A 1 323 ? -35.882 7.689 18.400 1.00 78.19 323 LEU A O 1
ATOM 2671 N N . LYS A 1 324 ? -37.331 6.063 18.905 1.00 73.19 324 LYS A N 1
ATOM 2672 C CA . LYS A 1 324 ? -38.495 6.645 18.223 1.00 73.19 324 LYS A CA 1
ATOM 2673 C C . LYS A 1 324 ? -39.042 7.841 19.017 1.00 73.19 324 LYS A C 1
ATOM 2675 O O . LYS A 1 324 ? -40.226 7.896 19.329 1.00 73.19 324 LYS A O 1
ATOM 2680 N N . VAL A 1 325 ? -38.182 8.798 19.385 1.00 68.56 325 VAL A N 1
ATOM 2681 C CA . VAL A 1 325 ? -38.478 9.922 20.293 1.00 68.56 325 VAL A CA 1
ATOM 2682 C C . VAL A 1 325 ? -39.748 10.655 19.857 1.00 68.56 325 VAL A C 1
ATOM 2684 O O . VAL A 1 325 ? -40.569 11.022 20.693 1.00 68.56 325 VAL A O 1
ATOM 2687 N N . PHE A 1 326 ? -39.944 10.797 18.544 1.00 67.75 326 PHE A N 1
ATOM 2688 C CA . PHE A 1 326 ? -41.096 11.487 17.974 1.00 67.75 326 PHE A CA 1
ATOM 2689 C C . PHE A 1 326 ? -42.419 10.723 18.092 1.00 67.75 326 PHE A C 1
ATOM 2691 O O . PHE A 1 326 ? -43.457 11.358 18.236 1.00 67.75 326 PHE A O 1
ATOM 2698 N N . GLU A 1 327 ? -42.403 9.388 18.111 1.00 72.06 327 GLU A N 1
ATOM 2699 C CA . GLU A 1 327 ? -43.620 8.585 18.313 1.00 72.06 327 GLU A CA 1
ATOM 2700 C C . GLU A 1 327 ? -44.099 8.632 19.781 1.00 72.06 327 GLU A C 1
ATOM 2702 O O . GLU A 1 327 ? -45.255 8.339 20.068 1.00 72.06 327 GLU A O 1
ATOM 2707 N N . TRP A 1 328 ? -43.235 9.053 20.717 1.00 65.19 328 TRP A N 1
ATOM 2708 C CA . TRP A 1 328 ? -43.489 9.026 22.167 1.00 65.19 328 TRP A CA 1
ATOM 2709 C C . TRP A 1 328 ? -43.794 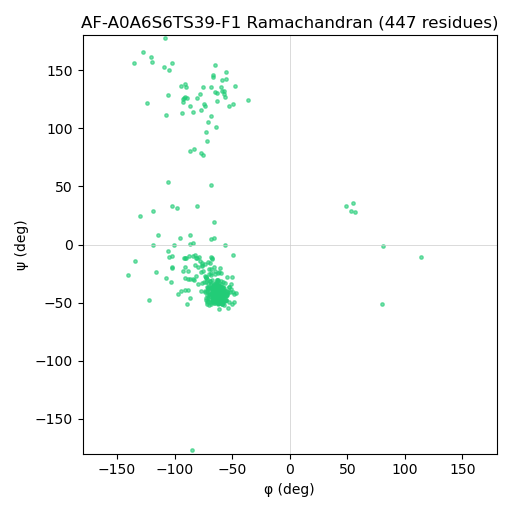10.390 22.802 1.00 65.19 328 TRP A C 1
ATOM 2711 O O . TRP A 1 328 ? -44.152 10.453 23.989 1.00 65.19 328 TRP A O 1
ATOM 2721 N N . LEU A 1 329 ? -43.685 11.476 22.030 1.00 63.59 329 LEU A N 1
ATOM 2722 C CA . LEU A 1 329 ? -44.101 12.823 22.435 1.00 63.59 329 LEU A CA 1
ATOM 2723 C C . LEU A 1 329 ? -45.545 12.901 22.990 1.00 63.59 329 LEU A C 1
ATOM 2725 O O . LEU A 1 329 ? -45.724 13.653 23.943 1.00 63.59 329 LEU A O 1
ATOM 2729 N N . PRO A 1 330 ? -46.542 12.109 22.532 1.00 66.12 330 PRO A N 1
ATOM 2730 C CA . PRO A 1 330 ? -47.925 12.262 23.007 1.00 66.12 330 PRO A CA 1
ATOM 2731 C C . PRO A 1 330 ? -48.258 11.654 24.383 1.00 66.12 330 PRO A C 1
ATOM 2733 O O . PRO A 1 330 ? -49.353 11.873 24.887 1.00 66.12 330 PRO A O 1
ATOM 2736 N N . ILE A 1 331 ? -47.387 10.844 24.999 1.00 63.06 331 ILE A N 1
ATOM 2737 C CA . ILE A 1 331 ? -47.750 10.106 26.231 1.00 63.06 331 ILE A CA 1
ATOM 2738 C C . ILE A 1 331 ? -47.484 10.982 27.466 1.00 63.06 331 ILE A C 1
ATOM 2740 O O . ILE A 1 331 ? -46.428 10.900 28.096 1.00 63.06 331 ILE A O 1
ATOM 2744 N N . GLU A 1 332 ? -48.394 11.892 27.782 1.00 63.44 332 GLU A N 1
ATOM 2745 C CA . GLU A 1 332 ? -48.275 12.790 28.934 1.00 63.44 332 GLU A CA 1
ATOM 2746 C C . GLU A 1 332 ? -48.394 12.013 30.267 1.00 63.44 332 GLU A C 1
ATOM 2748 O O . GLU A 1 332 ? -49.274 11.169 30.410 1.00 63.44 332 GLU A O 1
ATOM 2753 N N . SER A 1 333 ? -47.504 12.313 31.236 1.00 65.94 333 SER A N 1
ATOM 2754 C CA . SER A 1 333 ? -47.645 12.157 32.713 1.00 65.94 333 SER A CA 1
ATOM 2755 C C . SER A 1 333 ? -46.793 11.162 33.542 1.00 65.94 333 SER A C 1
ATOM 2757 O O . SER A 1 333 ? -46.784 11.313 34.761 1.00 65.94 333 SER A O 1
ATOM 2759 N N . SER A 1 334 ? -46.005 10.219 32.999 1.00 74.62 334 SER A N 1
ATOM 2760 C CA . SER A 1 334 ? -45.220 9.308 33.879 1.00 74.62 334 SER A CA 1
ATOM 2761 C C . SER A 1 334 ? -43.800 9.814 34.223 1.00 74.62 334 SER A C 1
ATOM 2763 O O . SER A 1 334 ? -43.006 10.046 33.309 1.00 74.62 334 SER A O 1
ATOM 2765 N N . PRO A 1 335 ? -43.398 9.890 35.511 1.00 77.50 335 PRO A N 1
ATOM 2766 C CA . PRO A 1 335 ? -42.029 10.241 35.919 1.00 77.50 335 PRO A CA 1
ATOM 2767 C C . PRO A 1 335 ? -40.992 9.142 35.619 1.00 77.50 335 PRO A C 1
ATOM 2769 O O . PRO A 1 335 ? -39.792 9.404 35.621 1.00 77.50 335 PRO A O 1
ATOM 2772 N N . ILE A 1 336 ? -41.432 7.913 35.321 1.00 76.88 336 ILE A N 1
ATOM 2773 C CA . ILE A 1 336 ? -40.554 6.770 34.999 1.00 76.88 336 ILE A CA 1
ATOM 2774 C C . ILE A 1 336 ? -40.159 6.775 33.505 1.00 76.88 336 ILE A C 1
ATOM 2776 O O . ILE A 1 336 ? -39.250 6.064 33.075 1.00 76.88 336 ILE A O 1
ATOM 2780 N N . LYS A 1 337 ? -40.795 7.629 32.694 1.00 69.06 337 LYS A N 1
ATOM 2781 C CA . LYS A 1 337 ? -40.657 7.681 31.231 1.00 69.06 337 LYS A CA 1
ATOM 2782 C C . LYS A 1 337 ? -39.206 7.809 30.718 1.00 69.06 337 LYS A C 1
ATOM 2784 O O . LYS A 1 337 ? -38.884 7.089 29.776 1.00 69.06 337 LYS A O 1
ATOM 2789 N N . PRO A 1 338 ? -38.300 8.610 31.322 1.00 66.56 338 PRO A N 1
ATOM 2790 C CA . PRO A 1 338 ? -36.901 8.680 30.880 1.00 66.56 338 PRO A CA 1
ATOM 2791 C C . PRO A 1 338 ? -36.142 7.360 31.068 1.00 66.56 338 PRO A C 1
ATOM 2793 O O . PRO A 1 338 ? -35.279 7.024 30.262 1.00 66.56 338 PRO A O 1
ATOM 2796 N N . PHE A 1 339 ? -36.482 6.594 32.110 1.00 66.56 339 PHE A N 1
ATOM 2797 C CA . PHE A 1 339 ? -35.865 5.297 32.387 1.00 66.56 339 PHE A CA 1
ATOM 2798 C C . PHE A 1 339 ? -36.415 4.206 31.468 1.00 66.56 339 PHE A C 1
ATOM 2800 O O . PHE A 1 339 ? -35.641 3.407 30.951 1.00 66.56 339 PHE A O 1
ATOM 2807 N N . LEU A 1 340 ? -37.724 4.206 31.192 1.00 67.56 340 LEU A N 1
ATOM 2808 C CA . LEU A 1 340 ? -38.326 3.289 30.213 1.00 67.56 340 LEU A CA 1
ATOM 2809 C C . LEU A 1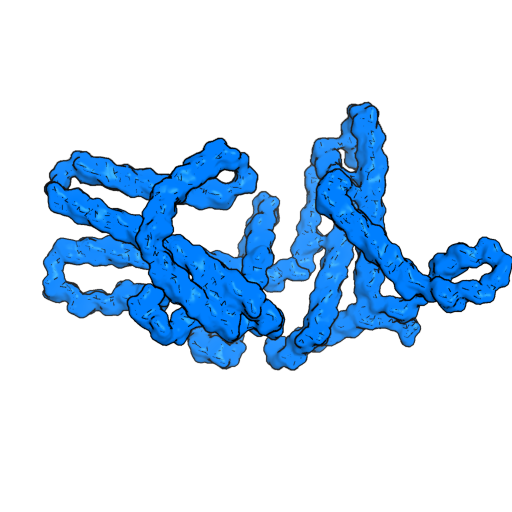 340 ? -37.791 3.523 28.794 1.00 67.56 340 LEU A C 1
ATOM 2811 O O . LEU A 1 340 ? -37.644 2.568 28.037 1.00 67.56 340 LEU A O 1
ATOM 2815 N N . LEU A 1 341 ? -37.419 4.764 28.463 1.00 64.75 341 LEU A N 1
ATOM 2816 C CA . LEU A 1 341 ? -36.813 5.118 27.178 1.00 64.75 341 LEU A CA 1
ATOM 2817 C C . LEU A 1 341 ? -35.496 4.362 26.913 1.00 64.75 341 LEU A C 1
ATOM 2819 O O . LEU A 1 341 ? -35.195 4.050 25.765 1.00 64.75 341 LEU A O 1
ATOM 2823 N N . LEU A 1 342 ? -34.731 4.030 27.962 1.00 60.00 342 LEU A N 1
ATOM 2824 C CA . LEU A 1 342 ? -33.495 3.242 27.847 1.00 60.00 342 LEU A CA 1
ATOM 2825 C C . LEU A 1 342 ? -33.758 1.760 27.544 1.00 60.00 342 LEU A C 1
ATOM 2827 O O . LEU A 1 342 ? -32.916 1.113 26.927 1.00 60.00 342 LEU A O 1
ATOM 2831 N N . PHE A 1 343 ? -34.913 1.228 27.955 1.00 64.81 343 PHE A N 1
ATOM 2832 C CA . PHE A 1 343 ? -35.294 -0.171 27.730 1.00 64.81 343 PHE A CA 1
ATOM 2833 C C . PHE A 1 343 ? -36.077 -0.386 26.428 1.00 64.81 343 PHE A C 1
ATOM 2835 O O . PHE A 1 343 ? -36.236 -1.524 26.001 1.00 64.81 343 PHE A O 1
ATOM 2842 N N . TYR A 1 344 ? -36.538 0.689 25.782 1.00 67.19 344 TYR A N 1
ATOM 2843 C CA . TYR A 1 344 ? -37.331 0.646 24.548 1.00 67.19 344 TYR A CA 1
ATOM 2844 C C . TYR A 1 344 ? -36.486 0.863 23.282 1.00 67.19 344 TYR A C 1
ATOM 2846 O O . TYR A 1 344 ? -36.940 1.444 22.297 1.00 67.19 344 TYR A O 1
ATOM 2854 N N . ILE A 1 345 ? -35.223 0.440 23.306 1.00 71.31 345 ILE A N 1
ATOM 2855 C CA . ILE A 1 34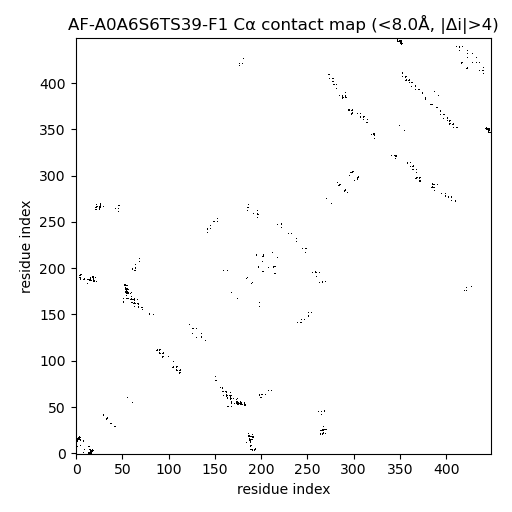5 ? -34.410 0.385 22.091 1.00 71.31 345 ILE A CA 1
ATOM 2856 C C . ILE A 1 345 ? -34.921 -0.802 21.276 1.00 71.31 345 ILE A C 1
ATOM 2858 O O . ILE A 1 345 ? -34.882 -1.938 21.745 1.00 71.31 345 ILE A O 1
ATOM 2862 N N . ASP A 1 346 ? -35.407 -0.545 20.063 1.00 73.88 346 ASP A N 1
ATOM 2863 C CA . ASP A 1 346 ? -35.849 -1.608 19.165 1.00 73.88 346 ASP A CA 1
ATOM 2864 C C . ASP A 1 346 ? -34.639 -2.385 18.623 1.00 73.88 346 ASP A C 1
ATOM 2866 O O . ASP A 1 346 ? -34.050 -2.058 17.590 1.00 73.88 346 ASP A O 1
ATOM 2870 N N . TYR A 1 347 ? -34.239 -3.418 19.365 1.00 76.94 347 TYR A N 1
ATOM 2871 C CA . TYR A 1 347 ? -33.146 -4.303 18.974 1.00 76.94 347 TYR A CA 1
ATOM 2872 C C . TYR A 1 347 ? -33.499 -5.181 17.770 1.00 76.94 347 TYR A C 1
ATOM 2874 O O . TYR A 1 347 ? -32.589 -5.732 17.150 1.00 76.94 347 TYR A O 1
ATOM 2882 N N . SER A 1 348 ? -34.784 -5.300 17.415 1.00 77.81 348 SER A N 1
ATOM 2883 C CA . SER A 1 348 ? -35.207 -6.126 16.284 1.00 77.81 348 SER A CA 1
ATOM 2884 C C . SER A 1 348 ? -34.780 -5.530 14.946 1.00 77.81 348 SER A C 1
ATOM 2886 O O . SER A 1 348 ? -34.521 -6.270 14.015 1.00 77.81 348 SER A O 1
ATOM 2888 N N . ALA A 1 349 ? -34.583 -4.214 14.844 1.00 78.75 349 ALA A N 1
ATOM 2889 C CA . ALA A 1 349 ? -34.140 -3.577 13.602 1.00 78.75 349 ALA A CA 1
ATOM 2890 C C . ALA A 1 349 ? -32.608 -3.596 13.398 1.00 78.75 349 ALA A C 1
ATOM 2892 O O . ALA A 1 349 ? -32.095 -3.033 12.420 1.00 78.75 349 ALA A O 1
ATOM 2893 N N . LEU A 1 350 ? -31.843 -4.190 14.324 1.00 82.56 350 LEU A N 1
ATOM 2894 C CA . LEU A 1 350 ? -30.383 -4.140 14.299 1.00 82.56 350 LEU A CA 1
ATOM 2895 C C . LEU A 1 350 ? -29.751 -5.334 13.595 1.00 82.56 350 LEU A C 1
ATOM 2897 O O . LEU A 1 350 ? -29.735 -6.450 14.098 1.00 82.56 350 LEU A O 1
ATOM 2901 N N . GLU A 1 351 ? -29.113 -5.050 12.462 1.00 83.75 351 GLU A N 1
ATOM 2902 C CA . GLU A 1 351 ? -28.195 -5.987 11.814 1.00 83.75 351 GLU A CA 1
ATOM 2903 C C . GLU A 1 351 ? -27.026 -6.340 12.753 1.00 83.75 351 GLU A C 1
ATOM 2905 O O . GLU A 1 351 ? -26.400 -5.454 13.347 1.00 83.75 351 GLU A O 1
ATOM 2910 N N . ASN A 1 352 ? -26.677 -7.627 12.833 1.00 85.19 352 ASN A N 1
ATOM 2911 C CA . ASN A 1 352 ? -25.636 -8.154 13.724 1.00 85.19 352 ASN A CA 1
ATOM 2912 C C . ASN A 1 352 ? -24.305 -7.385 13.685 1.00 85.19 352 ASN A C 1
ATOM 2914 O O . ASN A 1 352 ? -23.693 -7.119 14.722 1.00 85.19 352 ASN A O 1
ATOM 2918 N N . TRP A 1 353 ? -23.827 -6.996 12.502 1.00 84.75 353 TRP A N 1
ATOM 2919 C CA . TRP A 1 353 ? -22.540 -6.298 12.395 1.00 84.75 353 TRP A CA 1
ATOM 2920 C C . TRP A 1 353 ? -22.561 -4.886 13.003 1.00 84.75 353 TRP A C 1
ATOM 2922 O O . TRP A 1 353 ? -21.520 -4.394 13.449 1.00 84.75 353 TRP A O 1
ATOM 2932 N N . LYS A 1 354 ? -23.735 -4.242 13.086 1.00 87.50 354 LYS A N 1
ATOM 2933 C CA . LYS A 1 354 ? -23.900 -2.953 13.778 1.00 87.50 354 LYS A CA 1
ATOM 2934 C C . LYS A 1 354 ? -23.742 -3.121 15.287 1.00 87.50 354 LYS A C 1
ATOM 2936 O O . LYS A 1 354 ? -23.194 -2.233 15.931 1.00 87.50 354 LYS A O 1
ATOM 2941 N N . ILE A 1 355 ? -24.119 -4.275 15.844 1.00 90.44 355 ILE A N 1
ATOM 2942 C CA . ILE A 1 355 ? -23.870 -4.602 17.257 1.00 90.44 355 ILE A CA 1
ATOM 2943 C C . ILE A 1 355 ? -22.363 -4.624 17.530 1.00 90.44 355 ILE A C 1
ATOM 2945 O O . ILE A 1 355 ? -21.905 -4.007 18.490 1.00 90.44 355 ILE A O 1
ATOM 2949 N N . ILE A 1 356 ? -21.572 -5.242 16.644 1.00 90.44 356 ILE A N 1
ATOM 2950 C CA . ILE A 1 356 ? -20.102 -5.246 16.751 1.00 90.44 356 ILE A CA 1
ATOM 2951 C C . ILE A 1 356 ? -19.563 -3.809 16.770 1.00 90.44 356 ILE A C 1
ATOM 2953 O O . ILE A 1 356 ? -18.712 -3.486 17.600 1.00 90.44 356 ILE A O 1
ATOM 2957 N N . HIS A 1 357 ? -20.083 -2.933 15.902 1.00 91.31 357 HIS A N 1
ATOM 2958 C CA . HIS A 1 357 ? -19.704 -1.519 15.881 1.00 91.31 357 HIS A CA 1
ATOM 2959 C C . HIS A 1 357 ? -20.012 -0.803 17.202 1.00 91.31 357 HIS A C 1
ATOM 2961 O O . HIS A 1 357 ? -19.166 -0.078 17.716 1.00 91.31 357 HIS A O 1
ATOM 2967 N N . LEU A 1 358 ? -21.193 -1.032 17.781 1.00 93.25 358 LEU A N 1
ATOM 2968 C CA . LEU A 1 358 ? -21.599 -0.406 19.042 1.00 93.25 358 LEU A CA 1
ATOM 2969 C C . LEU A 1 358 ? -20.736 -0.855 20.211 1.00 93.25 358 LEU A C 1
ATOM 2971 O O . LEU A 1 358 ? -20.267 -0.018 20.983 1.00 93.25 358 LEU A O 1
ATOM 2975 N N . VAL A 1 359 ? -20.483 -2.163 20.316 1.00 94.50 359 VAL A N 1
ATOM 2976 C CA . VAL A 1 359 ? -19.586 -2.710 21.341 1.00 94.50 359 VAL A CA 1
ATOM 2977 C C . VAL A 1 359 ? -18.187 -2.120 21.169 1.00 94.50 359 VAL A C 1
ATOM 2979 O O . VAL A 1 359 ? -17.562 -1.730 22.153 1.00 94.50 359 VAL A O 1
ATOM 2982 N N . LEU A 1 360 ? -17.708 -1.985 19.930 1.00 94.25 360 LEU A N 1
ATOM 2983 C CA . LEU A 1 360 ? -16.422 -1.362 19.634 1.00 94.25 360 LEU A CA 1
ATOM 2984 C C . LEU A 1 360 ? -16.378 0.113 20.067 1.00 94.25 360 LEU A C 1
ATOM 2986 O O . LEU A 1 360 ? -15.427 0.511 20.740 1.00 94.25 360 LEU A O 1
ATOM 2990 N N . SER A 1 361 ? -17.393 0.914 19.728 1.00 95.56 361 SER A N 1
ATOM 2991 C CA . SER A 1 361 ? -17.484 2.325 20.128 1.00 95.56 361 SER A CA 1
ATOM 2992 C C . SER A 1 361 ? -17.539 2.486 21.646 1.00 95.56 361 SER A C 1
ATOM 2994 O O . SER A 1 361 ? -16.798 3.297 22.202 1.00 95.56 361 SER A O 1
ATOM 2996 N N . LEU A 1 362 ? -18.349 1.675 22.333 1.00 96.19 362 LEU A N 1
ATOM 2997 C CA . LEU A 1 362 ? -18.415 1.663 23.795 1.00 96.19 362 LEU A CA 1
ATOM 2998 C C . LEU A 1 362 ? -17.051 1.327 24.405 1.00 96.19 362 LEU A C 1
ATOM 3000 O O . LEU A 1 362 ? -16.586 1.993 25.327 1.00 96.19 362 LEU A O 1
ATOM 3004 N N . LEU A 1 363 ? -16.378 0.318 23.861 1.00 96.19 363 LEU A N 1
ATOM 3005 C CA . LEU A 1 363 ? -15.105 -0.149 24.382 1.00 96.19 363 LEU A CA 1
ATOM 3006 C C . LEU A 1 363 ? -13.973 0.868 24.148 1.00 96.19 363 LEU A C 1
ATOM 3008 O O . LEU A 1 363 ? -13.092 0.990 24.998 1.00 96.19 363 LEU A O 1
ATOM 3012 N N . ILE A 1 364 ? -14.014 1.654 23.064 1.00 95.88 364 ILE A N 1
ATOM 3013 C CA . ILE A 1 364 ? -13.112 2.803 22.857 1.00 95.88 364 ILE A CA 1
ATOM 3014 C C . ILE A 1 364 ? -13.323 3.866 23.944 1.00 95.88 364 ILE A C 1
ATOM 3016 O O . ILE A 1 364 ? -12.343 4.331 24.527 1.00 95.88 364 ILE A O 1
ATOM 3020 N N . VAL A 1 365 ? -14.577 4.215 24.255 1.00 97.19 365 VAL A N 1
ATOM 3021 C CA . VAL A 1 365 ? -14.907 5.178 25.325 1.00 97.19 365 VAL A CA 1
ATOM 3022 C C . VAL A 1 365 ? -14.418 4.667 26.683 1.00 97.19 365 VAL A C 1
ATOM 3024 O O . VAL A 1 365 ? -13.731 5.393 27.403 1.00 97.19 365 VAL A O 1
ATOM 3027 N N . VAL A 1 366 ? -14.702 3.401 27.010 1.00 97.06 366 VAL A N 1
ATOM 3028 C CA . VAL A 1 366 ? -14.257 2.762 28.259 1.00 97.06 366 VAL A CA 1
ATOM 3029 C C . VAL A 1 366 ? -12.735 2.758 28.356 1.00 97.06 366 VAL A C 1
ATOM 3031 O O . VAL A 1 366 ? -12.196 3.162 29.380 1.00 97.06 366 VAL A O 1
ATOM 3034 N N . LEU A 1 367 ? -12.021 2.352 27.302 1.00 96.06 367 LEU A N 1
ATOM 3035 C CA . LEU A 1 367 ? -10.556 2.344 27.302 1.00 96.06 367 LEU A CA 1
ATOM 3036 C C . LEU A 1 367 ? -9.967 3.740 27.483 1.00 96.06 367 LEU A C 1
ATOM 3038 O O . LEU A 1 367 ? -8.991 3.876 28.219 1.00 96.06 367 LEU A O 1
ATOM 3042 N N . TYR A 1 368 ? -10.544 4.758 26.843 1.00 97.25 368 TYR A N 1
ATOM 3043 C CA . TYR A 1 368 ? -10.098 6.142 26.984 1.00 97.25 368 TYR A CA 1
ATOM 3044 C C . TYR A 1 368 ? -10.241 6.615 28.437 1.00 97.25 368 TYR A C 1
ATOM 3046 O O . TYR A 1 368 ? -9.255 7.011 29.059 1.00 97.25 368 TYR A O 1
ATOM 3054 N N . LEU A 1 369 ? -11.454 6.516 28.996 1.00 97.12 369 LEU A N 1
ATOM 3055 C CA . LEU A 1 369 ? -11.757 6.982 30.353 1.00 97.12 369 LEU A CA 1
ATOM 3056 C C . LEU A 1 369 ? -10.999 6.180 31.413 1.00 97.12 369 LEU A C 1
ATOM 3058 O O . LEU A 1 369 ? -10.454 6.754 32.353 1.00 97.12 369 LEU A O 1
ATOM 3062 N N . TYR A 1 370 ? -10.922 4.859 31.252 1.00 97.50 370 TYR A N 1
ATOM 3063 C CA . TYR A 1 370 ? -10.264 3.989 32.221 1.00 97.50 370 TYR A CA 1
ATOM 3064 C C . TYR A 1 370 ? -8.739 4.156 32.192 1.00 97.50 370 TYR A C 1
ATOM 3066 O O . TYR A 1 370 ? -8.108 4.173 33.247 1.00 97.50 370 TYR A O 1
ATOM 3074 N N . SER A 1 371 ? -8.137 4.368 31.015 1.00 96.69 371 SER A N 1
ATOM 3075 C CA . SER A 1 371 ? -6.697 4.662 30.913 1.00 96.69 371 SER A CA 1
ATOM 3076 C C . SER A 1 371 ? -6.336 5.995 31.570 1.00 96.69 371 SER A C 1
ATOM 3078 O O . SER A 1 371 ? -5.329 6.070 32.277 1.00 96.69 371 SER A O 1
ATOM 3080 N N . ASP A 1 372 ? -7.161 7.028 31.371 1.00 96.88 372 ASP A N 1
ATOM 3081 C CA . ASP A 1 372 ? -6.989 8.340 32.004 1.00 96.88 372 ASP A CA 1
ATOM 3082 C C . ASP A 1 372 ? -7.157 8.256 33.532 1.00 96.88 372 ASP A C 1
ATOM 3084 O O . ASP A 1 372 ? -6.313 8.753 34.282 1.00 96.88 372 ASP A O 1
ATOM 3088 N N . TRP A 1 373 ? -8.186 7.538 33.999 1.00 97.12 373 TRP A N 1
ATOM 3089 C CA . TRP A 1 373 ? -8.436 7.305 35.424 1.00 97.12 373 TRP A CA 1
ATOM 3090 C C . TRP A 1 373 ? -7.278 6.583 36.119 1.00 97.12 373 TRP A C 1
ATOM 3092 O O . TRP A 1 373 ? -6.900 6.979 37.219 1.00 97.12 373 TRP A O 1
ATOM 3102 N N . ILE A 1 374 ? -6.671 5.574 35.481 1.00 95.88 374 ILE A N 1
ATOM 3103 C CA . ILE A 1 374 ? -5.492 4.898 36.044 1.00 95.88 374 ILE A CA 1
ATOM 3104 C C . ILE A 1 374 ? -4.276 5.824 36.036 1.00 95.88 374 ILE A C 1
ATOM 3106 O O . ILE A 1 374 ? -3.544 5.857 37.018 1.00 95.88 374 ILE A O 1
ATOM 3110 N N . LYS A 1 375 ? -4.008 6.564 34.953 1.00 94.31 375 LYS A N 1
ATOM 3111 C CA . LYS A 1 375 ? -2.750 7.319 34.833 1.00 94.31 375 LYS A CA 1
ATOM 3112 C C . LYS A 1 375 ? -2.711 8.560 35.732 1.00 94.31 375 LYS A C 1
ATOM 3114 O O . LYS A 1 375 ? -1.681 8.799 36.368 1.00 94.31 375 LYS A O 1
ATOM 3119 N N . LYS A 1 376 ? -3.816 9.309 35.838 1.00 95.06 376 LYS A N 1
ATOM 3120 C CA . LYS A 1 376 ? -3.889 10.585 36.579 1.00 95.06 376 LYS A CA 1
ATOM 3121 C C . LYS A 1 376 ? -3.385 10.511 38.034 1.00 95.06 376 LYS A C 1
ATOM 3123 O O . LYS A 1 376 ? -2.536 11.329 38.396 1.00 95.06 376 LYS A O 1
ATOM 3128 N N . PRO A 1 377 ? -3.815 9.549 38.877 1.00 94.00 377 PRO A N 1
ATOM 3129 C CA . PRO A 1 377 ? -3.345 9.444 40.260 1.00 94.00 377 PRO A CA 1
ATOM 3130 C C . PRO A 1 377 ? -1.845 9.164 40.387 1.00 94.00 377 PRO A C 1
ATOM 3132 O O . PRO A 1 377 ? -1.212 9.645 41.326 1.00 94.00 377 PRO A O 1
ATOM 3135 N N . TYR A 1 378 ? -1.258 8.401 39.460 1.00 92.38 378 TYR A N 1
ATOM 3136 C CA . TYR A 1 378 ? 0.176 8.106 39.482 1.00 92.38 378 TYR A CA 1
ATOM 3137 C C . TYR A 1 378 ? 1.001 9.320 39.062 1.00 92.38 378 TYR A C 1
ATOM 3139 O O . TYR A 1 378 ? 2.008 9.611 39.706 1.00 92.38 378 TYR A O 1
ATOM 3147 N N . THR A 1 379 ? 0.542 10.062 38.046 1.00 91.56 379 THR A N 1
ATOM 3148 C CA . THR A 1 379 ? 1.195 11.306 37.615 1.00 91.56 379 THR A CA 1
ATOM 3149 C C . THR A 1 379 ? 1.100 12.406 38.667 1.00 91.56 379 THR A C 1
ATOM 3151 O O . THR A 1 379 ? 2.089 13.084 38.905 1.00 91.56 379 THR A O 1
ATOM 3154 N N . LEU A 1 380 ? -0.046 12.558 39.342 1.00 95.00 380 LEU A N 1
ATOM 3155 C CA . LEU A 1 380 ? -0.223 13.581 40.382 1.00 95.00 380 LEU A CA 1
ATOM 3156 C C . LEU A 1 380 ? 0.626 13.306 41.629 1.00 95.00 380 LEU A C 1
ATOM 3158 O O . LEU A 1 380 ? 1.115 14.236 42.259 1.00 95.00 380 LEU A O 1
ATOM 3162 N N . ASN A 1 381 ? 0.822 12.033 41.978 1.00 95.44 381 ASN A N 1
ATOM 3163 C CA . ASN A 1 381 ? 1.573 11.640 43.172 1.00 95.44 381 ASN A CA 1
ATOM 3164 C C . ASN A 1 381 ? 3.052 11.314 42.897 1.00 95.44 381 ASN A C 1
ATOM 3166 O O . ASN A 1 381 ? 3.721 10.810 43.799 1.00 95.44 381 ASN A O 1
ATOM 3170 N N . ASN A 1 382 ? 3.551 11.511 41.669 1.00 93.94 382 ASN A N 1
ATOM 3171 C CA . ASN A 1 382 ? 4.894 11.091 41.239 1.00 93.94 382 ASN A CA 1
ATOM 3172 C C . ASN A 1 382 ? 5.231 9.626 41.596 1.00 93.94 382 ASN A C 1
ATOM 3174 O O . ASN A 1 382 ? 6.379 9.283 41.883 1.00 93.94 382 ASN A O 1
ATOM 3178 N N . LYS A 1 383 ? 4.227 8.737 41.596 1.00 93.81 383 LYS A N 1
ATOM 3179 C CA . LYS A 1 383 ? 4.412 7.314 41.916 1.00 93.81 383 LYS A CA 1
ATOM 3180 C C . LYS A 1 383 ? 4.710 6.526 40.637 1.00 93.81 383 LYS A C 1
ATOM 3182 O O . LYS A 1 383 ? 4.032 6.735 39.630 1.00 93.81 383 LYS A O 1
ATOM 3187 N N . PRO A 1 384 ? 5.655 5.569 40.655 1.00 92.19 384 PRO A N 1
ATOM 3188 C CA . PRO A 1 384 ? 5.902 4.722 39.495 1.00 92.19 384 PRO A CA 1
ATOM 3189 C C . PRO A 1 384 ? 4.682 3.837 39.208 1.00 92.19 384 PRO A C 1
ATOM 3191 O O . PRO A 1 384 ? 4.153 3.177 40.108 1.00 92.19 384 PRO A O 1
ATOM 3194 N N . LEU A 1 385 ? 4.251 3.803 37.944 1.00 93.62 385 LEU A N 1
ATOM 3195 C CA . LEU A 1 385 ? 3.197 2.902 37.473 1.00 93.62 385 LEU A CA 1
ATOM 3196 C C . LEU A 1 385 ? 3.652 1.449 37.637 1.00 93.62 385 LEU A C 1
ATOM 3198 O O . LEU A 1 385 ? 4.695 1.049 37.118 1.00 93.62 385 LEU A O 1
ATOM 3202 N N . LYS A 1 386 ? 2.864 0.651 38.359 1.00 92.81 386 LYS A N 1
ATOM 3203 C CA . LYS A 1 386 ? 3.092 -0.790 38.524 1.00 92.81 386 LYS A CA 1
ATOM 3204 C C . LYS A 1 386 ? 2.100 -1.563 37.664 1.00 92.81 386 LYS A C 1
ATOM 3206 O O . LYS A 1 386 ? 0.983 -1.113 37.437 1.00 92.81 386 LYS A O 1
ATOM 3211 N N . LYS A 1 387 ? 2.506 -2.747 37.205 1.00 91.56 387 LYS A N 1
ATOM 3212 C CA . LYS A 1 387 ? 1.649 -3.668 36.449 1.00 91.56 387 LYS A CA 1
ATOM 3213 C C . LYS A 1 387 ? 0.655 -4.357 37.386 1.00 91.56 387 LYS A C 1
ATOM 3215 O O . LYS A 1 387 ? 0.852 -5.508 37.776 1.00 91.56 387 LYS A O 1
ATOM 3220 N N . ASP A 1 388 ? -0.378 -3.627 37.776 1.00 94.19 388 ASP A N 1
ATOM 3221 C CA . ASP A 1 388 ? -1.458 -4.110 38.628 1.00 94.19 388 ASP A CA 1
ATOM 3222 C C . ASP A 1 388 ? -2.556 -4.825 37.813 1.00 94.19 388 ASP A C 1
ATOM 3224 O O . ASP A 1 388 ? -2.439 -5.048 36.601 1.00 94.19 388 ASP A O 1
ATOM 3228 N N . ILE A 1 389 ? -3.620 -5.242 38.501 1.00 94.75 389 ILE A N 1
ATOM 3229 C CA . ILE A 1 389 ? -4.778 -5.892 37.876 1.00 94.75 389 ILE A CA 1
ATOM 3230 C C . ILE A 1 389 ? -5.463 -4.931 36.896 1.00 94.75 389 ILE A C 1
ATOM 3232 O O . ILE A 1 389 ? -5.822 -5.354 35.802 1.00 94.75 389 ILE A O 1
ATOM 3236 N N . ASN A 1 390 ? -5.563 -3.640 37.224 1.00 95.38 390 ASN A N 1
ATOM 3237 C CA . ASN A 1 390 ? -6.228 -2.647 36.379 1.00 95.38 390 ASN A CA 1
ATOM 3238 C C . ASN A 1 390 ? -5.507 -2.469 35.031 1.00 95.38 390 ASN A C 1
ATOM 3240 O O . ASN A 1 390 ? -6.137 -2.518 33.973 1.00 95.38 390 ASN A O 1
ATOM 3244 N N . VAL A 1 391 ? -4.174 -2.359 35.041 1.00 94.06 391 VAL A N 1
ATOM 3245 C CA . VAL A 1 391 ? -3.358 -2.298 33.817 1.00 94.06 391 VAL A CA 1
ATOM 3246 C C . VAL A 1 391 ? -3.521 -3.576 32.991 1.00 94.06 391 VAL A C 1
ATOM 3248 O O . VAL A 1 391 ? -3.669 -3.502 31.770 1.00 94.06 391 VAL A O 1
ATOM 3251 N N . LYS A 1 392 ? -3.547 -4.759 33.625 1.00 92.75 392 LYS A N 1
ATOM 3252 C CA . LYS A 1 392 ? -3.815 -6.027 32.918 1.00 92.75 392 LYS A CA 1
ATOM 3253 C C . LYS A 1 392 ? -5.202 -6.034 32.267 1.00 92.75 392 LYS A C 1
ATOM 3255 O O . LYS A 1 392 ? -5.314 -6.472 31.120 1.00 92.75 392 LYS A O 1
ATOM 3260 N N . THR A 1 393 ? -6.221 -5.511 32.946 1.00 94.56 393 THR A N 1
ATOM 3261 C CA . THR A 1 393 ? -7.579 -5.369 32.405 1.00 94.56 393 THR A CA 1
ATOM 3262 C C . THR A 1 393 ? -7.597 -4.463 31.176 1.00 94.56 393 THR A C 1
ATOM 3264 O O . THR A 1 393 ? -8.161 -4.853 30.158 1.00 94.56 393 THR A O 1
ATOM 3267 N N . ILE A 1 394 ? -6.910 -3.312 31.197 1.00 94.81 394 ILE A N 1
ATOM 3268 C CA . ILE A 1 394 ? -6.805 -2.434 30.015 1.00 94.81 394 ILE A CA 1
ATOM 3269 C C . ILE A 1 394 ? -6.121 -3.141 28.843 1.00 94.81 394 ILE A C 1
ATOM 3271 O O . ILE A 1 394 ? -6.581 -3.025 27.708 1.00 94.81 394 ILE A O 1
ATOM 3275 N N . ILE A 1 395 ? -5.052 -3.906 29.088 1.00 89.81 395 ILE A N 1
ATOM 3276 C CA . ILE A 1 395 ? -4.393 -4.686 28.027 1.00 89.81 395 ILE A CA 1
ATOM 3277 C C . ILE A 1 395 ? -5.378 -5.689 27.415 1.00 89.81 395 ILE A C 1
ATOM 3279 O O . ILE A 1 395 ? -5.441 -5.817 26.193 1.00 89.81 395 ILE A O 1
ATOM 3283 N N . TYR A 1 396 ? -6.150 -6.390 28.247 1.00 91.12 396 TYR A N 1
ATOM 3284 C CA . TYR A 1 396 ? -7.134 -7.365 27.785 1.00 91.12 396 TYR A CA 1
ATOM 3285 C C . TYR A 1 396 ? -8.271 -6.708 26.994 1.00 91.12 396 TYR A C 1
ATOM 3287 O O . TYR A 1 396 ? -8.557 -7.132 25.875 1.00 91.12 396 TYR A O 1
ATOM 3295 N N . LEU A 1 397 ? -8.845 -5.619 27.513 1.00 93.06 397 LEU A N 1
ATOM 3296 C CA . LEU A 1 397 ? -9.859 -4.827 26.816 1.00 93.06 397 LEU A CA 1
ATOM 3297 C C . LEU A 1 397 ? -9.329 -4.292 25.484 1.00 93.06 397 LEU A C 1
ATOM 3299 O O . LEU A 1 397 ? -10.014 -4.389 24.474 1.00 93.06 397 LEU A O 1
ATOM 3303 N N . ASN A 1 398 ? -8.090 -3.802 25.430 1.00 90.62 398 ASN A N 1
ATOM 3304 C CA . ASN A 1 398 ? -7.479 -3.346 24.183 1.00 90.62 398 ASN A CA 1
ATOM 3305 C C . ASN A 1 398 ? -7.298 -4.487 23.166 1.00 90.62 398 ASN A C 1
ATOM 3307 O O . ASN A 1 398 ? -7.450 -4.262 21.968 1.00 90.62 398 ASN A O 1
ATOM 3311 N N . ASN A 1 399 ? -7.023 -5.713 23.614 1.00 84.50 399 ASN A N 1
ATOM 3312 C CA . ASN A 1 399 ? -6.975 -6.870 22.718 1.00 84.50 399 ASN A CA 1
ATOM 3313 C C . ASN A 1 399 ? -8.373 -7.231 22.193 1.00 84.50 399 ASN A C 1
ATOM 3315 O O . ASN A 1 399 ? -8.518 -7.466 20.995 1.00 84.50 399 ASN A O 1
ATOM 3319 N N . ILE A 1 400 ? -9.401 -7.202 23.051 1.00 87.88 400 ILE A N 1
ATOM 3320 C CA . ILE A 1 400 ? -10.801 -7.380 22.630 1.00 87.88 400 ILE A CA 1
ATOM 3321 C C . ILE A 1 400 ? -11.200 -6.296 21.625 1.00 87.88 400 ILE A C 1
ATOM 3323 O O . ILE A 1 400 ? -11.774 -6.621 20.590 1.00 87.88 400 ILE A O 1
ATOM 3327 N N . LYS A 1 401 ? -10.850 -5.027 21.876 1.00 91.00 401 LYS A N 1
ATOM 3328 C CA . LYS A 1 401 ? -11.058 -3.914 20.936 1.00 91.00 401 LYS A CA 1
ATOM 3329 C C . LYS A 1 401 ? -10.529 -4.255 19.554 1.00 91.00 401 LYS A C 1
ATOM 3331 O O . LYS A 1 401 ? -11.229 -4.091 18.564 1.00 91.00 401 LYS A O 1
ATOM 3336 N N . ASN A 1 402 ? -9.279 -4.706 19.497 1.00 81.69 402 ASN A N 1
ATOM 3337 C CA . ASN A 1 402 ? -8.602 -4.992 18.242 1.00 81.69 402 ASN A CA 1
ATOM 3338 C C . ASN A 1 402 ? -9.266 -6.178 17.532 1.00 81.69 402 ASN A C 1
ATOM 3340 O O . ASN A 1 402 ? -9.493 -6.099 16.331 1.00 81.69 402 ASN A O 1
ATOM 3344 N N . LEU A 1 403 ? -9.650 -7.228 18.266 1.00 82.88 403 LEU A N 1
ATOM 3345 C CA . LEU A 1 403 ? -10.437 -8.349 17.739 1.00 82.88 403 LEU A CA 1
ATOM 3346 C C . LEU A 1 403 ? -11.773 -7.881 17.141 1.00 82.88 403 LEU A C 1
ATOM 3348 O O . LEU A 1 403 ? -12.075 -8.208 15.995 1.00 82.88 403 LEU A O 1
ATOM 3352 N N . LEU A 1 404 ? -12.544 -7.084 17.882 1.00 86.25 404 LEU A N 1
ATOM 3353 C CA . LEU A 1 404 ? -13.838 -6.567 17.429 1.00 86.25 404 LEU A CA 1
ATOM 3354 C C . LEU A 1 404 ? -13.703 -5.623 16.236 1.00 86.25 404 LEU A C 1
ATOM 3356 O O . LEU A 1 404 ? -14.506 -5.705 15.313 1.00 86.25 404 LEU A O 1
ATOM 3360 N N . LEU A 1 405 ? -12.675 -4.771 16.213 1.00 82.69 405 LEU A N 1
ATOM 3361 C CA . LEU A 1 405 ? -12.376 -3.909 15.070 1.00 82.69 405 LEU A CA 1
ATOM 3362 C C . LEU A 1 405 ? -12.163 -4.738 13.799 1.00 82.69 405 LEU A C 1
ATOM 3364 O O . LEU A 1 405 ? -12.621 -4.343 12.733 1.00 82.69 405 LEU A O 1
ATOM 3368 N N . ASN A 1 406 ? -11.541 -5.910 13.904 1.00 77.56 406 ASN A N 1
ATOM 3369 C CA . ASN A 1 406 ? -11.307 -6.778 12.744 1.00 77.56 406 ASN A CA 1
ATOM 3370 C C . ASN A 1 406 ? -12.564 -7.419 12.256 1.00 77.56 406 ASN A C 1
ATOM 3372 O O . ASN A 1 406 ? -12.846 -7.371 11.066 1.00 77.56 406 ASN A O 1
ATOM 3376 N N . LEU A 1 407 ? -13.313 -8.004 13.185 1.00 81.19 407 LEU A N 1
ATOM 3377 C CA . LEU A 1 407 ? -14.600 -8.591 12.871 1.00 81.19 407 LEU A CA 1
ATOM 3378 C C . LEU A 1 407 ? -15.489 -7.538 12.209 1.00 81.19 407 LEU A C 1
ATOM 3380 O O . LEU A 1 407 ? -16.071 -7.814 11.166 1.00 81.19 407 LEU A O 1
ATOM 3384 N N . TYR A 1 408 ? -15.499 -6.309 12.731 1.00 83.31 408 TYR A N 1
ATOM 3385 C CA . TYR A 1 408 ? -16.201 -5.184 12.127 1.00 83.31 408 TYR A CA 1
ATOM 3386 C C . TYR A 1 408 ? -15.697 -4.862 10.715 1.00 83.31 408 TYR A C 1
ATOM 3388 O O . TYR A 1 408 ? -16.508 -4.762 9.802 1.00 83.31 408 TYR A O 1
ATOM 3396 N N . LEU A 1 409 ? -14.384 -4.732 10.503 1.00 76.12 409 LEU A N 1
ATOM 3397 C CA . LEU A 1 409 ? -13.812 -4.439 9.184 1.00 76.12 409 LEU A CA 1
ATOM 3398 C C . LEU A 1 409 ? -14.091 -5.555 8.168 1.00 76.12 409 LEU A C 1
ATOM 3400 O O . LEU A 1 409 ? -14.393 -5.255 7.017 1.00 76.12 409 LEU A O 1
ATOM 3404 N N . ILE A 1 410 ? -14.045 -6.820 8.589 1.00 76.44 410 ILE A N 1
ATOM 3405 C CA . ILE A 1 410 ? -14.396 -7.983 7.766 1.00 76.44 410 ILE A CA 1
ATOM 3406 C C . ILE A 1 410 ? -15.883 -7.935 7.402 1.00 76.44 410 ILE A C 1
ATOM 3408 O O . ILE A 1 410 ? -16.226 -8.049 6.227 1.00 76.44 410 ILE A O 1
ATOM 3412 N N . CYS A 1 411 ? -16.765 -7.701 8.378 1.00 80.44 411 CYS A N 1
ATOM 3413 C CA . CYS A 1 411 ? -18.204 -7.573 8.139 1.00 80.44 411 CYS A CA 1
ATOM 3414 C C . CYS A 1 411 ? -18.515 -6.396 7.206 1.00 80.44 411 CYS A C 1
ATOM 3416 O O . CYS A 1 411 ? -19.265 -6.556 6.247 1.00 80.44 411 CYS A O 1
ATOM 3418 N N . ALA A 1 412 ? -17.902 -5.234 7.442 1.00 76.31 412 ALA A N 1
ATOM 3419 C CA . ALA A 1 412 ? -18.052 -4.046 6.612 1.00 76.31 412 ALA A CA 1
ATOM 3420 C C . ALA A 1 412 ? -17.538 -4.295 5.190 1.00 76.31 412 ALA A C 1
ATOM 3422 O O . ALA A 1 412 ? -18.201 -3.923 4.226 1.00 76.31 412 ALA A O 1
ATOM 3423 N N . PHE A 1 413 ? -16.399 -4.976 5.041 1.00 74.69 413 PHE A N 1
ATOM 3424 C CA . PHE A 1 413 ? -15.875 -5.381 3.742 1.00 74.69 413 PHE A CA 1
ATOM 3425 C C . PHE A 1 413 ? -16.859 -6.301 3.013 1.00 74.69 413 PHE A C 1
ATOM 3427 O O . PHE A 1 413 ? -17.204 -6.025 1.867 1.00 74.69 413 PHE A O 1
ATOM 3434 N N . ILE A 1 414 ? -17.363 -7.353 3.662 1.00 76.00 414 ILE A N 1
ATOM 3435 C CA . ILE A 1 414 ? -18.352 -8.275 3.076 1.00 76.00 414 ILE A CA 1
ATOM 3436 C C . ILE A 1 414 ? -19.624 -7.519 2.672 1.00 76.00 414 ILE A C 1
ATOM 3438 O O . ILE A 1 414 ? -20.109 -7.671 1.549 1.00 76.00 414 ILE A O 1
ATOM 3442 N N . TYR A 1 415 ? -20.125 -6.648 3.549 1.00 78.25 415 TYR A N 1
ATOM 3443 C CA . TYR A 1 415 ? -21.306 -5.829 3.297 1.00 78.25 415 TYR A CA 1
ATOM 3444 C C . TYR A 1 415 ? -21.110 -4.913 2.083 1.00 78.25 415 TYR A C 1
ATOM 3446 O O . TYR A 1 415 ? -21.926 -4.921 1.161 1.00 78.25 415 TYR A O 1
ATOM 3454 N N . VAL A 1 416 ? -19.996 -4.184 2.025 1.00 72.44 416 VAL A N 1
ATOM 3455 C CA . VAL A 1 416 ? -19.647 -3.307 0.902 1.00 72.44 416 VAL A CA 1
ATOM 3456 C C . VAL A 1 416 ? -19.513 -4.108 -0.397 1.00 72.44 416 VAL A C 1
ATOM 3458 O O . VAL A 1 416 ? -20.112 -3.736 -1.404 1.00 72.44 416 VAL A O 1
ATOM 3461 N N . ASN A 1 417 ? -18.822 -5.252 -0.383 1.00 70.25 417 ASN A N 1
ATOM 3462 C CA . ASN A 1 417 ? -18.710 -6.111 -1.568 1.00 70.25 417 ASN A CA 1
ATOM 3463 C C . ASN A 1 417 ? -20.072 -6.603 -2.067 1.00 70.25 417 ASN A C 1
ATOM 3465 O O . ASN A 1 417 ? -20.296 -6.660 -3.277 1.00 70.25 417 ASN A O 1
ATOM 3469 N N . SER A 1 418 ? -20.991 -6.921 -1.151 1.00 78.06 418 SER A N 1
ATOM 3470 C CA . SER A 1 418 ? -22.354 -7.312 -1.515 1.00 78.06 418 SER A CA 1
ATOM 3471 C C . SER A 1 418 ? -23.134 -6.168 -2.163 1.00 78.06 418 SER A C 1
ATOM 3473 O O . SER A 1 418 ? -23.841 -6.390 -3.141 1.00 78.06 418 SER A O 1
ATOM 3475 N N . PHE A 1 419 ? -22.967 -4.936 -1.669 1.00 74.94 419 PHE A N 1
ATOM 3476 C CA . PHE A 1 419 ? -23.633 -3.754 -2.216 1.00 74.94 419 PHE A CA 1
ATOM 3477 C C . PHE A 1 419 ? -23.196 -3.476 -3.659 1.00 74.94 419 PHE A C 1
ATOM 3479 O O . PHE A 1 419 ? -24.016 -3.154 -4.514 1.00 74.94 419 PHE A O 1
ATOM 3486 N N . PHE A 1 420 ? -21.911 -3.671 -3.950 1.00 71.69 420 PHE A N 1
ATOM 3487 C CA . PHE A 1 420 ? -21.356 -3.501 -5.292 1.00 71.69 420 PHE A CA 1
ATOM 3488 C C . PHE A 1 420 ? -21.460 -4.748 -6.177 1.00 71.69 420 PHE A C 1
ATOM 3490 O O . PHE A 1 420 ? -20.890 -4.757 -7.269 1.00 71.69 420 PHE A O 1
ATOM 3497 N N . LYS A 1 421 ? -22.171 -5.794 -5.725 1.00 79.06 421 LYS A N 1
ATOM 3498 C CA . LYS A 1 421 ? -22.350 -7.060 -6.456 1.00 79.06 421 LYS A CA 1
ATOM 3499 C C . LYS A 1 421 ? -21.026 -7.695 -6.891 1.00 79.06 421 LYS A C 1
ATOM 3501 O O . LYS A 1 421 ? -20.959 -8.418 -7.877 1.00 79.06 421 LYS A O 1
ATOM 3506 N N . ILE A 1 422 ? -19.955 -7.450 -6.137 1.00 67.12 422 ILE A N 1
ATOM 3507 C CA . ILE A 1 422 ? -18.609 -7.937 -6.468 1.00 67.12 422 ILE A CA 1
ATOM 3508 C C . ILE A 1 422 ? -18.567 -9.474 -6.471 1.00 67.12 422 ILE A C 1
ATOM 3510 O O . ILE A 1 422 ? -17.829 -10.080 -7.243 1.00 67.12 422 ILE A O 1
ATOM 3514 N N . LEU A 1 423 ? -19.398 -10.099 -5.636 1.00 66.12 423 LEU A N 1
ATOM 3515 C CA . LEU A 1 423 ? -19.527 -11.552 -5.531 1.00 66.12 423 LEU A CA 1
ATOM 3516 C C . LEU A 1 423 ? -20.328 -12.182 -6.685 1.00 66.12 423 LEU A C 1
ATOM 3518 O O . LEU A 1 423 ? -20.237 -13.387 -6.881 1.00 66.12 423 LEU A O 1
ATOM 3522 N N . GLU A 1 424 ? -21.086 -11.390 -7.455 1.00 69.19 424 GLU A N 1
ATOM 3523 C CA . GLU A 1 424 ? -21.846 -11.876 -8.620 1.00 69.19 424 GLU A CA 1
ATOM 3524 C C . GLU A 1 424 ? -20.958 -12.035 -9.869 1.00 69.19 424 GLU A C 1
ATOM 3526 O O . GLU A 1 424 ? -21.380 -12.638 -10.853 1.00 69.19 424 GLU A O 1
ATOM 3531 N N . TYR A 1 425 ? -19.723 -11.520 -9.857 1.00 65.31 425 TYR A N 1
ATOM 3532 C CA . TYR A 1 425 ? -18.812 -11.687 -10.986 1.00 65.31 425 TYR A CA 1
ATOM 3533 C C . TYR A 1 425 ? -18.238 -13.111 -11.027 1.00 65.31 425 TYR A C 1
ATOM 3535 O O . TYR A 1 425 ? -17.745 -13.625 -10.023 1.00 65.31 425 TYR A O 1
ATOM 3543 N N . ASN A 1 426 ? -18.212 -13.703 -12.229 1.00 60.50 426 ASN A N 1
ATOM 3544 C CA . ASN A 1 426 ? -17.782 -15.081 -12.541 1.00 60.50 426 ASN A CA 1
ATOM 3545 C C . ASN A 1 426 ? -16.352 -15.470 -12.100 1.00 60.50 426 ASN A C 1
ATOM 3547 O O . ASN A 1 426 ? -15.917 -16.593 -12.339 1.00 60.50 426 ASN A O 1
ATOM 3551 N N . TYR A 1 427 ? -15.604 -14.558 -11.483 1.00 62.75 427 TYR A N 1
ATOM 3552 C CA . TYR A 1 427 ? -14.208 -14.748 -11.103 1.00 62.75 427 TYR A CA 1
ATOM 3553 C C . TYR A 1 427 ? -14.026 -15.340 -9.701 1.00 62.75 427 TYR A C 1
ATOM 3555 O O . TYR A 1 427 ? -12.914 -15.731 -9.352 1.00 62.75 427 TYR A O 1
ATOM 3563 N N . VAL A 1 428 ? -15.081 -15.404 -8.879 1.00 64.56 428 VAL A N 1
ATOM 3564 C CA . VAL A 1 428 ? -15.004 -16.023 -7.549 1.00 64.56 428 VAL A CA 1
ATOM 3565 C C . VAL A 1 428 ? -15.259 -17.529 -7.686 1.00 64.56 428 VAL A C 1
ATOM 3567 O O . VAL A 1 428 ? -16.349 -17.913 -8.113 1.00 6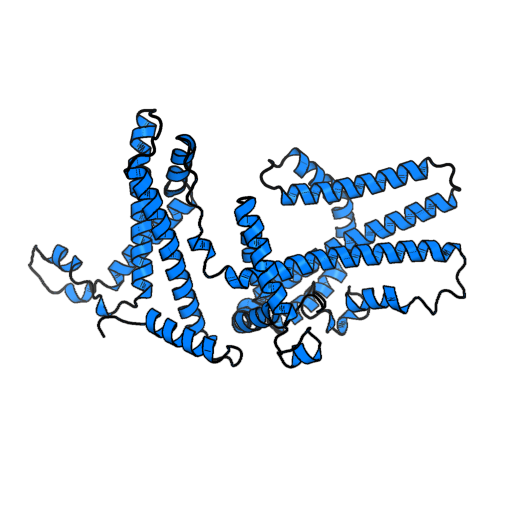4.56 428 VAL A O 1
ATOM 3570 N N . PRO A 1 429 ? -14.302 -18.403 -7.311 1.00 69.25 429 PRO A N 1
ATOM 3571 C CA . PRO A 1 429 ? -14.528 -19.844 -7.266 1.00 69.25 429 PRO A CA 1
ATOM 3572 C C . PRO A 1 429 ? -15.832 -20.186 -6.538 1.00 69.25 429 PRO A C 1
ATOM 3574 O O . PRO A 1 429 ? -16.106 -19.640 -5.469 1.00 69.25 429 PRO A O 1
ATOM 3577 N N . SER A 1 430 ? -16.624 -21.110 -7.086 1.00 76.62 430 SER A N 1
ATOM 3578 C CA . SER A 1 430 ? -17.968 -21.434 -6.578 1.00 76.62 430 SER A CA 1
ATOM 3579 C C . SER A 1 430 ? -17.995 -21.772 -5.081 1.00 76.62 430 SER A C 1
ATOM 3581 O O . SER A 1 430 ? -18.912 -21.358 -4.371 1.00 76.62 430 SER A O 1
ATOM 3583 N N . PHE A 1 431 ? -16.958 -22.447 -4.571 1.00 76.19 431 PHE A N 1
ATOM 3584 C CA . PHE A 1 431 ? -16.834 -22.761 -3.145 1.00 76.19 431 PHE A CA 1
ATOM 3585 C C . PHE A 1 431 ? -16.637 -21.513 -2.265 1.00 76.19 431 PHE A C 1
ATOM 3587 O O . PHE A 1 431 ? -17.193 -21.445 -1.169 1.00 76.19 431 PHE A O 1
ATOM 3594 N N . LEU A 1 432 ? -15.890 -20.505 -2.739 1.00 72.56 432 LEU A N 1
ATOM 3595 C CA . LEU A 1 432 ? -15.737 -19.228 -2.038 1.00 72.56 432 LEU A CA 1
ATOM 3596 C C . LEU A 1 432 ? -17.032 -18.429 -2.087 1.00 72.56 432 LEU A C 1
ATOM 3598 O O . LEU A 1 432 ? -17.393 -17.816 -1.088 1.00 72.56 432 LEU A O 1
ATOM 3602 N N . ASN A 1 433 ? -17.754 -18.473 -3.208 1.00 77.94 433 ASN A N 1
ATOM 3603 C CA . ASN A 1 433 ? -19.039 -17.792 -3.316 1.00 77.94 433 ASN A CA 1
ATOM 3604 C C . ASN A 1 433 ? -20.030 -18.316 -2.261 1.00 77.94 433 ASN A C 1
ATOM 3606 O O . ASN A 1 433 ? -20.577 -17.533 -1.491 1.00 77.94 433 ASN A O 1
ATOM 3610 N N . GLY A 1 434 ? -20.168 -19.642 -2.124 1.00 82.12 434 GLY A N 1
ATOM 3611 C CA . GLY A 1 434 ? -21.016 -20.241 -1.084 1.00 82.12 434 GLY A CA 1
ATOM 3612 C C . GLY A 1 434 ? -20.607 -19.853 0.345 1.00 82.12 434 GLY A C 1
ATOM 3613 O O . GLY A 1 434 ? -21.464 -19.615 1.194 1.00 82.12 434 GLY A O 1
ATOM 3614 N N . PHE A 1 435 ? -19.303 -19.733 0.612 1.00 79.62 435 PHE A N 1
ATOM 3615 C CA . PHE A 1 435 ? -18.794 -19.246 1.896 1.00 79.62 435 PHE A CA 1
ATOM 3616 C C . PHE A 1 435 ? -19.139 -17.767 2.141 1.00 79.62 435 PHE A C 1
ATOM 3618 O O . PHE A 1 435 ? -19.628 -17.425 3.218 1.00 79.62 435 PHE A O 1
ATOM 3625 N N . PHE A 1 436 ? -18.941 -16.895 1.147 1.00 78.50 436 PHE A N 1
ATOM 3626 C CA . PHE A 1 436 ? -19.262 -15.470 1.255 1.00 78.50 436 PHE A CA 1
ATOM 3627 C C . PHE A 1 436 ? -20.761 -15.205 1.382 1.00 78.50 436 PHE A C 1
ATOM 3629 O O . PHE A 1 436 ? -21.135 -14.307 2.130 1.00 78.50 436 PHE A O 1
ATOM 3636 N N . VAL A 1 437 ? -21.614 -15.984 0.710 1.00 83.12 437 VAL A N 1
ATOM 3637 C CA . VAL A 1 437 ? -23.075 -15.890 0.854 1.00 83.12 437 VAL A CA 1
ATOM 3638 C C . VAL A 1 437 ? -23.493 -16.217 2.287 1.00 83.12 437 VAL A C 1
ATOM 3640 O O . VAL A 1 437 ? -24.163 -15.404 2.913 1.00 83.12 437 VAL A O 1
ATOM 3643 N N . LYS A 1 438 ? -23.007 -17.327 2.860 1.00 86.06 438 LYS A N 1
ATOM 3644 C CA . LYS A 1 438 ? -23.285 -17.681 4.266 1.00 86.06 438 LYS A CA 1
ATOM 3645 C C . LYS A 1 438 ? -22.763 -16.636 5.254 1.00 86.06 438 LYS A C 1
ATOM 3647 O O . LYS A 1 438 ? -23.414 -16.323 6.246 1.00 86.06 438 LYS A O 1
ATOM 3652 N N . LEU A 1 439 ? -21.584 -16.075 4.990 1.00 81.94 439 LEU A N 1
ATOM 3653 C CA . LEU A 1 439 ? -21.052 -14.969 5.784 1.00 81.94 439 LEU A CA 1
ATOM 3654 C C . LEU A 1 439 ? -21.909 -13.707 5.658 1.00 81.94 439 LEU A C 1
ATOM 3656 O O . LEU A 1 439 ? -22.126 -13.020 6.649 1.00 81.94 439 LEU A O 1
ATOM 3660 N N . LEU A 1 440 ? -22.390 -13.389 4.458 1.00 84.19 440 LEU A N 1
ATOM 3661 C CA . LEU A 1 440 ? -23.261 -12.244 4.230 1.00 84.19 440 LEU A CA 1
ATOM 3662 C C . LEU A 1 440 ? -24.600 -12.421 4.947 1.00 84.19 440 LEU A C 1
ATOM 3664 O O . LEU A 1 440 ? -25.088 -11.461 5.536 1.00 84.19 440 LEU A O 1
ATOM 3668 N N . GLU A 1 441 ? -25.160 -13.630 4.930 1.00 87.31 441 GLU A N 1
ATOM 3669 C CA . GLU A 1 441 ? -26.337 -13.990 5.722 1.00 87.31 441 GLU A CA 1
ATOM 3670 C C . GLU A 1 441 ? -26.071 -13.760 7.209 1.00 87.31 441 GLU A C 1
ATOM 3672 O O . GLU A 1 441 ? -26.846 -13.061 7.843 1.00 87.31 441 GLU A O 1
ATOM 3677 N N . LEU A 1 442 ? -24.937 -14.222 7.749 1.00 85.44 442 LEU A N 1
ATOM 3678 C CA . LEU A 1 442 ? -24.550 -13.977 9.146 1.00 85.44 442 LEU A CA 1
ATOM 3679 C C . LEU A 1 442 ? -24.403 -12.476 9.472 1.00 85.44 442 LEU A C 1
ATOM 3681 O O . LEU A 1 442 ? -24.822 -12.023 10.539 1.00 85.44 442 LEU A O 1
ATOM 3685 N N . VAL A 1 443 ? -23.811 -11.703 8.556 1.00 83.38 443 VAL A N 1
ATOM 3686 C CA . VAL A 1 443 ? -23.616 -10.250 8.689 1.00 83.38 443 VAL A CA 1
ATOM 3687 C C . VAL A 1 443 ? -24.957 -9.518 8.675 1.00 83.38 443 VAL A C 1
ATOM 3689 O O . VAL A 1 443 ? -25.178 -8.648 9.517 1.00 83.38 443 VAL A O 1
ATOM 3692 N N . ARG A 1 444 ? -25.847 -9.863 7.737 1.00 81.19 444 ARG A N 1
ATOM 3693 C CA . ARG A 1 444 ? -27.175 -9.251 7.573 1.00 81.19 444 ARG A CA 1
ATOM 3694 C C . ARG A 1 444 ? -28.231 -9.835 8.505 1.00 81.19 444 ARG A C 1
ATOM 3696 O O . ARG A 1 444 ? -29.327 -9.289 8.548 1.00 81.19 444 ARG A O 1
ATOM 3703 N N . TYR A 1 445 ? -27.926 -10.921 9.211 1.00 80.75 445 TYR A N 1
ATOM 3704 C CA . TYR A 1 445 ? -28.876 -11.588 10.084 1.00 80.75 445 TYR A CA 1
ATOM 3705 C C . TYR A 1 445 ? -29.407 -10.601 11.116 1.00 80.75 445 TYR A C 1
ATOM 3707 O O . TYR A 1 445 ? -28.654 -9.876 11.778 1.00 80.75 445 TYR A O 1
ATOM 3715 N N . VAL A 1 446 ? -30.729 -10.584 11.194 1.00 71.50 446 VAL A N 1
ATOM 3716 C CA . VAL A 1 446 ? -31.503 -9.804 12.137 1.00 71.50 446 VAL A CA 1
ATOM 3717 C C . VAL A 1 446 ? -32.046 -10.809 13.150 1.00 71.50 446 VAL A C 1
ATOM 3719 O O . VAL A 1 446 ? -32.852 -11.656 12.769 1.00 71.50 446 VAL A O 1
ATOM 3722 N N . PRO A 1 447 ? -31.580 -10.788 14.409 1.00 59.50 447 PRO A N 1
ATOM 3723 C CA . PRO A 1 447 ? -31.813 -11.886 15.343 1.00 59.50 447 PRO A CA 1
ATOM 3724 C C . PRO A 1 447 ? -33.258 -12.089 15.792 1.00 59.50 447 PRO A C 1
ATOM 3726 O O . PRO A 1 447 ? -33.544 -13.130 16.378 1.00 59.50 447 PRO A O 1
ATOM 3729 N N . PHE A 1 448 ? -34.149 -11.137 15.517 1.00 54.53 448 PHE A N 1
ATOM 3730 C CA . PHE A 1 448 ? -35.521 -11.128 16.028 1.00 54.53 448 PHE A CA 1
ATOM 3731 C C . PHE A 1 448 ? -36.585 -10.898 14.941 1.00 54.53 448 PHE A C 1
ATOM 3733 O O . PHE A 1 448 ? -37.662 -10.404 15.263 1.00 54.53 448 PHE A O 1
ATOM 3740 N N . ASN A 1 449 ? -36.277 -11.220 13.678 1.00 51.56 449 ASN A N 1
ATOM 3741 C CA . ASN A 1 449 ? -37.259 -11.193 12.584 1.00 51.56 449 ASN A CA 1
ATOM 3742 C C . ASN A 1 449 ? -38.089 -12.473 12.498 1.00 51.56 449 ASN A C 1
ATOM 3744 O O . ASN A 1 449 ? -37.510 -13.562 12.723 1.00 51.56 449 ASN A O 1
#

Foldseek 3Di:
DDCAFDPVLLVVVHFHPQLVVLLVVLQCVLVCCCVVVVDCVLVVVLVVCLLLQLLDDPQLLVQLVVQLVVQLVVCPDPVLVVCVPVLLVVLVCCCPPDDCPCVVSVVVSCVVVVLVVVLVVCLVVLVPDPDDPVVSVLVNVLSVVLVSLVSSLVSSLVSSVVSSVVSSVVSSVRSVLRSVVSLSCLRTNHHLVPQQDSRPCLLVDPVNVPPDDDLVVLVCCLPPVVPPPPPPDDPVVVVSVVSVSVSSVVSSCVVSVVSVSSSSSSSSVVPVQACVLLPPPLQPCPFLVSLLVVLCVLAVDPVLVVLLVVLVVLLVVLLVVQQPVVVCVPDPDDPCVVVVSVVRRPLQPDFPLVVLSNLLSVLSNVLNVLSCVQNVVCVVVVHRHDPDPSSVVSSVSVSVSSVSVSVSSVLVVLVVCVVSVVLVDPPDPPVVSVVSVVSPCNRRPRPND

Solvent-accessible surface area (backbone atoms only — not comparable to full-atom values): 24569 Å² total; per-residue (Å²): 115,38,68,64,46,42,78,66,37,54,73,69,69,34,40,12,52,47,9,48,53,47,27,57,49,27,36,51,51,55,48,49,47,30,68,74,70,69,49,59,61,72,56,53,54,32,62,70,50,43,56,80,59,21,27,45,29,72,68,17,36,53,46,14,51,56,43,27,55,54,43,66,65,66,53,64,62,63,60,53,56,51,45,68,58,44,51,60,55,50,29,52,49,45,68,76,69,53,67,82,87,48,54,69,62,50,53,53,25,47,53,54,49,51,51,49,50,52,51,52,49,49,54,48,56,51,68,70,40,94,63,57,68,69,62,44,53,52,50,51,52,49,53,50,49,50,49,52,51,53,53,48,50,55,50,53,51,50,37,33,52,52,17,44,52,53,15,27,65,79,31,41,71,55,1,57,78,27,28,64,62,41,44,48,40,59,36,32,25,42,27,90,82,40,82,69,62,83,46,68,64,54,84,77,42,73,92,39,78,87,82,57,94,37,68,70,57,55,49,46,55,71,61,62,60,67,68,82,57,65,86,81,54,55,80,67,56,53,54,57,50,50,52,53,47,52,43,52,48,52,51,49,50,55,53,48,46,56,40,46,55,51,49,40,41,56,24,28,46,78,54,58,82,74,54,55,61,69,60,61,67,77,76,84,64,82,47,40,64,48,46,51,54,55,38,41,54,46,47,72,35,69,67,30,48,52,51,38,53,53,24,51,51,51,52,50,51,51,50,58,70,43,42,61,60,78,82,53,68,81,70,81,84,65,92,60,50,74,64,51,56,72,73,57,54,61,66,52,80,43,38,46,47,58,54,42,48,51,56,38,28,51,49,49,46,49,48,26,55,50,33,49,62,61,47,50,63,32,65,74,64,74,44,81,54,68,93,46,70,67,56,51,49,51,54,50,52,52,50,50,43,38,43,38,51,46,54,35,52,47,42,51,49,52,51,52,37,57,75,70,46,58,75,76,44,91,82,56,57,68,72,57,44,57,52,52,52,54,49,44,49,59,37,60,35,42,93,64,116

Organism: NCBI:txid269237